Protein AF-A0ABD5SS94-F1 (afdb_monomer)

Structure (mmCIF, N/CA/C/O backbone):
data_AF-A0ABD5SS94-F1
#
_entry.id   AF-A0ABD5SS94-F1
#
loop_
_atom_site.group_PDB
_atom_site.id
_atom_site.type_symbol
_atom_site.label_atom_id
_atom_site.label_alt_id
_atom_site.label_comp_id
_atom_site.label_asym_id
_atom_site.label_entity_id
_atom_site.label_seq_id
_atom_site.pdbx_PDB_ins_code
_atom_site.Cartn_x
_atom_site.Cartn_y
_atom_site.Cartn_z
_atom_site.occupancy
_atom_site.B_iso_or_equiv
_atom_site.auth_seq_id
_atom_site.auth_comp_id
_atom_site.auth_asym_id
_atom_site.auth_atom_id
_atom_site.pdbx_PDB_model_num
ATOM 1 N N . MET A 1 1 ? 20.959 -20.915 -24.433 1.00 36.16 1 MET A N 1
ATOM 2 C CA . MET A 1 1 ? 21.320 -19.894 -23.441 1.00 36.16 1 MET A CA 1
ATOM 3 C C . MET A 1 1 ? 20.019 -19.177 -23.195 1.00 36.16 1 MET A C 1
ATOM 5 O O . MET A 1 1 ? 19.443 -18.694 -24.156 1.00 36.16 1 MET A O 1
ATOM 9 N N . THR A 1 2 ? 19.426 -19.360 -22.021 1.00 42.16 2 THR A N 1
ATOM 10 C CA . THR A 1 2 ? 18.295 -18.531 -21.601 1.00 42.16 2 THR A CA 1
ATOM 11 C C . THR A 1 2 ? 18.862 -17.128 -21.476 1.00 42.16 2 THR A C 1
ATOM 13 O O . THR A 1 2 ? 19.805 -16.951 -20.712 1.00 42.16 2 THR A O 1
ATOM 16 N N . ASP A 1 3 ? 18.411 -16.197 -22.312 1.00 58.66 3 ASP A N 1
ATOM 17 C CA . ASP A 1 3 ? 18.849 -14.808 -22.208 1.00 58.66 3 ASP A CA 1
ATOM 18 C C . ASP A 1 3 ? 18.410 -14.299 -20.828 1.00 58.66 3 ASP A C 1
ATOM 20 O O . ASP A 1 3 ? 17.227 -14.363 -20.487 1.00 58.66 3 ASP A O 1
ATOM 24 N N . THR A 1 4 ? 19.380 -13.931 -19.992 1.00 82.25 4 THR A N 1
ATOM 25 C CA . THR A 1 4 ? 19.165 -13.377 -18.653 1.00 82.25 4 THR A CA 1
ATOM 26 C C . THR A 1 4 ? 18.349 -12.094 -18.791 1.00 82.25 4 THR A C 1
ATOM 28 O O . THR A 1 4 ? 18.854 -11.134 -19.361 1.00 82.25 4 THR A O 1
ATOM 31 N N . VAL A 1 5 ? 17.101 -12.071 -18.308 1.00 92.62 5 VAL A N 1
ATOM 32 C CA . VAL A 1 5 ? 16.231 -10.886 -18.410 1.00 92.62 5 VAL A CA 1
ATOM 33 C C . VAL A 1 5 ? 16.547 -9.909 -17.284 1.00 92.62 5 VAL A C 1
ATOM 35 O O . VAL A 1 5 ? 16.389 -10.233 -16.106 1.00 92.62 5 VAL A O 1
ATOM 38 N N . ARG A 1 6 ? 16.930 -8.687 -17.651 1.00 96.06 6 ARG A N 1
ATOM 39 C CA . ARG A 1 6 ? 17.212 -7.581 -16.736 1.00 96.06 6 ARG A CA 1
ATOM 40 C C . ARG A 1 6 ? 16.300 -6.402 -17.001 1.00 96.06 6 ARG A C 1
ATOM 42 O O . ARG A 1 6 ? 16.205 -5.909 -18.122 1.00 96.06 6 ARG A O 1
ATOM 49 N N . ILE A 1 7 ? 15.655 -5.899 -15.956 1.00 98.31 7 ILE A N 1
ATOM 50 C CA . ILE A 1 7 ? 14.687 -4.805 -16.075 1.00 98.31 7 ILE A CA 1
ATOM 51 C C . ILE A 1 7 ? 15.135 -3.613 -15.247 1.00 98.31 7 ILE A C 1
ATOM 53 O O . ILE A 1 7 ? 15.335 -3.732 -14.038 1.00 98.31 7 ILE A O 1
ATOM 57 N N . LEU A 1 8 ? 15.211 -2.445 -15.888 1.00 98.69 8 LEU A N 1
ATOM 58 C CA . LEU A 1 8 ? 15.284 -1.166 -15.187 1.00 98.69 8 LEU A CA 1
ATOM 59 C C . LEU A 1 8 ? 13.868 -0.736 -14.790 1.00 98.69 8 LEU A C 1
ATOM 61 O O . LEU A 1 8 ? 13.065 -0.386 -15.652 1.00 98.69 8 LEU A O 1
ATOM 65 N N . GLY A 1 9 ? 13.560 -0.728 -13.499 1.00 98.75 9 GLY A N 1
ATOM 66 C CA . GLY A 1 9 ? 12.346 -0.132 -12.947 1.00 98.75 9 GLY A CA 1
ATOM 67 C C . GLY A 1 9 ? 12.542 1.344 -12.607 1.00 98.75 9 GLY A C 1
ATOM 68 O O . GLY A 1 9 ? 13.603 1.734 -12.123 1.00 98.75 9 GLY A O 1
ATOM 69 N N . ILE A 1 10 ? 11.503 2.160 -12.800 1.00 98.75 10 ILE A N 1
ATOM 70 C CA . ILE A 1 10 ? 11.448 3.562 -12.362 1.00 98.75 10 ILE A CA 1
ATOM 71 C C . ILE A 1 10 ? 10.128 3.808 -11.624 1.00 98.75 10 ILE A C 1
ATOM 73 O O . ILE A 1 10 ? 9.045 3.633 -12.187 1.00 98.75 10 ILE A O 1
ATOM 77 N N . GLU A 1 11 ? 10.213 4.243 -10.370 1.00 98.50 11 GLU A N 1
ATOM 78 C CA . GLU A 1 11 ? 9.072 4.574 -9.513 1.00 98.50 11 GLU A CA 1
ATOM 79 C C . GLU A 1 11 ? 9.121 6.056 -9.132 1.00 98.50 11 GLU A C 1
ATOM 81 O O . GLU A 1 11 ? 10.165 6.600 -8.769 1.00 98.50 11 GLU A O 1
ATOM 86 N N . GLY A 1 12 ? 7.967 6.711 -9.217 1.00 96.69 12 GLY A N 1
ATOM 87 C CA . GLY A 1 12 ? 7.801 8.096 -8.788 1.00 96.69 12 GLY A CA 1
ATOM 88 C C . GLY A 1 12 ? 6.351 8.542 -8.881 1.00 96.69 12 GLY A C 1
ATOM 89 O O . GLY A 1 12 ? 6.031 9.583 -9.452 1.00 96.69 12 GLY A O 1
ATOM 90 N N . THR A 1 13 ? 5.449 7.734 -8.333 1.00 95.69 13 THR A N 1
ATOM 91 C CA . THR A 1 13 ? 4.020 8.058 -8.241 1.00 95.69 13 THR A CA 1
ATOM 92 C C . THR A 1 13 ? 3.729 9.160 -7.222 1.00 95.69 13 THR A C 1
ATOM 94 O O . THR A 1 13 ? 2.754 9.894 -7.390 1.00 95.69 13 THR A O 1
ATOM 97 N N . ALA A 1 14 ? 4.553 9.298 -6.177 1.00 91.69 14 ALA A N 1
ATOM 98 C CA . ALA A 1 14 ? 4.291 10.197 -5.054 1.00 91.69 14 ALA A CA 1
ATOM 99 C C . ALA A 1 14 ? 5.515 11.029 -4.626 1.00 91.69 14 ALA A C 1
ATOM 101 O O . ALA A 1 14 ? 5.729 12.109 -5.164 1.00 91.69 14 ALA A O 1
ATOM 102 N N . TRP A 1 15 ? 6.284 10.575 -3.634 1.00 87.12 15 TRP A N 1
ATOM 103 C CA . TRP A 1 15 ? 7.354 11.353 -2.980 1.00 87.12 15 TRP A CA 1
ATOM 104 C C . TRP A 1 15 ? 8.746 10.738 -3.158 1.00 87.12 15 TRP A C 1
ATOM 106 O O . TRP A 1 15 ? 9.744 11.443 -3.035 1.00 87.12 15 TRP A O 1
ATOM 116 N N . ALA A 1 16 ? 8.830 9.441 -3.448 1.00 91.69 16 ALA A N 1
ATOM 117 C CA . ALA A 1 16 ? 10.089 8.744 -3.660 1.00 91.69 16 ALA A CA 1
ATOM 118 C C . ALA A 1 16 ? 10.454 8.754 -5.149 1.00 91.69 16 ALA A C 1
ATOM 120 O O . ALA A 1 16 ? 9.712 8.200 -5.955 1.00 91.69 16 ALA A O 1
ATOM 121 N N . ALA A 1 17 ? 11.580 9.372 -5.512 1.00 97.50 17 ALA A N 1
ATOM 122 C CA . ALA A 1 17 ? 12.209 9.135 -6.806 1.00 97.50 17 ALA A CA 1
ATOM 123 C C . ALA A 1 17 ? 13.071 7.879 -6.671 1.00 97.50 17 ALA A C 1
ATOM 125 O O . ALA A 1 17 ? 14.012 7.865 -5.880 1.00 97.50 17 ALA A O 1
ATOM 126 N N . SER A 1 18 ? 12.738 6.811 -7.388 1.00 98.56 18 SER A N 1
ATOM 127 C CA . SER A 1 18 ? 13.431 5.532 -7.247 1.00 98.56 18 SER A CA 1
ATOM 128 C C . SER A 1 18 ? 13.714 4.905 -8.604 1.00 98.56 18 SER A C 1
ATOM 130 O O . SER A 1 18 ? 12.895 4.992 -9.522 1.00 98.56 18 SER A O 1
ATOM 132 N N . ALA A 1 19 ? 14.871 4.260 -8.714 1.00 98.75 19 ALA A N 1
ATOM 133 C CA . ALA A 1 19 ? 15.232 3.396 -9.826 1.00 98.75 19 ALA A CA 1
ATOM 134 C C . ALA A 1 19 ? 15.812 2.084 -9.293 1.00 98.75 19 ALA A C 1
ATOM 136 O O . ALA A 1 19 ? 16.411 2.042 -8.217 1.00 98.75 19 ALA A O 1
ATOM 137 N N . ALA A 1 20 ? 15.593 1.001 -10.026 1.00 98.62 20 ALA A N 1
ATOM 138 C CA . ALA A 1 20 ? 16.041 -0.320 -9.622 1.00 98.62 20 ALA A CA 1
ATOM 139 C C . ALA A 1 20 ? 16.421 -1.157 -10.830 1.00 98.62 20 ALA A C 1
ATOM 141 O O . ALA A 1 20 ? 15.809 -1.016 -11.885 1.00 98.62 20 ALA A O 1
ATOM 142 N N . VAL A 1 21 ? 17.377 -2.059 -10.653 1.00 98.44 21 VAL A N 1
ATOM 143 C CA . VAL A 1 21 ? 17.677 -3.100 -11.636 1.00 98.44 21 VAL A CA 1
ATOM 144 C C . VAL A 1 21 ? 17.334 -4.435 -11.008 1.00 98.44 21 VAL A C 1
ATOM 146 O O . VAL A 1 21 ? 17.780 -4.730 -9.901 1.00 98.44 21 VAL A O 1
ATOM 149 N N . PHE A 1 22 ? 16.506 -5.200 -11.710 1.00 98.12 22 PHE A N 1
ATOM 150 C CA . PHE A 1 22 ? 16.151 -6.565 -11.352 1.00 98.12 22 PHE A CA 1
ATOM 151 C C . PHE A 1 22 ? 16.754 -7.530 -12.367 1.00 98.12 22 PHE A C 1
ATOM 153 O O . PHE A 1 22 ? 16.541 -7.335 -13.564 1.00 98.12 22 PHE A O 1
ATOM 160 N N . ASP A 1 23 ? 17.464 -8.551 -11.893 1.00 96.25 23 ASP A N 1
ATOM 161 C CA . ASP A 1 23 ? 17.943 -9.677 -12.697 1.00 96.25 23 ASP A CA 1
ATOM 162 C C . ASP A 1 23 ? 17.082 -10.915 -12.400 1.00 96.25 23 ASP A C 1
ATOM 164 O O . ASP A 1 23 ? 17.084 -11.450 -11.291 1.00 96.25 23 ASP A O 1
ATOM 168 N N . ALA A 1 24 ? 16.313 -11.357 -13.397 1.00 94.38 24 ALA A N 1
ATOM 169 C CA . ALA A 1 24 ? 15.348 -12.443 -13.243 1.00 94.38 24 ALA A CA 1
ATOM 170 C C . ALA A 1 24 ? 15.992 -13.832 -13.082 1.00 94.38 24 ALA A C 1
ATOM 172 O O . ALA A 1 24 ? 15.316 -14.762 -12.642 1.00 94.38 24 ALA A O 1
ATOM 173 N N . GLU A 1 25 ? 17.269 -14.002 -13.438 1.00 92.00 25 GLU A N 1
ATOM 174 C CA . GLU A 1 25 ? 17.970 -15.281 -13.279 1.00 92.00 25 GLU A CA 1
ATOM 175 C C . GLU A 1 25 ? 18.473 -15.464 -11.846 1.00 92.00 25 GLU A C 1
ATOM 177 O O . GLU A 1 25 ? 18.374 -16.559 -11.288 1.00 92.00 25 GLU A O 1
ATOM 182 N N . THR A 1 26 ? 19.013 -14.400 -11.250 1.00 93.81 26 THR A N 1
ATOM 183 C CA . THR A 1 26 ? 19.573 -14.438 -9.889 1.00 93.81 26 THR A CA 1
ATOM 184 C C . THR A 1 26 ? 18.573 -14.046 -8.805 1.00 93.81 26 THR A C 1
ATOM 186 O O . THR A 1 26 ? 18.852 -14.258 -7.625 1.00 93.81 26 THR A O 1
ATOM 189 N N . ASP A 1 27 ? 17.422 -13.501 -9.204 1.00 94.94 27 ASP A N 1
ATOM 190 C CA . ASP A 1 27 ? 16.440 -12.853 -8.333 1.00 94.94 27 ASP A CA 1
ATOM 191 C C . ASP A 1 27 ? 17.019 -11.653 -7.552 1.00 94.94 27 ASP A C 1
ATOM 193 O O . ASP A 1 27 ? 16.511 -11.265 -6.496 1.00 94.94 27 ASP A O 1
ATOM 197 N N . ASP A 1 28 ? 18.105 -11.055 -8.058 1.00 95.44 28 ASP A N 1
ATOM 198 C CA . ASP A 1 28 ? 18.755 -9.913 -7.421 1.00 95.44 28 ASP A CA 1
ATOM 199 C C . ASP A 1 28 ? 18.064 -8.598 -7.784 1.00 95.44 28 ASP A C 1
ATOM 201 O O . ASP A 1 28 ? 17.729 -8.334 -8.941 1.00 95.44 28 ASP A O 1
ATOM 205 N N . VAL A 1 29 ? 17.864 -7.747 -6.776 1.00 97.44 29 VAL A N 1
ATOM 206 C CA . VAL A 1 29 ? 17.209 -6.445 -6.931 1.00 97.44 29 VAL A CA 1
ATOM 207 C C . VAL A 1 29 ? 18.061 -5.365 -6.279 1.00 97.44 29 VAL A C 1
ATOM 209 O O . VAL A 1 29 ? 18.026 -5.185 -5.054 1.00 97.44 29 VAL A O 1
ATOM 212 N N . PHE A 1 30 ? 18.730 -4.570 -7.110 1.00 98.06 30 PHE A N 1
ATOM 213 C CA . PHE A 1 30 ? 19.359 -3.321 -6.699 1.00 98.06 30 PHE A CA 1
ATOM 214 C C . PHE A 1 30 ? 18.331 -2.192 -6.698 1.00 98.06 30 PHE A C 1
ATOM 216 O O . PHE A 1 30 ? 17.610 -2.019 -7.676 1.00 98.06 30 PHE A O 1
ATOM 223 N N . ILE A 1 31 ? 18.267 -1.404 -5.621 1.00 98.38 31 ILE A N 1
ATOM 224 C CA . ILE A 1 31 ? 17.327 -0.284 -5.479 1.00 98.38 31 ILE A CA 1
ATOM 225 C C . ILE A 1 31 ? 18.091 0.955 -5.024 1.00 98.38 31 ILE A C 1
ATOM 227 O O . ILE A 1 31 ? 18.707 0.944 -3.960 1.00 98.38 31 ILE A O 1
ATOM 231 N N . GLU A 1 32 ? 17.954 2.042 -5.778 1.00 98.12 32 GLU A N 1
ATOM 232 C CA . GLU A 1 32 ? 18.381 3.381 -5.387 1.00 98.12 32 GLU A CA 1
ATOM 233 C C . GLU A 1 32 ? 17.141 4.275 -5.245 1.00 98.12 32 GLU A C 1
ATOM 235 O O . GLU A 1 32 ? 16.298 4.351 -6.143 1.00 98.12 32 GLU A O 1
ATOM 240 N N . THR A 1 33 ? 17.018 4.964 -4.109 1.00 97.44 33 THR A N 1
ATOM 241 C CA . THR A 1 33 ? 15.865 5.826 -3.817 1.00 97.44 33 THR A CA 1
ATOM 242 C C . THR A 1 33 ? 16.307 7.142 -3.195 1.00 97.44 33 THR A C 1
ATOM 244 O O . THR A 1 33 ? 16.965 7.157 -2.158 1.00 97.44 33 THR A O 1
ATOM 247 N N . ASP A 1 34 ? 15.848 8.244 -3.783 1.00 96.69 34 ASP A N 1
ATOM 248 C CA . ASP A 1 34 ? 15.989 9.607 -3.279 1.00 96.69 34 ASP A CA 1
ATOM 249 C C . ASP A 1 34 ? 14.595 10.170 -2.953 1.00 96.69 34 ASP A C 1
ATOM 251 O O . ASP A 1 34 ? 13.801 10.555 -3.819 1.00 96.69 34 ASP A O 1
ATOM 255 N N . ALA A 1 35 ? 14.266 10.152 -1.666 1.00 92.06 35 ALA A N 1
ATOM 256 C CA . ALA A 1 35 ? 12.962 10.534 -1.155 1.00 92.06 35 ALA A CA 1
ATOM 257 C C . ALA A 1 35 ? 12.845 12.037 -0.877 1.00 92.06 35 ALA A C 1
ATOM 259 O O . ALA A 1 35 ? 13.607 12.585 -0.081 1.00 92.06 35 ALA A O 1
ATOM 260 N N . TYR A 1 36 ? 11.798 12.668 -1.414 1.00 89.50 36 TYR A N 1
ATOM 261 C CA . TYR A 1 36 ? 11.426 14.030 -1.041 1.00 89.50 36 TYR A CA 1
ATOM 262 C C . TYR A 1 36 ? 10.947 14.078 0.415 1.00 89.50 36 TYR A C 1
ATOM 264 O O . TYR A 1 36 ? 10.010 13.374 0.804 1.00 89.50 36 TYR A O 1
ATOM 272 N N . GLN A 1 37 ? 11.570 14.943 1.214 1.00 85.44 37 GLN A N 1
ATOM 273 C CA . GLN A 1 37 ? 11.172 15.222 2.590 1.00 85.44 37 GLN A CA 1
ATOM 274 C C . GLN A 1 37 ? 10.687 16.673 2.679 1.00 85.44 37 GLN A C 1
ATOM 276 O O . GLN A 1 37 ? 11.501 17.585 2.529 1.00 85.44 37 GLN A O 1
ATOM 281 N N . PRO A 1 38 ? 9.383 16.918 2.902 1.00 80.94 38 PRO A N 1
ATOM 282 C CA . PRO A 1 38 ? 8.871 18.278 2.994 1.00 80.94 38 PRO A CA 1
ATOM 283 C C . PRO A 1 38 ? 9.414 18.979 4.245 1.00 80.94 38 PRO A C 1
ATOM 285 O O . PRO A 1 38 ? 9.393 18.411 5.338 1.00 80.94 38 PRO A O 1
ATOM 288 N N . GLU A 1 39 ? 9.837 20.239 4.104 1.00 75.31 39 GLU A N 1
ATOM 289 C CA . GLU A 1 39 ? 10.303 21.060 5.235 1.00 75.31 39 GLU A CA 1
ATOM 290 C C . GLU A 1 39 ? 9.192 21.296 6.270 1.00 75.31 39 GLU A C 1
ATOM 292 O O . GLU A 1 39 ? 9.441 21.378 7.474 1.00 75.31 39 GLU A O 1
ATOM 297 N N . SER A 1 40 ? 7.942 21.402 5.806 1.00 73.00 40 SER A N 1
ATOM 298 C CA . SER A 1 40 ? 6.766 21.531 6.662 1.00 73.00 40 SER A CA 1
ATOM 299 C C . SER A 1 40 ? 5.507 20.990 5.982 1.00 73.00 40 SER A C 1
ATOM 301 O O . SER A 1 40 ? 5.397 20.958 4.759 1.00 73.00 40 SER A O 1
ATOM 303 N N . GLY A 1 41 ? 4.519 20.583 6.780 1.00 71.31 41 GLY A N 1
ATOM 304 C CA . GLY A 1 41 ? 3.226 20.144 6.259 1.00 71.31 41 GLY A CA 1
ATOM 305 C C . GLY A 1 41 ? 3.237 18.725 5.682 1.00 71.31 41 GLY A C 1
ATOM 306 O O . GLY A 1 41 ? 3.839 17.820 6.249 1.00 71.31 41 GLY A O 1
ATOM 307 N N . GLY A 1 42 ? 2.439 18.511 4.636 1.00 76.00 42 GLY A N 1
ATOM 308 C CA . GLY A 1 42 ? 2.361 17.238 3.912 1.00 76.00 42 GLY A CA 1
ATOM 309 C C . GLY A 1 42 ? 2.927 17.393 2.503 1.00 76.00 42 GLY A C 1
ATOM 310 O O . GLY A 1 42 ? 3.305 18.492 2.112 1.00 76.00 42 GLY A O 1
ATOM 311 N N . ILE A 1 43 ? 2.944 16.309 1.731 1.00 80.44 43 ILE A N 1
ATOM 312 C CA . ILE A 1 43 ? 3.490 16.324 0.369 1.00 80.44 43 ILE A CA 1
ATOM 313 C C . ILE A 1 43 ? 2.716 17.322 -0.504 1.00 80.44 43 ILE A C 1
ATOM 315 O O . ILE A 1 43 ? 1.509 17.174 -0.714 1.00 80.44 43 ILE A O 1
ATOM 319 N N . HIS A 1 44 ? 3.421 18.318 -1.039 1.00 87.50 44 HIS A N 1
ATOM 320 C CA . HIS A 1 44 ? 2.873 19.248 -2.016 1.00 87.50 44 HIS A CA 1
ATOM 321 C C . HIS A 1 44 ? 3.191 18.754 -3.442 1.00 87.50 44 HIS A C 1
ATOM 323 O O . HIS A 1 44 ? 4.368 18.596 -3.773 1.00 87.50 44 HIS A O 1
ATOM 329 N N . PRO A 1 45 ? 2.194 18.531 -4.328 1.00 88.12 45 PRO A N 1
ATOM 330 C CA . PRO A 1 45 ? 2.425 17.884 -5.626 1.00 88.12 45 PRO A CA 1
ATOM 331 C C . PRO A 1 45 ? 3.433 18.590 -6.536 1.00 88.12 45 PRO A C 1
ATOM 333 O O . PRO A 1 45 ? 4.109 17.942 -7.332 1.00 88.12 45 PRO A O 1
ATOM 336 N N . ARG A 1 46 ? 3.528 19.920 -6.440 1.00 89.44 46 ARG A N 1
ATOM 337 C CA . ARG A 1 46 ? 4.499 20.692 -7.219 1.00 89.44 46 ARG A CA 1
ATOM 338 C C . ARG A 1 46 ? 5.923 20.487 -6.707 1.00 89.44 46 ARG A C 1
ATOM 340 O O . ARG A 1 46 ? 6.805 20.244 -7.514 1.00 89.44 46 ARG A O 1
ATOM 347 N N . GLU A 1 47 ? 6.118 20.543 -5.394 1.00 92.06 47 GLU A N 1
ATOM 348 C CA . GLU A 1 47 ? 7.445 20.414 -4.778 1.00 92.06 47 GLU A CA 1
ATOM 349 C C . GLU A 1 47 ? 7.978 18.989 -4.942 1.00 92.06 47 GLU A C 1
ATOM 351 O O . GLU A 1 47 ? 9.127 18.798 -5.320 1.00 92.06 47 GLU A O 1
ATOM 356 N N . ALA A 1 48 ? 7.110 17.984 -4.782 1.00 92.81 48 ALA A N 1
ATOM 357 C CA . ALA A 1 48 ? 7.459 16.595 -5.069 1.00 92.81 48 ALA A CA 1
ATOM 358 C C . ALA A 1 48 ? 7.887 16.400 -6.534 1.00 92.81 48 ALA A C 1
ATOM 360 O O . ALA A 1 48 ? 8.854 15.697 -6.813 1.00 92.81 48 ALA A O 1
ATOM 361 N N . SER A 1 49 ? 7.203 17.050 -7.480 1.00 94.44 49 SER A N 1
ATOM 362 C CA . SER A 1 49 ? 7.576 16.993 -8.896 1.00 94.44 49 SER A CA 1
ATOM 363 C C . SER A 1 49 ? 8.872 17.742 -9.210 1.00 94.44 49 SER A C 1
ATOM 365 O O . SER A 1 49 ? 9.595 17.308 -10.104 1.00 94.44 49 SER A O 1
ATOM 367 N N . GLU A 1 50 ? 9.149 18.857 -8.530 1.00 94.75 50 GLU A N 1
ATOM 368 C CA . GLU A 1 50 ? 10.408 19.606 -8.651 1.00 94.75 50 GLU A CA 1
ATOM 369 C C . GLU A 1 50 ? 11.576 18.759 -8.121 1.00 94.75 50 GLU A C 1
ATOM 371 O O . GLU A 1 50 ? 12.557 18.575 -8.834 1.00 94.75 50 GLU A O 1
ATOM 376 N N . HIS A 1 51 ? 11.419 18.113 -6.958 1.00 95.56 51 HIS A N 1
ATOM 377 C CA . HIS A 1 51 ? 12.390 17.134 -6.449 1.00 95.56 51 HIS A CA 1
ATOM 378 C C . HIS A 1 51 ? 12.635 15.993 -7.443 1.00 95.56 51 HIS A C 1
ATOM 380 O O . HIS A 1 51 ? 13.779 15.673 -7.756 1.00 95.56 51 HIS A O 1
ATOM 386 N N . MET A 1 52 ? 11.568 15.393 -7.985 1.00 95.25 52 MET A N 1
ATOM 387 C CA . MET A 1 52 ? 11.691 14.296 -8.953 1.00 95.25 52 MET A CA 1
ATOM 388 C C . MET A 1 52 ? 12.425 14.692 -10.230 1.00 95.25 52 MET A C 1
ATOM 390 O O . MET A 1 52 ? 13.117 13.851 -10.799 1.00 95.25 52 MET A O 1
ATOM 394 N N . HIS A 1 53 ? 12.276 15.937 -10.690 1.00 95.25 53 HIS A N 1
ATOM 395 C CA . HIS A 1 53 ? 12.966 16.421 -11.884 1.00 95.25 53 HIS A CA 1
ATOM 396 C C . HIS A 1 53 ? 14.486 16.289 -11.747 1.00 9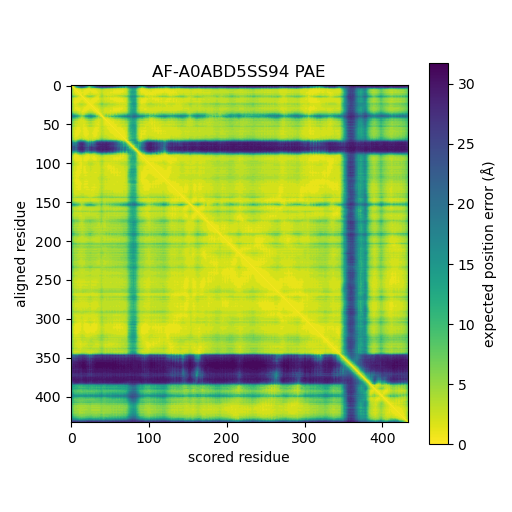5.25 53 HIS A C 1
ATOM 398 O O . HIS A 1 53 ? 15.146 15.831 -12.678 1.00 95.25 53 HIS A O 1
ATOM 404 N N . ASP A 1 54 ? 15.010 16.619 -10.568 1.00 95.50 54 ASP A N 1
ATOM 405 C CA . ASP A 1 54 ? 16.439 16.553 -10.284 1.00 95.50 54 ASP A CA 1
ATOM 406 C C . ASP A 1 54 ? 16.876 15.140 -9.864 1.00 95.50 54 ASP A C 1
ATOM 408 O O . ASP A 1 54 ? 17.973 14.697 -10.208 1.00 95.50 54 ASP A O 1
ATOM 412 N N . ALA A 1 55 ? 16.037 14.431 -9.104 1.00 97.94 55 ALA A N 1
ATOM 413 C CA . ALA A 1 55 ? 16.383 13.154 -8.485 1.00 97.94 55 ALA A CA 1
ATOM 414 C C . ALA A 1 55 ? 16.312 11.953 -9.437 1.00 97.94 55 ALA A C 1
ATOM 416 O O . ALA A 1 55 ? 17.199 11.100 -9.387 1.00 97.94 55 ALA A O 1
ATOM 417 N N . ILE A 1 56 ? 15.307 11.884 -10.323 1.00 98.38 56 ILE A N 1
ATOM 418 C CA . ILE A 1 56 ? 15.115 10.737 -11.229 1.00 98.38 56 ILE A CA 1
ATOM 419 C C . ILE A 1 56 ? 16.350 10.469 -12.105 1.00 98.38 56 ILE A C 1
ATOM 421 O O . ILE A 1 56 ? 16.785 9.318 -12.143 1.00 98.38 56 ILE A O 1
ATOM 425 N N . PRO A 1 57 ? 16.970 11.473 -12.762 1.00 97.75 57 PRO A N 1
ATOM 426 C CA . PRO A 1 57 ? 18.185 11.241 -13.539 1.00 97.75 57 PRO A CA 1
ATOM 427 C C . PRO A 1 57 ? 19.317 10.616 -12.714 1.00 97.75 57 PRO A C 1
ATOM 429 O O . PRO A 1 57 ? 19.939 9.665 -13.173 1.00 97.75 57 PRO A O 1
ATOM 432 N N . ARG A 1 58 ? 19.534 11.095 -11.478 1.00 98.19 58 ARG A N 1
ATOM 433 C CA . ARG A 1 58 ? 20.606 10.601 -10.599 1.00 98.19 58 ARG A CA 1
ATOM 434 C C . ARG A 1 58 ? 20.388 9.151 -10.184 1.00 98.19 58 ARG A C 1
ATOM 436 O O . ARG A 1 58 ? 21.310 8.350 -10.267 1.00 98.19 58 ARG A O 1
ATOM 443 N N . VAL A 1 59 ? 19.182 8.802 -9.728 1.00 98.56 59 VAL A N 1
ATOM 444 C CA . VAL A 1 59 ? 18.908 7.427 -9.275 1.00 98.56 59 VAL A CA 1
ATOM 445 C C . VAL A 1 59 ? 18.953 6.437 -10.440 1.00 98.56 59 VAL A C 1
ATOM 447 O O . VAL A 1 59 ? 19.460 5.331 -10.279 1.00 98.56 59 VAL A O 1
ATOM 450 N N . VAL A 1 60 ? 18.495 6.847 -11.630 1.00 98.50 60 VAL A N 1
ATOM 451 C CA . VAL A 1 60 ? 18.599 6.042 -12.856 1.00 98.50 60 VAL A CA 1
ATOM 452 C C . VAL A 1 60 ? 20.054 5.822 -13.254 1.00 98.50 60 VAL A C 1
ATOM 454 O O . VAL A 1 60 ? 20.417 4.696 -13.582 1.00 98.50 60 VAL A O 1
ATOM 457 N N . GLU A 1 61 ? 20.880 6.871 -13.238 1.00 97.19 61 GLU A N 1
ATOM 458 C CA . GLU A 1 61 ? 22.305 6.769 -13.565 1.00 97.19 61 GLU A CA 1
ATOM 459 C C . GLU A 1 61 ? 22.991 5.751 -12.654 1.00 97.19 61 GLU A C 1
ATOM 461 O O . GLU A 1 61 ? 23.581 4.799 -13.155 1.00 97.19 61 GLU A O 1
ATOM 466 N N . ARG A 1 62 ? 22.777 5.849 -11.336 1.00 97.94 62 ARG A N 1
ATOM 467 C CA . ARG A 1 62 ? 23.311 4.882 -10.364 1.00 97.94 62 ARG A CA 1
ATOM 468 C C . ARG A 1 62 ? 22.830 3.450 -10.609 1.00 97.94 62 ARG A C 1
ATOM 470 O O . ARG A 1 62 ? 23.604 2.509 -10.460 1.00 97.94 62 ARG A O 1
ATOM 477 N N . ALA A 1 63 ? 21.563 3.270 -10.978 1.00 97.75 63 ALA A N 1
ATOM 478 C CA . ALA A 1 63 ? 21.008 1.955 -11.292 1.00 97.75 63 ALA A CA 1
ATOM 479 C C . ALA A 1 63 ? 21.646 1.350 -12.559 1.00 97.75 63 ALA A C 1
ATOM 481 O O . ALA A 1 63 ? 21.987 0.169 -12.578 1.00 97.75 63 ALA A O 1
ATOM 482 N N . LEU A 1 64 ? 21.865 2.159 -13.599 1.00 95.62 64 LEU A N 1
ATOM 483 C CA . LEU A 1 64 ? 22.528 1.729 -14.833 1.00 95.62 64 LEU A CA 1
ATOM 484 C C . LEU A 1 64 ? 24.031 1.485 -14.646 1.00 95.62 64 LEU A C 1
ATOM 486 O O . LEU A 1 64 ? 24.562 0.542 -15.229 1.00 95.62 64 LEU A O 1
ATOM 490 N N . GLU A 1 65 ? 24.714 2.303 -13.845 1.00 95.00 65 GLU A N 1
ATOM 491 C CA . GLU A 1 65 ? 26.103 2.069 -13.430 1.00 95.00 65 GLU A CA 1
ATOM 492 C C . GLU A 1 65 ? 26.226 0.715 -12.731 1.00 95.00 65 GLU A C 1
ATOM 494 O O . GLU A 1 65 ? 27.030 -0.115 -13.150 1.00 95.00 65 GLU A O 1
ATOM 499 N N . HIS A 1 66 ? 25.354 0.445 -11.754 1.00 94.56 66 HIS A N 1
ATOM 500 C CA . HIS A 1 66 ? 25.315 -0.840 -11.065 1.00 94.56 66 HIS A CA 1
ATOM 501 C C . HIS A 1 66 ? 25.106 -2.015 -12.033 1.00 94.56 66 HIS A C 1
ATOM 503 O O . HIS A 1 66 ? 25.796 -3.030 -11.915 1.00 94.56 66 HIS A O 1
ATOM 509 N N . ALA A 1 67 ? 24.200 -1.885 -13.009 1.00 92.88 67 ALA A N 1
ATOM 510 C CA . ALA A 1 67 ? 23.993 -2.926 -14.013 1.00 92.88 67 ALA A CA 1
ATOM 511 C C . ALA A 1 67 ? 25.261 -3.198 -14.837 1.00 92.88 67 ALA A C 1
ATOM 513 O O . ALA A 1 67 ? 25.648 -4.352 -15.008 1.00 92.88 67 ALA A O 1
ATOM 514 N N . ARG A 1 68 ? 25.948 -2.148 -15.298 1.00 90.69 68 ARG A N 1
ATOM 515 C CA . ARG A 1 68 ? 27.190 -2.289 -16.074 1.00 90.69 68 ARG A CA 1
ATOM 516 C C . ARG A 1 68 ? 28.298 -2.941 -15.252 1.00 90.69 68 ARG A C 1
ATOM 518 O O . ARG A 1 68 ? 28.942 -3.878 -15.709 1.00 90.69 68 ARG A O 1
ATOM 525 N N . GLU A 1 69 ? 28.501 -2.475 -14.023 1.00 90.44 69 GLU A N 1
ATOM 526 C CA . GLU A 1 69 ? 29.549 -2.989 -13.133 1.00 90.44 69 GLU A CA 1
ATOM 527 C C . GLU A 1 69 ? 29.325 -4.454 -12.745 1.00 90.44 69 GLU A C 1
ATOM 529 O O . GLU A 1 69 ? 30.284 -5.217 -12.616 1.00 90.44 69 GLU A O 1
ATOM 534 N N . THR A 1 70 ? 28.064 -4.847 -12.569 1.00 88.62 70 THR A N 1
ATOM 535 C CA . THR A 1 70 ? 27.701 -6.183 -12.087 1.00 88.62 70 THR A CA 1
ATOM 536 C C . THR A 1 70 ? 27.605 -7.193 -13.228 1.00 88.62 70 THR A C 1
ATOM 538 O O . THR A 1 70 ? 28.023 -8.341 -13.062 1.00 88.62 70 THR A O 1
ATOM 541 N N . TYR A 1 71 ? 27.093 -6.783 -14.394 1.00 82.38 71 TYR A N 1
ATOM 542 C CA . TYR A 1 71 ? 26.674 -7.715 -15.443 1.00 82.38 71 TYR A CA 1
ATOM 543 C C . TYR A 1 71 ? 27.485 -7.650 -16.744 1.00 82.38 71 TYR A C 1
ATOM 545 O O . TYR A 1 71 ? 27.549 -8.663 -17.443 1.00 82.38 71 TYR A O 1
ATOM 553 N N . ASP A 1 72 ? 28.161 -6.535 -17.057 1.00 74.25 72 ASP A N 1
ATOM 554 C CA . ASP A 1 72 ? 28.922 -6.398 -18.317 1.00 74.25 72 ASP A CA 1
ATOM 555 C C . ASP A 1 72 ? 30.362 -6.958 -18.236 1.00 74.25 72 ASP A C 1
ATOM 557 O O . ASP A 1 72 ? 31.101 -6.962 -19.225 1.00 74.25 72 ASP A O 1
ATOM 561 N N . GLY A 1 73 ? 30.751 -7.517 -17.082 1.00 58.72 73 GLY A N 1
ATOM 562 C CA . GLY A 1 73 ? 32.060 -8.130 -16.841 1.00 58.72 73 GLY A CA 1
ATOM 563 C C . GLY A 1 73 ? 33.223 -7.121 -16.739 1.00 58.72 73 GLY A C 1
ATOM 564 O O . GLY A 1 73 ? 33.107 -5.961 -17.129 1.00 58.72 73 GLY A O 1
ATOM 565 N N . PRO A 1 74 ? 34.391 -7.527 -16.204 1.00 47.16 74 PRO A N 1
ATOM 566 C CA . PRO A 1 74 ? 35.531 -6.624 -16.060 1.00 47.16 74 PRO A CA 1
ATOM 567 C C . PRO A 1 74 ? 36.194 -6.353 -17.423 1.00 47.16 74 PRO A C 1
ATOM 569 O O . PRO A 1 74 ? 36.850 -7.240 -17.969 1.00 47.16 74 PRO A O 1
ATOM 572 N N . GLY A 1 75 ? 36.072 -5.128 -17.955 1.00 50.97 75 GLY A N 1
ATOM 573 C CA . GLY A 1 75 ? 36.945 -4.649 -19.041 1.00 50.97 75 GLY A CA 1
ATOM 574 C C . GLY A 1 75 ? 36.307 -3.943 -20.242 1.00 50.97 75 GLY A C 1
ATOM 575 O O . GLY A 1 75 ? 36.906 -3.952 -21.317 1.00 50.97 75 GLY A O 1
ATOM 576 N N . THR A 1 76 ? 35.138 -3.312 -20.132 1.00 46.59 76 THR A N 1
ATOM 577 C CA . THR A 1 76 ? 34.713 -2.345 -21.161 1.00 46.59 76 THR A CA 1
ATOM 578 C C . THR A 1 76 ? 35.261 -0.958 -20.840 1.00 46.59 76 THR A C 1
ATOM 580 O O . THR A 1 76 ? 34.519 -0.070 -20.426 1.00 46.59 76 THR A O 1
ATOM 583 N N . ASP A 1 77 ? 36.570 -0.777 -21.026 1.00 41.91 77 ASP A N 1
ATOM 584 C CA . ASP A 1 77 ? 37.148 0.561 -21.132 1.00 41.91 77 ASP A CA 1
ATOM 585 C C . ASP A 1 77 ? 36.445 1.302 -22.278 1.00 41.91 77 ASP A C 1
ATOM 587 O O . ASP A 1 77 ? 36.381 0.824 -23.416 1.00 41.91 77 ASP A O 1
ATOM 591 N N . VAL A 1 78 ? 35.895 2.471 -21.955 1.00 48.72 78 VAL A N 1
ATOM 592 C CA . VAL A 1 78 ? 35.096 3.324 -22.851 1.00 48.72 78 VAL A CA 1
ATOM 593 C C . VAL A 1 78 ? 35.919 3.810 -24.062 1.00 48.72 78 VAL A C 1
ATOM 595 O O . VAL A 1 78 ? 35.352 4.213 -25.074 1.00 48.72 78 VAL A O 1
ATOM 598 N N . ASP A 1 79 ? 37.252 3.702 -24.003 1.00 42.41 79 ASP A N 1
ATOM 599 C CA . ASP A 1 79 ? 38.177 4.290 -24.978 1.00 42.41 79 ASP A CA 1
ATOM 600 C C . ASP A 1 79 ? 38.707 3.338 -26.076 1.00 42.41 79 ASP A C 1
ATOM 602 O O . ASP A 1 79 ? 39.273 3.823 -27.056 1.00 42.41 79 ASP A O 1
ATOM 606 N N . GLU A 1 80 ? 38.515 2.009 -26.003 1.00 40.97 80 GLU A N 1
ATOM 607 C CA . GLU A 1 80 ? 39.139 1.072 -26.973 1.00 40.97 80 GLU A CA 1
ATOM 608 C C . GLU A 1 80 ? 38.187 0.375 -27.968 1.00 40.97 80 GLU A C 1
ATOM 610 O O . GLU A 1 80 ? 38.630 -0.422 -28.801 1.00 40.97 80 GLU A O 1
ATOM 615 N N . ARG A 1 81 ? 36.886 0.694 -27.986 1.00 46.06 81 ARG A N 1
ATOM 616 C CA . ARG A 1 81 ? 35.957 0.158 -29.004 1.00 46.06 81 ARG A CA 1
ATOM 617 C C . ARG A 1 81 ? 35.690 1.186 -30.102 1.00 46.06 81 ARG A C 1
ATOM 619 O O . ARG A 1 81 ? 34.812 2.034 -30.003 1.00 46.06 81 ARG A O 1
ATOM 626 N N . GLY A 1 82 ? 36.469 1.102 -31.179 1.00 39.75 82 GLY A N 1
ATOM 627 C CA . GLY A 1 82 ? 36.322 1.957 -32.356 1.00 39.75 82 GLY A CA 1
ATOM 628 C C . GLY A 1 82 ? 34.924 1.894 -32.985 1.00 39.75 82 GLY A C 1
ATOM 629 O O . GLY A 1 82 ? 34.476 0.820 -33.367 1.00 39.75 82 GLY A O 1
ATOM 630 N N . SER A 1 83 ? 34.267 3.054 -33.076 1.00 39.69 83 SER A N 1
ATOM 631 C CA . SER A 1 83 ? 33.280 3.554 -34.064 1.00 39.69 83 SER A CA 1
ATOM 632 C C . SER A 1 83 ? 32.310 2.614 -34.825 1.00 39.69 83 SER A C 1
ATOM 634 O O . SER A 1 83 ? 31.702 3.063 -35.795 1.00 39.69 83 SER A O 1
ATOM 636 N N . SER A 1 84 ? 32.105 1.353 -34.434 1.00 43.84 84 SER A N 1
ATOM 637 C CA . SER A 1 84 ? 31.187 0.420 -35.120 1.00 43.84 84 SER A CA 1
ATOM 638 C C . SER A 1 84 ? 30.753 -0.816 -34.307 1.00 43.84 84 SER A C 1
ATOM 640 O O . SER A 1 84 ? 30.248 -1.771 -34.890 1.00 43.84 84 SER A O 1
ATOM 642 N N . GLY A 1 85 ? 30.923 -0.831 -32.980 1.00 44.69 85 GLY A N 1
ATOM 643 C CA . GLY A 1 85 ? 30.412 -1.910 -32.124 1.00 44.69 85 GLY A CA 1
ATOM 644 C C . GLY A 1 85 ? 29.232 -1.432 -31.286 1.00 44.69 85 GLY A C 1
ATOM 645 O O . GLY A 1 85 ? 29.446 -0.651 -30.365 1.00 44.69 85 GLY A O 1
ATOM 646 N N . GLU A 1 86 ? 28.016 -1.886 -31.597 1.00 52.38 86 GLU A N 1
ATOM 647 C CA . GLU A 1 86 ? 26.832 -1.703 -30.745 1.00 52.38 86 GLU A CA 1
ATOM 648 C C . GLU A 1 86 ? 27.140 -2.261 -29.349 1.00 52.38 86 GLU A C 1
ATOM 650 O O . GLU A 1 86 ? 27.379 -3.458 -29.170 1.00 52.38 86 GLU A O 1
ATOM 655 N N . GLN A 1 87 ? 27.227 -1.375 -28.359 1.00 59.56 87 GLN A N 1
ATOM 656 C CA . GLN A 1 87 ? 27.314 -1.783 -26.967 1.00 59.56 87 GLN A CA 1
ATOM 657 C C . GLN A 1 87 ? 25.924 -2.274 -26.568 1.00 59.56 87 GLN A C 1
ATOM 659 O O . GLN A 1 87 ? 24.962 -1.517 -26.676 1.00 59.56 87 GLN A O 1
ATOM 664 N N . ALA A 1 88 ? 25.816 -3.545 -26.168 1.00 72.62 88 ALA A N 1
ATOM 665 C CA . ALA A 1 88 ? 24.552 -4.099 -25.698 1.00 72.62 88 ALA A CA 1
ATOM 666 C C . ALA A 1 88 ? 24.015 -3.238 -24.547 1.00 72.62 88 ALA A C 1
ATOM 668 O O . ALA A 1 88 ? 24.786 -2.770 -23.704 1.00 72.62 88 ALA A O 1
ATOM 669 N N . ALA A 1 89 ? 22.706 -2.993 -24.539 1.00 84.19 89 ALA A N 1
ATOM 670 C CA . ALA A 1 89 ? 22.078 -2.277 -23.443 1.00 84.19 89 ALA A CA 1
ATOM 671 C C . ALA A 1 89 ? 22.295 -3.062 -22.133 1.00 84.19 89 ALA A C 1
ATOM 673 O O . ALA A 1 89 ? 22.181 -4.286 -22.135 1.00 84.19 89 ALA A O 1
ATOM 674 N N . PRO A 1 90 ? 22.571 -2.385 -21.004 1.00 88.88 90 PRO A N 1
ATOM 675 C CA . PRO A 1 90 ? 22.815 -3.055 -19.720 1.00 88.88 90 PRO A CA 1
ATOM 676 C C . PRO A 1 90 ? 21.545 -3.688 -19.115 1.00 88.88 90 PRO A C 1
ATOM 678 O O . PRO A 1 90 ? 21.601 -4.315 -18.059 1.00 88.88 90 PRO A O 1
ATOM 681 N N . VAL A 1 91 ? 20.390 -3.485 -19.756 1.00 95.19 91 VAL A N 1
ATOM 682 C CA . VAL A 1 91 ? 19.067 -3.999 -19.388 1.00 95.19 91 VAL A CA 1
ATOM 683 C C . VAL A 1 91 ? 18.285 -4.326 -20.659 1.00 95.19 91 VAL A C 1
ATOM 685 O O . VAL A 1 91 ? 18.543 -3.724 -21.696 1.00 95.19 91 VAL A O 1
ATOM 688 N N . ASP A 1 92 ? 17.301 -5.216 -20.568 1.00 96.31 92 ASP A N 1
ATOM 689 C CA . ASP A 1 92 ? 16.483 -5.690 -21.693 1.00 96.31 92 ASP A CA 1
ATOM 690 C C . ASP A 1 92 ? 15.165 -4.930 -21.854 1.00 96.31 92 ASP A C 1
ATOM 692 O O . ASP A 1 92 ? 14.522 -5.020 -22.900 1.00 96.31 92 ASP A O 1
ATOM 696 N N . ALA A 1 93 ? 14.730 -4.197 -20.823 1.00 98.19 93 ALA A N 1
ATOM 697 C CA . ALA A 1 93 ? 13.557 -3.330 -20.881 1.00 98.19 93 ALA A CA 1
ATOM 698 C C . ALA A 1 93 ? 13.586 -2.234 -19.806 1.00 98.19 93 ALA A C 1
ATOM 700 O O . ALA A 1 93 ? 14.247 -2.352 -18.770 1.00 98.19 93 ALA A O 1
ATOM 701 N N . VAL A 1 94 ? 12.788 -1.187 -20.031 1.00 98.81 94 VAL A N 1
ATOM 702 C CA . VAL A 1 94 ? 12.509 -0.138 -19.042 1.00 98.81 94 VAL A CA 1
ATOM 703 C C . VAL A 1 94 ? 11.059 -0.253 -18.581 1.00 98.81 94 VAL A C 1
ATOM 705 O O . VAL A 1 94 ? 10.128 -0.031 -19.353 1.00 98.81 94 VAL A O 1
ATOM 708 N N . ALA A 1 95 ? 10.854 -0.557 -17.305 1.00 98.88 95 ALA A N 1
ATOM 709 C CA . ALA A 1 95 ? 9.560 -0.538 -16.644 1.00 98.88 95 ALA A CA 1
ATOM 710 C C . ALA A 1 95 ? 9.380 0.757 -15.848 1.00 98.88 95 ALA A C 1
ATOM 712 O O . ALA A 1 95 ? 10.301 1.232 -15.188 1.00 98.88 95 ALA A O 1
ATOM 713 N N . PHE A 1 96 ? 8.184 1.338 -15.876 1.00 98.88 96 PHE A N 1
ATOM 714 C CA . PHE A 1 96 ? 7.897 2.544 -15.103 1.00 98.88 96 PHE A CA 1
ATOM 715 C C . PHE A 1 96 ? 6.520 2.509 -14.458 1.00 98.88 96 PHE A C 1
ATOM 717 O O . PHE A 1 96 ? 5.572 1.940 -15.004 1.00 98.88 96 PHE A O 1
ATOM 724 N N . SER A 1 97 ? 6.394 3.175 -13.313 1.00 98.56 97 SER A N 1
ATOM 725 C CA . SER A 1 97 ? 5.118 3.370 -12.635 1.00 98.56 97 SER A CA 1
ATOM 726 C C . SER A 1 97 ? 4.204 4.277 -13.473 1.00 98.56 97 SER A C 1
ATOM 728 O O . SER A 1 97 ? 4.311 5.507 -13.436 1.00 98.56 97 SER A O 1
ATOM 730 N N . ARG A 1 98 ? 3.302 3.680 -14.259 1.00 98.50 98 ARG A N 1
ATOM 731 C CA . ARG A 1 98 ? 2.358 4.398 -15.136 1.00 98.50 98 ARG A CA 1
ATOM 732 C C . ARG A 1 98 ? 1.240 5.080 -14.347 1.00 98.50 98 ARG A C 1
ATOM 734 O O . ARG A 1 98 ? 0.702 6.093 -14.803 1.00 98.50 98 ARG A O 1
ATOM 741 N N . GLY A 1 99 ? 0.909 4.519 -13.188 1.00 97.25 99 GLY A N 1
ATOM 742 C CA . GLY A 1 99 ? -0.131 4.999 -12.291 1.00 97.25 99 GLY A CA 1
ATOM 743 C C . GLY A 1 99 ? -0.590 3.938 -11.287 1.00 97.25 99 GLY A C 1
ATOM 744 O O . GLY A 1 99 ? -0.149 2.790 -11.381 1.00 97.25 99 GLY A O 1
ATOM 745 N N . PRO A 1 100 ? -1.494 4.290 -10.358 1.00 96.50 100 PRO A N 1
ATOM 746 C CA . PRO A 1 100 ? -2.018 5.641 -10.123 1.00 96.50 100 PRO A CA 1
ATOM 747 C C . PRO A 1 100 ? -0.973 6.537 -9.440 1.00 96.50 100 PRO A C 1
ATOM 749 O O . PRO A 1 100 ? 0.088 6.060 -9.044 1.00 96.50 100 PRO A O 1
ATOM 752 N N . GLY A 1 101 ? -1.253 7.832 -9.281 1.00 95.00 101 GLY A N 1
ATOM 753 C CA . GLY A 1 101 ? -0.343 8.729 -8.561 1.00 95.00 101 GLY A CA 1
ATOM 754 C C . GLY A 1 101 ? -0.518 10.214 -8.862 1.00 95.00 101 GLY A C 1
ATOM 755 O O . GLY A 1 101 ? -1.406 10.638 -9.602 1.00 95.00 101 GLY A O 1
ATOM 756 N N . LEU A 1 102 ? 0.369 11.031 -8.295 1.00 95.12 102 LEU A N 1
ATOM 757 C CA . LEU A 1 102 ? 0.398 12.471 -8.513 1.00 95.12 102 LEU A CA 1
ATOM 758 C C . LEU A 1 102 ? 0.737 12.768 -9.976 1.00 95.12 102 LEU A C 1
ATOM 760 O O . LEU A 1 102 ? 1.842 12.515 -10.449 1.00 95.12 102 LEU A O 1
ATOM 764 N N . GLY A 1 103 ? -0.211 13.364 -10.701 1.00 96.19 103 GLY A N 1
ATOM 765 C CA . GLY A 1 103 ? -0.053 13.649 -12.129 1.00 96.19 103 GLY A CA 1
ATOM 766 C C . GLY A 1 103 ? 1.246 14.382 -12.515 1.00 96.19 103 GLY A C 1
ATOM 767 O O . GLY A 1 103 ? 1.830 14.028 -13.538 1.00 96.19 103 GLY A O 1
ATOM 768 N N . PRO A 1 104 ? 1.711 15.418 -11.785 1.00 96.56 104 PRO A N 1
ATOM 769 C CA . PRO A 1 104 ? 3.004 16.057 -12.052 1.00 96.56 104 PRO A CA 1
ATOM 770 C C . PRO A 1 104 ? 4.191 15.082 -11.965 1.00 96.56 104 PRO A C 1
ATOM 772 O O . PRO A 1 104 ? 4.940 14.958 -12.930 1.00 96.56 104 PRO A O 1
ATOM 775 N N . CYS A 1 105 ? 4.275 14.320 -10.874 1.00 97.31 105 CYS A N 1
ATOM 776 C CA . CYS A 1 105 ? 5.289 13.297 -10.613 1.00 97.31 105 CYS A CA 1
ATOM 777 C C . CYS A 1 105 ? 5.313 12.210 -11.698 1.00 97.31 105 CYS A C 1
ATOM 779 O O . CYS A 1 105 ? 6.341 11.975 -12.336 1.00 97.31 105 CYS A O 1
ATOM 781 N N . LEU A 1 106 ? 4.143 11.646 -12.020 1.00 98.00 106 LEU A N 1
ATOM 782 C CA . LEU A 1 106 ? 3.998 10.642 -13.073 1.00 98.00 106 LEU A CA 1
ATOM 783 C C . LEU A 1 106 ? 4.530 11.137 -14.425 1.00 98.00 106 LEU A C 1
ATOM 785 O O . LEU A 1 106 ? 5.177 10.386 -15.152 1.00 98.00 106 LEU A O 1
ATOM 789 N N . ARG A 1 107 ? 4.289 12.405 -14.787 1.00 97.94 107 ARG A N 1
ATOM 790 C CA . ARG A 1 107 ? 4.787 12.965 -16.056 1.00 97.94 107 ARG A CA 1
ATOM 791 C C . ARG A 1 107 ? 6.311 13.018 -16.110 1.00 97.94 107 ARG A C 1
ATOM 793 O O . ARG A 1 107 ? 6.854 12.780 -17.191 1.00 97.94 107 ARG A O 1
ATOM 800 N N . VAL A 1 108 ? 6.982 13.309 -14.993 1.00 98.00 108 VAL A N 1
ATOM 801 C CA . VAL A 1 108 ? 8.451 13.275 -14.906 1.00 98.00 108 VAL A CA 1
ATOM 802 C C . VAL A 1 108 ? 8.942 11.849 -15.156 1.00 98.00 108 VAL A C 1
ATOM 804 O O . VAL A 1 108 ? 9.701 11.626 -16.099 1.00 98.00 108 VAL A O 1
ATOM 807 N N . VAL A 1 109 ? 8.413 10.878 -14.407 1.00 97.88 109 VAL A N 1
ATOM 808 C CA . VAL A 1 109 ? 8.773 9.453 -14.519 1.00 97.88 109 VAL A CA 1
ATOM 809 C C . VAL A 1 109 ? 8.527 8.906 -15.921 1.00 97.88 109 VAL A C 1
ATOM 811 O O . VAL A 1 109 ? 9.432 8.357 -16.543 1.00 97.88 109 VAL A O 1
ATOM 814 N N . GLY A 1 110 ? 7.324 9.098 -16.468 1.00 98.25 110 GLY A N 1
ATOM 815 C CA . GLY A 1 110 ? 6.990 8.601 -17.800 1.00 98.25 110 GLY A CA 1
ATOM 816 C C . GLY A 1 110 ? 7.853 9.230 -18.897 1.00 98.25 110 GLY A C 1
ATOM 817 O O . GLY A 1 110 ? 8.136 8.585 -19.902 1.00 98.25 110 GLY A O 1
ATOM 818 N N . THR A 1 111 ? 8.285 10.485 -18.727 1.00 98.44 111 THR A N 1
ATOM 819 C CA . THR A 1 111 ? 9.183 11.148 -19.687 1.00 98.44 111 THR A CA 1
ATOM 820 C C . THR A 1 111 ? 10.587 10.564 -19.622 1.00 98.44 111 THR A C 1
ATOM 822 O O . THR A 1 111 ? 11.140 10.249 -20.673 1.00 98.44 111 THR A O 1
ATOM 825 N N . ALA A 1 112 ? 11.122 10.353 -18.417 1.00 98.19 112 ALA A N 1
ATOM 826 C CA . ALA A 1 112 ? 12.407 9.688 -18.227 1.00 98.19 112 ALA A CA 1
ATOM 827 C C . ALA A 1 112 ? 12.392 8.268 -18.817 1.00 98.19 112 ALA A C 1
ATOM 829 O O . ALA A 1 112 ? 13.258 7.932 -19.619 1.00 98.19 112 ALA A O 1
ATOM 830 N N . ALA A 1 113 ? 11.357 7.477 -18.518 1.00 98.62 113 ALA A N 1
ATOM 831 C CA . ALA A 1 113 ? 11.228 6.104 -19.001 1.00 98.62 113 ALA A CA 1
ATOM 832 C C . ALA A 1 113 ? 11.180 6.010 -20.536 1.00 98.62 113 ALA A C 1
ATOM 834 O O . ALA A 1 113 ? 11.916 5.226 -21.131 1.00 98.62 113 ALA A O 1
ATOM 835 N N . ARG A 1 114 ? 10.376 6.858 -21.198 1.00 98.56 114 ARG A N 1
ATOM 836 C CA . ARG A 1 114 ? 10.332 6.940 -22.670 1.00 98.56 114 ARG A CA 1
ATOM 837 C C . ARG A 1 114 ? 11.670 7.354 -23.279 1.00 98.56 114 ARG A C 1
ATOM 839 O O . ARG A 1 114 ? 12.023 6.862 -24.348 1.00 98.56 114 ARG A O 1
ATOM 846 N N . ALA A 1 115 ? 12.368 8.306 -22.660 1.00 97.94 115 ALA A N 1
ATOM 847 C CA . ALA A 1 115 ? 13.660 8.770 -23.154 1.00 97.94 115 ALA A CA 1
ATOM 848 C C . ALA A 1 115 ? 14.716 7.661 -23.046 1.00 97.94 115 ALA A C 1
ATOM 850 O O . ALA A 1 115 ? 15.443 7.427 -24.004 1.00 97.94 115 ALA A O 1
ATOM 851 N N . LEU A 1 116 ? 14.745 6.941 -21.921 1.00 97.38 116 LEU A N 1
ATOM 852 C CA . LEU A 1 116 ? 15.672 5.834 -21.677 1.00 97.38 116 LEU A CA 1
ATOM 853 C C . LEU A 1 116 ? 15.398 4.635 -22.580 1.00 97.38 116 LEU A C 1
ATOM 855 O O . LEU A 1 116 ? 16.328 4.130 -23.192 1.00 97.38 116 LEU A O 1
ATOM 859 N N . SER A 1 117 ? 14.135 4.221 -22.717 1.00 98.00 117 SER A N 1
ATOM 860 C CA . SER A 1 117 ? 13.748 3.131 -23.624 1.00 98.00 117 SER A CA 1
ATOM 861 C C . SER A 1 117 ? 14.194 3.410 -25.065 1.00 98.00 117 SER A C 1
ATOM 863 O O . SER A 1 117 ? 14.752 2.528 -25.707 1.00 98.00 117 SER A O 1
ATOM 865 N N . GLN A 1 118 ? 14.044 4.649 -25.550 1.00 97.50 118 GLN A N 1
ATOM 866 C CA . GLN A 1 118 ? 14.536 5.040 -26.877 1.00 97.50 118 GLN A CA 1
ATOM 867 C C . GLN A 1 118 ? 16.064 5.111 -26.954 1.00 97.50 118 GLN A C 1
ATOM 869 O O . GLN A 1 118 ? 16.633 4.675 -27.944 1.00 97.50 118 GLN A O 1
ATOM 874 N N . ALA A 1 119 ? 16.729 5.668 -25.938 1.00 95.81 119 ALA A N 1
ATOM 875 C CA . ALA A 1 119 ? 18.184 5.820 -25.936 1.00 95.81 119 ALA A CA 1
ATOM 876 C C . ALA A 1 119 ? 18.928 4.479 -25.842 1.00 95.81 119 ALA A C 1
ATOM 878 O O . ALA A 1 119 ? 20.026 4.360 -26.372 1.00 95.81 119 ALA A O 1
ATOM 879 N N . LEU A 1 120 ? 18.337 3.501 -25.153 1.00 94.75 120 LEU A N 1
ATOM 880 C CA . LEU A 1 120 ? 18.862 2.143 -25.011 1.00 94.75 120 LEU A CA 1
ATOM 881 C C . LEU A 1 120 ? 18.337 1.186 -26.092 1.00 94.75 120 LEU A C 1
ATOM 883 O O . LEU A 1 120 ? 18.797 0.055 -26.156 1.00 94.75 120 LEU A O 1
ATOM 887 N N . GLU A 1 121 ? 17.373 1.623 -26.908 1.00 95.94 121 GLU A N 1
ATOM 888 C CA . GLU A 1 121 ? 16.689 0.805 -27.921 1.00 95.94 121 GLU A CA 1
ATOM 889 C C . GLU A 1 121 ? 16.044 -0.474 -27.350 1.00 95.94 121 GLU A C 1
ATOM 891 O O . GLU A 1 121 ? 16.016 -1.524 -27.990 1.00 95.94 121 GLU A O 1
ATOM 896 N N . VAL A 1 122 ? 15.468 -0.369 -26.147 1.00 96.75 122 VAL A N 1
ATOM 897 C CA . VAL A 1 122 ? 14.803 -1.479 -25.443 1.00 96.75 122 VAL A CA 1
ATOM 898 C C . VAL A 1 122 ? 13.310 -1.222 -25.230 1.00 96.75 122 VAL A C 1
ATOM 900 O O . VAL A 1 122 ? 12.899 -0.063 -25.112 1.00 96.75 122 VAL A O 1
ATOM 903 N N . PRO A 1 123 ? 12.467 -2.268 -25.138 1.00 98.38 123 PRO A N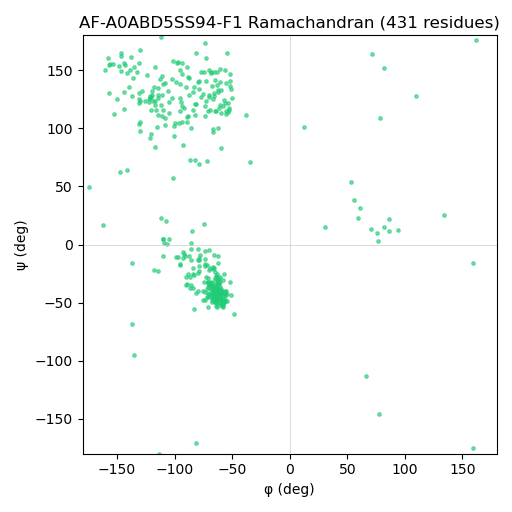 1
ATOM 904 C CA . PRO A 1 123 ? 11.039 -2.115 -24.886 1.00 98.38 123 PRO A CA 1
ATOM 905 C C . PRO A 1 123 ? 10.696 -1.329 -23.614 1.00 98.38 123 PRO A C 1
ATOM 907 O O . PRO A 1 123 ? 11.409 -1.358 -22.609 1.00 98.38 123 PRO A O 1
ATOM 910 N N . LEU A 1 124 ? 9.548 -0.653 -23.660 1.00 98.81 124 LEU A N 1
ATOM 911 C CA . LEU A 1 124 ? 8.963 0.078 -22.539 1.00 98.81 124 LEU A CA 1
ATOM 912 C C . LEU A 1 124 ? 7.819 -0.733 -21.918 1.00 98.81 124 LEU A C 1
ATOM 914 O O . LEU A 1 124 ? 7.029 -1.339 -22.639 1.00 98.81 124 LEU A O 1
ATOM 918 N N . ILE A 1 125 ? 7.681 -0.700 -20.593 1.00 98.81 125 ILE A N 1
ATOM 919 C CA . ILE A 1 125 ? 6.631 -1.413 -19.853 1.00 98.81 125 ILE A CA 1
ATOM 920 C C . ILE A 1 125 ? 5.935 -0.445 -18.896 1.00 98.81 125 ILE A C 1
ATOM 922 O O . ILE A 1 125 ? 6.570 0.190 -18.054 1.00 98.81 125 ILE A O 1
ATOM 926 N N . GLY A 1 126 ? 4.613 -0.316 -19.026 1.00 98.44 126 GLY A N 1
ATOM 927 C CA . GLY A 1 126 ? 3.801 0.541 -18.162 1.00 98.44 126 GLY A CA 1
ATOM 928 C C . GLY A 1 126 ? 3.179 -0.245 -17.016 1.00 98.44 126 GLY A C 1
ATOM 929 O O . GLY A 1 126 ? 2.187 -0.941 -17.217 1.00 98.44 126 GLY A O 1
ATOM 930 N N . VAL A 1 127 ? 3.722 -0.085 -15.814 1.00 98.75 127 VAL A N 1
ATOM 931 C CA . VAL A 1 127 ? 3.354 -0.876 -14.637 1.00 98.75 127 VAL A CA 1
ATOM 932 C C . VAL A 1 127 ? 2.306 -0.156 -13.789 1.00 98.75 127 VAL A C 1
ATOM 934 O O . VAL A 1 127 ? 2.394 1.055 -13.562 1.00 98.75 127 VAL A O 1
ATOM 937 N N . ASN A 1 128 ? 1.314 -0.902 -13.296 1.00 98.44 128 ASN A N 1
ATOM 938 C CA . ASN A 1 128 ? 0.389 -0.408 -12.279 1.00 98.44 128 ASN A CA 1
ATOM 939 C C . ASN A 1 128 ? 1.023 -0.526 -10.887 1.00 98.44 128 ASN A C 1
ATOM 941 O O . ASN A 1 128 ? 1.349 -1.621 -10.434 1.00 98.44 128 ASN A O 1
ATOM 945 N N . HIS A 1 129 ? 1.157 0.599 -10.197 1.00 97.62 129 HIS A N 1
ATOM 946 C CA . HIS A 1 129 ? 1.825 0.706 -8.903 1.00 97.62 129 HIS A CA 1
ATOM 947 C C . HIS A 1 129 ? 1.153 -0.131 -7.801 1.00 97.62 129 HIS A C 1
ATOM 949 O O . HIS A 1 129 ? 1.830 -0.754 -6.987 1.00 97.62 129 HIS A O 1
ATOM 955 N N . MET A 1 130 ? -0.181 -0.200 -7.780 1.00 96.25 130 MET A N 1
ATOM 956 C CA . MET A 1 130 ? -0.903 -0.982 -6.768 1.00 96.25 130 MET A CA 1
ATOM 957 C C . MET A 1 130 ? -0.732 -2.487 -6.987 1.00 96.25 130 MET A C 1
ATOM 959 O O . MET A 1 130 ? -0.622 -3.246 -6.024 1.00 96.25 130 MET A O 1
ATOM 963 N N . VAL A 1 131 ? -0.688 -2.909 -8.254 1.00 97.69 131 VAL A N 1
ATOM 964 C CA . VAL A 1 131 ? -0.396 -4.299 -8.629 1.00 97.69 131 VAL A CA 1
ATOM 965 C C . VAL A 1 131 ? 1.065 -4.639 -8.338 1.00 97.69 131 VAL A C 1
ATOM 967 O O . VAL A 1 131 ? 1.334 -5.748 -7.898 1.00 97.69 131 VAL A O 1
ATOM 970 N N . ALA A 1 132 ? 1.995 -3.692 -8.496 1.00 98.06 132 ALA A N 1
ATOM 971 C CA . ALA A 1 132 ? 3.405 -3.899 -8.174 1.00 98.06 132 ALA A CA 1
ATOM 972 C C . ALA A 1 132 ? 3.621 -4.240 -6.691 1.00 98.06 132 ALA A C 1
ATOM 974 O O . ALA A 1 132 ? 4.310 -5.214 -6.397 1.00 98.06 132 ALA A O 1
ATOM 975 N N . HIS A 1 133 ? 2.972 -3.515 -5.768 1.00 97.50 133 HIS A N 1
ATOM 976 C CA . HIS A 1 133 ? 2.999 -3.842 -4.331 1.00 97.50 133 HIS A CA 1
ATOM 977 C C . HIS A 1 133 ? 2.457 -5.249 -4.030 1.00 97.50 133 HIS A C 1
ATOM 979 O O . HIS A 1 133 ? 3.019 -5.970 -3.207 1.00 97.50 133 HIS A O 1
ATOM 985 N N . LEU A 1 134 ? 1.390 -5.672 -4.714 1.00 97.50 134 LEU A N 1
ATOM 986 C CA . LEU A 1 134 ? 0.860 -7.029 -4.562 1.00 97.50 134 LEU A CA 1
ATOM 987 C C . LEU A 1 134 ? 1.840 -8.071 -5.103 1.00 97.50 134 LEU A C 1
ATOM 989 O O . LEU A 1 134 ? 2.132 -9.055 -4.427 1.00 97.50 134 LEU A O 1
ATOM 993 N N . GLU A 1 135 ? 2.335 -7.871 -6.322 1.00 97.94 135 GLU A N 1
ATOM 994 C CA . GLU A 1 135 ? 3.167 -8.843 -7.029 1.00 97.94 135 GLU A CA 1
ATOM 995 C C . GLU A 1 135 ? 4.537 -9.012 -6.383 1.00 97.94 135 GLU A C 1
ATOM 997 O O . GLU A 1 135 ? 5.023 -10.135 -6.354 1.00 97.94 135 GLU A O 1
ATOM 1002 N N . ILE A 1 136 ? 5.133 -7.971 -5.790 1.00 97.75 136 ILE A N 1
ATOM 1003 C CA . ILE A 1 136 ? 6.355 -8.151 -4.988 1.00 97.75 136 ILE A CA 1
ATOM 1004 C C . ILE A 1 136 ? 6.074 -8.952 -3.708 1.00 97.75 136 ILE A C 1
ATOM 1006 O O . ILE A 1 136 ? 6.883 -9.792 -3.306 1.00 97.75 136 ILE A O 1
ATOM 1010 N N . GLY A 1 137 ? 4.896 -8.753 -3.105 1.00 97.50 137 GLY A N 1
ATOM 1011 C CA . GLY A 1 137 ? 4.391 -9.560 -1.996 1.00 97.50 137 GLY A CA 1
ATOM 1012 C C . GLY A 1 137 ? 4.285 -11.032 -2.360 1.00 97.50 137 GLY A C 1
ATOM 1013 O O . GLY A 1 137 ? 4.874 -11.878 -1.697 1.00 97.50 137 GLY A O 1
ATOM 1014 N N . ARG A 1 138 ? 3.590 -11.316 -3.460 1.00 97.69 138 ARG A N 1
ATOM 1015 C CA . ARG A 1 138 ? 3.406 -12.665 -3.997 1.00 97.69 138 ARG A CA 1
ATOM 1016 C C . ARG A 1 138 ? 4.723 -13.314 -4.425 1.00 97.69 138 ARG A C 1
ATOM 1018 O O . ARG A 1 138 ? 4.958 -14.480 -4.135 1.00 97.69 138 ARG A O 1
ATOM 1025 N N . HIS A 1 139 ? 5.574 -12.567 -5.126 1.00 96.88 139 HIS A N 1
ATOM 1026 C CA . HIS A 1 139 ? 6.866 -13.044 -5.621 1.00 96.88 139 HIS A CA 1
ATOM 1027 C C . HIS A 1 139 ? 7.770 -13.489 -4.473 1.00 96.88 139 HIS A C 1
ATOM 1029 O O . HIS A 1 139 ? 8.327 -14.577 -4.526 1.00 96.88 139 HIS A O 1
ATOM 1035 N N . SER A 1 140 ? 7.852 -12.686 -3.410 1.00 96.62 140 SER A N 1
ATOM 1036 C CA . SER A 1 140 ? 8.701 -12.989 -2.252 1.00 96.62 140 SER A CA 1
ATOM 1037 C C . SER A 1 140 ? 8.110 -14.014 -1.277 1.00 96.62 140 SER A C 1
ATOM 1039 O O . SER A 1 140 ? 8.863 -14.568 -0.479 1.00 96.62 140 SER A O 1
ATOM 1041 N N . SER A 1 141 ? 6.797 -14.272 -1.313 1.00 97.50 141 SER A N 1
ATOM 1042 C CA . SER A 1 141 ? 6.169 -15.325 -0.500 1.00 97.50 141 SER A CA 1
ATOM 1043 C C . SER A 1 141 ? 6.119 -16.685 -1.195 1.00 97.50 141 SER A C 1
ATOM 1045 O O . SER A 1 141 ? 6.080 -17.709 -0.520 1.00 97.50 141 SER A O 1
ATOM 1047 N N . GLY A 1 142 ? 6.081 -16.708 -2.531 1.00 95.50 142 GLY A N 1
ATOM 1048 C CA . GLY A 1 142 ? 5.785 -17.917 -3.304 1.00 95.50 142 GLY A CA 1
ATOM 1049 C C . GLY A 1 142 ? 4.301 -18.308 -3.302 1.00 95.50 142 GLY A C 1
ATOM 1050 O O . GLY A 1 142 ? 3.966 -19.388 -3.779 1.00 95.50 142 GLY A O 1
ATOM 1051 N N . PHE A 1 143 ? 3.422 -17.442 -2.789 1.00 96.88 143 PHE A N 1
ATOM 1052 C CA . PHE A 1 143 ? 1.974 -17.667 -2.768 1.00 96.88 143 PHE A CA 1
ATOM 1053 C C . PHE A 1 143 ? 1.387 -17.694 -4.178 1.00 96.88 143 PHE A C 1
ATOM 1055 O O . PHE A 1 143 ? 1.842 -16.977 -5.079 1.00 96.88 143 PHE A O 1
ATOM 1062 N N . ASP A 1 144 ? 0.335 -18.482 -4.377 1.00 92.56 144 ASP A N 1
ATOM 1063 C CA . ASP A 1 144 ? -0.272 -18.601 -5.699 1.00 92.56 144 ASP A CA 1
ATOM 1064 C C . ASP A 1 144 ? -1.260 -17.459 -5.969 1.00 92.56 144 ASP A C 1
ATOM 1066 O O . ASP A 1 144 ? -1.113 -16.686 -6.929 1.00 92.56 144 ASP A O 1
ATOM 1070 N N . SER A 1 145 ? -2.243 -17.273 -5.089 1.00 92.81 145 SER A N 1
ATOM 1071 C CA . SER A 1 145 ? -3.309 -16.293 -5.290 1.00 92.81 145 SER A CA 1
ATOM 1072 C C . SER A 1 145 ? -3.698 -15.581 -3.992 1.00 92.81 145 SER A C 1
ATOM 1074 O O . SER A 1 145 ? -4.855 -15.666 -3.558 1.00 92.81 145 SER A O 1
ATOM 1076 N N . PRO A 1 146 ? -2.762 -14.809 -3.406 1.00 97.38 146 PRO A N 1
ATOM 1077 C CA . PRO A 1 146 ? -3.010 -14.127 -2.152 1.00 97.38 146 PRO A CA 1
ATOM 1078 C C . PRO A 1 146 ? -4.004 -12.977 -2.291 1.00 97.38 146 PRO A C 1
ATOM 1080 O O . PRO A 1 146 ? -4.056 -12.275 -3.309 1.00 97.38 146 PRO A O 1
ATOM 1083 N N . VAL A 1 147 ? -4.735 -12.729 -1.206 1.00 98.44 147 VAL A N 1
ATOM 1084 C CA . VAL A 1 147 ? -5.324 -11.416 -0.943 1.00 98.44 147 VAL A CA 1
ATOM 1085 C C . VAL A 1 147 ? -4.196 -10.468 -0.548 1.00 98.44 147 VAL A C 1
ATOM 1087 O O . VAL A 1 147 ? -3.283 -10.836 0.187 1.00 98.44 147 VAL A O 1
ATOM 1090 N N . CYS A 1 148 ? -4.251 -9.229 -1.017 1.00 98.25 148 CYS A N 1
ATOM 1091 C CA . CYS A 1 148 ? -3.282 -8.204 -0.659 1.00 98.25 148 CYS A CA 1
ATOM 1092 C C . CYS A 1 148 ? -3.953 -7.061 0.084 1.00 98.25 148 CYS A C 1
ATOM 1094 O O . CYS A 1 148 ? -4.857 -6.420 -0.455 1.00 98.25 148 CYS A O 1
ATOM 1096 N N . LEU A 1 149 ? -3.463 -6.772 1.288 1.00 98.50 149 LEU A N 1
ATOM 1097 C CA . LEU A 1 149 ? -3.708 -5.504 1.957 1.00 98.50 149 LEU A CA 1
ATOM 1098 C C . LEU A 1 149 ? -2.608 -4.528 1.553 1.00 98.50 149 LEU A C 1
ATOM 1100 O O . LEU A 1 149 ? -1.471 -4.644 1.999 1.00 98.50 149 LEU A O 1
ATOM 1104 N N . ASN A 1 150 ? -2.959 -3.527 0.759 1.00 96.12 150 ASN A N 1
ATOM 1105 C CA . ASN A 1 150 ? -2.081 -2.397 0.497 1.00 96.12 150 ASN A CA 1
ATOM 1106 C C . ASN A 1 150 ? -2.447 -1.268 1.456 1.00 96.12 150 ASN A C 1
ATOM 1108 O O . ASN A 1 150 ? -3.539 -0.717 1.361 1.00 96.12 150 ASN A O 1
ATOM 1112 N N . ALA A 1 151 ? -1.542 -0.910 2.363 1.00 95.31 151 ALA A N 1
ATOM 1113 C CA . ALA A 1 151 ? -1.718 0.151 3.348 1.00 95.31 151 ALA A CA 1
ATOM 1114 C C . ALA A 1 151 ? -0.629 1.220 3.162 1.00 95.31 151 ALA A C 1
ATOM 1116 O O . ALA A 1 151 ? 0.489 1.103 3.666 1.00 95.31 151 ALA A O 1
ATOM 1117 N N . SER A 1 152 ? -0.938 2.281 2.412 1.00 89.56 152 SER A N 1
ATOM 1118 C CA . SER A 1 152 ? 0.012 3.348 2.083 1.00 89.56 152 SER A CA 1
ATOM 1119 C C . SER A 1 152 ? -0.368 4.695 2.711 1.00 89.56 152 SER A C 1
ATOM 1121 O O . SER A 1 152 ? -1.352 4.839 3.444 1.00 89.56 152 SER A O 1
ATOM 1123 N N . GLY A 1 153 ? 0.457 5.713 2.450 1.00 84.88 153 GLY A N 1
ATOM 1124 C CA . GLY A 1 153 ? 0.168 7.086 2.858 1.00 84.88 153 GLY A CA 1
ATOM 1125 C C . GLY A 1 153 ? -1.103 7.631 2.209 1.00 84.88 153 GLY A C 1
ATOM 1126 O O . GLY A 1 153 ? -1.944 8.219 2.889 1.00 84.88 153 GLY A O 1
ATOM 1127 N N . ALA A 1 154 ? -1.247 7.413 0.902 1.00 81.12 154 ALA A N 1
ATOM 1128 C CA . ALA A 1 154 ? -2.314 8.001 0.101 1.00 81.12 154 ALA A CA 1
ATOM 1129 C C . ALA A 1 154 ? -3.582 7.143 0.063 1.00 81.12 154 ALA A C 1
ATOM 1131 O O . ALA A 1 154 ? -4.670 7.710 0.089 1.00 81.12 154 ALA A O 1
ATOM 1132 N N . ASN A 1 155 ? -3.446 5.814 0.084 1.00 82.88 155 ASN A N 1
ATOM 1133 C CA . ASN A 1 155 ? -4.549 4.873 -0.100 1.00 82.88 155 ASN A CA 1
ATOM 1134 C C . ASN A 1 155 ? -4.458 3.704 0.883 1.00 82.88 155 ASN A C 1
ATOM 1136 O O . ASN A 1 155 ? -3.401 3.410 1.444 1.00 82.88 155 ASN A O 1
ATOM 1140 N N . ALA A 1 156 ? -5.577 3.017 1.068 1.00 92.81 156 ALA A N 1
ATOM 1141 C CA . ALA A 1 156 ? -5.585 1.671 1.606 1.00 92.81 156 ALA A CA 1
ATOM 1142 C C . ALA A 1 156 ? -6.688 0.867 0.919 1.00 92.81 156 ALA A C 1
ATOM 1144 O O . ALA A 1 156 ? -7.813 1.355 0.801 1.00 92.81 156 ALA A O 1
ATOM 1145 N N . HIS A 1 157 ? -6.358 -0.335 0.453 1.00 95.50 157 HIS A N 1
ATOM 1146 C CA . HIS A 1 157 ? -7.272 -1.174 -0.320 1.00 95.50 157 HIS A CA 1
ATOM 1147 C C . HIS A 1 157 ? -6.908 -2.654 -0.230 1.00 95.50 157 HIS A C 1
ATOM 1149 O O . HIS A 1 157 ? -5.752 -3.020 -0.007 1.00 95.50 157 HIS A O 1
ATOM 1155 N N . LEU A 1 158 ? -7.915 -3.494 -0.445 1.00 97.81 158 LEU A N 1
ATOM 1156 C CA . LEU A 1 158 ? -7.810 -4.943 -0.529 1.00 97.81 158 LEU A CA 1
ATOM 1157 C C . LEU A 1 158 ? -7.919 -5.383 -1.977 1.00 97.81 158 LEU A C 1
ATOM 1159 O O . LEU A 1 158 ? -8.919 -5.096 -2.635 1.00 97.81 158 LEU A O 1
ATOM 1163 N N . LEU A 1 159 ? -6.908 -6.095 -2.460 1.00 97.81 159 LEU A N 1
ATOM 1164 C CA . LEU A 1 159 ? -6.875 -6.634 -3.813 1.00 97.81 159 LEU A CA 1
ATOM 1165 C C . LEU A 1 159 ? -6.934 -8.157 -3.782 1.00 97.81 159 LEU A C 1
ATOM 1167 O O . LEU A 1 159 ? -6.295 -8.785 -2.942 1.00 97.81 159 LEU A O 1
ATOM 1171 N N . ALA A 1 160 ? -7.642 -8.748 -4.736 1.00 97.25 160 ALA A N 1
ATOM 1172 C CA . ALA A 1 160 ? -7.591 -10.185 -4.988 1.00 97.25 160 ALA A CA 1
ATOM 1173 C C . ALA A 1 160 ? -7.631 -10.474 -6.486 1.00 97.25 160 ALA A C 1
ATOM 1175 O O . ALA A 1 160 ? -8.247 -9.732 -7.255 1.00 97.25 160 ALA A O 1
ATOM 1176 N N . TYR A 1 161 ? -6.971 -11.548 -6.909 1.00 95.62 161 TYR A N 1
ATOM 1177 C CA . TYR A 1 161 ? -7.004 -11.986 -8.298 1.00 95.62 161 TYR A CA 1
ATOM 1178 C C . TYR A 1 161 ? -8.343 -12.654 -8.625 1.00 95.62 161 TYR A C 1
ATOM 1180 O O . TYR A 1 161 ? -8.792 -13.546 -7.910 1.00 95.62 161 TYR A O 1
ATOM 1188 N N . ARG A 1 162 ? -8.988 -12.221 -9.711 1.00 92.31 162 ARG A N 1
ATOM 1189 C CA . ARG A 1 162 ? -10.206 -12.834 -10.236 1.00 92.31 162 ARG A CA 1
ATOM 1190 C C . ARG A 1 162 ? -10.404 -12.531 -11.719 1.00 92.31 162 ARG A C 1
ATOM 1192 O O . ARG A 1 162 ? -10.418 -11.368 -12.133 1.00 92.31 162 ARG A O 1
ATOM 1199 N N . ASN A 1 163 ? -10.664 -13.581 -12.495 1.00 90.81 163 ASN A N 1
ATOM 1200 C CA . ASN A 1 163 ? -11.001 -13.528 -13.922 1.00 90.81 163 ASN A CA 1
ATOM 1201 C C . ASN A 1 163 ? -9.965 -12.730 -14.725 1.00 90.81 163 ASN A C 1
ATOM 1203 O O . ASN A 1 163 ? -10.301 -11.749 -15.392 1.00 90.81 163 ASN A O 1
ATOM 1207 N N . GLY A 1 164 ? -8.691 -13.108 -14.595 1.00 93.69 164 GLY A N 1
ATOM 1208 C CA . GLY A 1 164 ? -7.608 -12.473 -15.344 1.00 93.69 164 GLY A CA 1
ATOM 1209 C C . GLY A 1 164 ? -7.167 -11.109 -14.819 1.00 93.69 164 GLY A C 1
ATOM 1210 O O . GLY A 1 164 ? -6.317 -10.495 -15.452 1.00 93.69 164 GLY A O 1
ATOM 1211 N N . ARG A 1 165 ? -7.717 -10.603 -13.705 1.00 95.75 165 ARG A N 1
ATOM 1212 C CA . ARG A 1 165 ? -7.426 -9.248 -13.202 1.00 95.75 165 ARG A CA 1
ATOM 1213 C C . ARG A 1 165 ? -7.357 -9.190 -11.687 1.00 95.75 165 ARG A C 1
ATOM 1215 O O . ARG A 1 165 ? -8.034 -9.954 -11.008 1.00 95.75 165 ARG A O 1
ATOM 1222 N N . TYR A 1 166 ? -6.622 -8.225 -11.152 1.00 96.88 166 TYR A N 1
ATOM 1223 C CA . TYR A 1 166 ? -6.755 -7.864 -9.743 1.00 96.88 166 TYR A CA 1
ATOM 1224 C C . TYR A 1 166 ? -7.984 -6.984 -9.541 1.00 96.88 166 TYR A C 1
ATOM 1226 O O . TYR A 1 166 ? -8.217 -6.063 -10.319 1.00 96.88 166 TYR A O 1
ATOM 1234 N N . ARG A 1 167 ? -8.784 -7.298 -8.521 1.00 96.69 167 ARG A N 1
ATOM 1235 C CA . ARG A 1 167 ? -10.027 -6.608 -8.168 1.00 96.69 167 ARG A CA 1
ATOM 1236 C C . ARG A 1 167 ? -9.890 -5.921 -6.826 1.00 96.69 167 ARG A C 1
ATOM 1238 O O . ARG A 1 167 ? -9.450 -6.559 -5.873 1.00 96.69 167 ARG A O 1
ATOM 1245 N N . VAL A 1 168 ? -10.335 -4.672 -6.742 1.00 97.38 168 VAL A N 1
ATOM 1246 C CA . VAL A 1 168 ? -10.547 -3.997 -5.454 1.00 97.38 168 VAL A CA 1
ATOM 1247 C C . VAL A 1 168 ? -11.769 -4.610 -4.764 1.00 97.38 168 VAL A C 1
ATOM 1249 O O . VAL A 1 168 ? -12.883 -4.526 -5.279 1.00 97.38 168 VAL A O 1
ATOM 1252 N N . LEU A 1 169 ? -11.554 -5.259 -3.619 1.00 97.31 169 LEU A N 1
ATOM 1253 C CA . LEU A 1 169 ? -12.614 -5.849 -2.795 1.00 97.31 169 LEU A CA 1
ATOM 1254 C C . LEU A 1 169 ? -13.157 -4.863 -1.761 1.00 97.31 169 LEU A C 1
ATOM 1256 O O . LEU A 1 169 ? -14.343 -4.892 -1.451 1.00 97.31 169 LEU A O 1
ATOM 1260 N N . GLY A 1 170 ? -12.289 -4.004 -1.239 1.00 97.31 170 GLY A N 1
ATOM 1261 C CA . GLY A 1 170 ? -12.647 -2.945 -0.309 1.00 97.31 170 GLY A CA 1
ATOM 1262 C C . GLY A 1 170 ? -11.566 -1.881 -0.271 1.00 97.31 170 GLY A C 1
ATOM 1263 O O . GLY A 1 170 ? -10.390 -2.177 -0.502 1.00 97.31 170 GLY A O 1
ATOM 1264 N N . GLU A 1 171 ? -11.955 -0.644 -0.007 1.00 97.19 171 GLU A N 1
ATOM 1265 C CA . GLU A 1 171 ? -11.046 0.500 -0.018 1.00 97.19 171 GLU A CA 1
ATOM 1266 C C . GLU A 1 171 ? -11.427 1.559 1.022 1.00 97.19 171 GLU A C 1
ATOM 1268 O O . GLU A 1 171 ? -12.520 1.564 1.598 1.00 97.19 171 GLU A O 1
ATOM 1273 N N . THR A 1 172 ? -10.491 2.466 1.299 1.00 96.31 172 THR A N 1
ATOM 1274 C CA . THR A 1 172 ? -10.800 3.648 2.102 1.00 96.31 172 THR A CA 1
ATOM 1275 C C . THR A 1 172 ? -11.791 4.548 1.364 1.00 96.31 172 THR A C 1
ATOM 1277 O O . THR A 1 172 ? -11.588 4.909 0.208 1.00 96.31 172 THR A O 1
ATOM 1280 N N . MET A 1 173 ? -12.858 4.959 2.045 1.00 95.19 173 MET A N 1
ATOM 1281 C CA . MET A 1 173 ? -13.884 5.846 1.488 1.00 95.19 173 MET A CA 1
ATOM 1282 C C . MET A 1 173 ? -13.460 7.320 1.475 1.00 95.19 173 MET A C 1
ATOM 1284 O O . MET A 1 173 ? -14.173 8.152 0.913 1.00 95.19 173 MET A O 1
ATOM 1288 N N . ASP A 1 174 ? -12.360 7.679 2.150 1.00 92.75 174 ASP A N 1
ATOM 1289 C CA . ASP A 1 174 ? -11.980 9.078 2.345 1.00 92.75 174 ASP A CA 1
ATOM 1290 C C . ASP A 1 174 ? -10.491 9.397 2.143 1.00 92.75 174 ASP A C 1
ATOM 1292 O O . ASP A 1 174 ? -10.133 10.132 1.227 1.00 92.75 174 ASP A O 1
ATOM 1296 N N . THR A 1 175 ? -9.608 8.923 3.013 1.00 90.25 175 THR A N 1
ATOM 1297 C CA . THR A 1 175 ? -8.179 9.248 3.018 1.00 90.25 175 THR A CA 1
ATOM 1298 C C . THR A 1 175 ? -7.362 7.986 3.226 1.00 90.25 175 THR A C 1
ATOM 1300 O O . THR A 1 175 ? -7.811 7.058 3.889 1.00 90.25 175 THR A O 1
ATOM 1303 N N . GLY A 1 176 ? -6.126 7.953 2.731 1.00 90.62 176 GLY A N 1
ATOM 1304 C CA . GLY A 1 176 ? -5.175 6.908 3.100 1.00 90.62 176 GLY A CA 1
ATOM 1305 C C . GLY A 1 176 ? -4.868 6.891 4.595 1.00 90.62 176 GLY A C 1
ATOM 1306 O O . GLY A 1 176 ? -4.903 7.931 5.268 1.00 90.62 176 GLY A O 1
ATOM 1307 N N . VAL A 1 177 ? -4.537 5.700 5.093 1.00 92.19 177 VAL A N 1
ATOM 1308 C CA . VAL A 1 177 ? -4.228 5.448 6.504 1.00 92.19 177 VAL A CA 1
ATOM 1309 C C . VAL A 1 177 ? -3.011 6.245 6.971 1.00 92.19 177 VAL A C 1
ATOM 1311 O O . VAL A 1 177 ? -3.073 6.905 8.009 1.00 92.19 177 VAL A O 1
ATOM 1314 N N . GLY A 1 178 ? -1.930 6.281 6.184 1.00 91.81 178 GLY A N 1
ATOM 1315 C CA . GLY A 1 178 ? -0.744 7.046 6.573 1.00 91.81 178 GLY A CA 1
ATOM 1316 C C . GLY A 1 178 ? -1.011 8.555 6.609 1.00 91.81 178 GLY A C 1
ATOM 1317 O O . GLY A 1 178 ? -0.571 9.222 7.538 1.00 91.81 178 GLY A O 1
ATOM 1318 N N . ASN A 1 179 ? -1.822 9.099 5.691 1.00 91.12 179 ASN A N 1
ATOM 1319 C CA . ASN A 1 179 ? -2.227 10.508 5.740 1.00 91.12 179 ASN A CA 1
ATOM 1320 C C . ASN A 1 179 ? -3.148 10.819 6.933 1.00 91.12 179 ASN A C 1
ATOM 1322 O O . ASN A 1 179 ? -3.093 11.925 7.469 1.00 91.12 179 ASN A O 1
ATOM 1326 N N . ALA A 1 180 ? -3.996 9.881 7.364 1.00 93.00 180 ALA A N 1
ATOM 1327 C CA . ALA A 1 180 ? -4.794 10.053 8.578 1.00 93.00 180 ALA A CA 1
ATOM 1328 C C . ALA A 1 180 ? -3.894 10.171 9.820 1.00 93.00 180 ALA A C 1
ATOM 1330 O O . ALA A 1 180 ? -4.059 11.108 10.606 1.00 93.00 180 ALA A O 1
ATOM 1331 N N . ILE A 1 181 ? -2.892 9.294 9.929 1.00 94.12 181 ILE A N 1
ATOM 1332 C CA . ILE A 1 181 ? -1.873 9.329 10.986 1.00 94.12 181 ILE A CA 1
ATOM 1333 C C . ILE A 1 181 ? -1.069 10.636 10.915 1.00 94.12 181 ILE A C 1
ATOM 1335 O O . ILE A 1 181 ? -0.995 11.370 11.898 1.00 94.12 181 ILE A O 1
ATOM 1339 N N . ASP A 1 182 ? -0.557 11.007 9.740 1.00 91.81 182 ASP A N 1
ATOM 1340 C CA . ASP A 1 182 ? 0.221 12.238 9.543 1.00 91.81 182 ASP A CA 1
ATOM 1341 C C . ASP A 1 182 ? -0.591 13.522 9.799 1.00 91.81 182 ASP A C 1
ATOM 1343 O O . ASP A 1 182 ? -0.052 14.577 10.141 1.00 91.81 182 ASP A O 1
ATOM 1347 N N . LYS A 1 183 ? -1.915 13.489 9.619 1.00 92.44 183 LYS A N 1
ATOM 1348 C CA . LYS A 1 183 ? -2.798 14.604 9.999 1.00 92.44 183 LYS A CA 1
ATOM 1349 C C . LYS A 1 183 ? -2.932 14.740 11.511 1.00 92.44 183 LYS A C 1
ATOM 1351 O O . LYS A 1 183 ? -3.125 15.869 11.968 1.00 92.44 183 LYS A O 1
ATOM 1356 N N . PHE A 1 184 ? -2.893 13.638 12.256 1.00 95.75 184 PHE A N 1
ATOM 1357 C CA . PHE A 1 184 ? -2.902 13.658 13.716 1.00 95.75 184 PHE A CA 1
ATOM 1358 C C . PHE A 1 184 ? -1.547 14.113 14.267 1.00 95.75 184 PHE A C 1
ATOM 1360 O O . PHE A 1 184 ? -1.503 15.053 15.052 1.00 95.75 184 PHE A O 1
ATOM 1367 N N . THR A 1 185 ? -0.436 13.556 13.783 1.00 94.88 185 THR A N 1
ATOM 1368 C CA . THR A 1 185 ? 0.905 13.931 14.267 1.00 94.88 185 THR A CA 1
ATOM 1369 C C . THR A 1 185 ? 1.214 15.411 14.052 1.00 94.88 185 THR A C 1
ATOM 1371 O O . THR A 1 185 ? 1.722 16.074 14.952 1.00 94.88 185 THR A O 1
ATOM 1374 N N . ARG A 1 186 ? 0.811 15.978 12.908 1.00 92.88 186 ARG A N 1
ATOM 1375 C CA . ARG A 1 186 ? 0.912 17.427 12.670 1.00 92.88 186 ARG A CA 1
ATOM 1376 C C . ARG A 1 186 ? 0.070 18.259 13.635 1.00 92.88 186 ARG A C 1
ATOM 1378 O O . ARG A 1 186 ? 0.473 19.365 13.975 1.00 92.88 186 ARG A O 1
ATOM 1385 N N . HIS A 1 187 ? -1.088 17.754 14.060 1.00 95.44 187 HIS A N 1
ATOM 1386 C CA . HIS A 1 187 ? -1.958 18.447 15.018 1.00 95.44 187 HIS A CA 1
ATOM 1387 C C . HIS A 1 187 ? -1.307 18.547 16.397 1.00 95.44 187 HIS A C 1
ATOM 1389 O O . HIS A 1 187 ? -1.360 19.606 17.010 1.00 95.44 187 HIS A O 1
ATOM 1395 N N . VAL A 1 188 ? -0.605 17.498 16.831 1.00 96.00 188 VAL A N 1
ATOM 1396 C CA . VAL A 1 188 ? 0.166 17.495 18.089 1.00 96.00 188 VAL A CA 1
ATOM 1397 C C . VAL A 1 188 ? 1.580 18.087 17.943 1.00 96.00 188 VAL A C 1
ATOM 1399 O O . VAL A 1 188 ? 2.406 17.973 18.845 1.00 96.00 188 VAL A O 1
ATOM 1402 N N . GLY A 1 189 ? 1.877 18.745 16.815 1.00 94.12 189 GLY A N 1
ATOM 1403 C CA . GLY A 1 189 ? 3.122 19.488 16.602 1.00 94.12 189 GLY A CA 1
ATOM 1404 C C . GLY A 1 189 ? 4.332 18.651 16.173 1.00 94.12 189 GLY A C 1
ATOM 1405 O O . GLY A 1 189 ? 5.460 19.139 16.231 1.00 94.12 189 GLY A O 1
ATOM 1406 N N . TRP A 1 190 ? 4.145 17.405 15.735 1.00 93.19 190 TRP A N 1
ATOM 1407 C CA . TRP A 1 190 ? 5.239 16.563 15.243 1.00 93.19 190 TRP A CA 1
ATOM 1408 C C . TRP A 1 190 ? 5.497 16.767 13.746 1.00 93.19 190 TRP A C 1
ATOM 1410 O O . TRP A 1 190 ? 4.575 16.913 12.943 1.00 93.19 190 TRP A O 1
ATOM 1420 N N . SER A 1 191 ? 6.773 16.718 13.353 1.00 86.56 191 SER A N 1
ATOM 1421 C CA . SER A 1 191 ? 7.183 16.715 11.942 1.00 86.56 191 SER A CA 1
ATOM 1422 C C . SER A 1 191 ? 6.892 15.378 11.243 1.00 86.56 191 SER A C 1
ATOM 1424 O O . SER A 1 191 ? 6.754 14.342 11.898 1.00 86.56 191 SER A O 1
ATOM 1426 N N . HIS A 1 192 ? 6.844 15.381 9.912 1.00 83.56 192 HIS A N 1
ATOM 1427 C CA . HIS A 1 192 ? 6.826 14.156 9.107 1.00 83.56 192 HIS A CA 1
ATOM 1428 C C . HIS A 1 192 ? 8.185 13.415 9.214 1.00 83.56 192 HIS A C 1
ATOM 1430 O O . HIS A 1 192 ? 9.209 14.088 9.359 1.00 83.56 192 HIS A O 1
ATOM 1436 N N . PRO A 1 193 ? 8.237 12.066 9.159 1.00 86.19 193 PRO A N 1
ATOM 1437 C CA . PRO A 1 193 ? 7.121 11.112 9.089 1.00 86.19 193 PRO A CA 1
ATOM 1438 C C . PRO A 1 193 ? 6.435 10.870 10.442 1.00 86.19 193 PRO A C 1
ATOM 1440 O O . PRO A 1 193 ? 7.095 10.783 11.479 1.00 86.19 193 PRO A O 1
ATOM 1443 N N . GLY A 1 194 ? 5.103 10.745 10.431 1.00 89.88 194 GLY A N 1
ATOM 1444 C CA . GLY A 1 194 ? 4.293 10.562 11.636 1.00 89.88 194 GLY A CA 1
ATOM 1445 C C . GLY A 1 194 ? 4.159 9.114 12.106 1.00 89.88 194 GLY A C 1
ATOM 1446 O O . GLY A 1 194 ? 4.148 8.877 13.310 1.00 89.88 194 GLY A O 1
ATOM 1447 N N . GLY A 1 195 ? 4.107 8.151 11.179 1.00 93.31 195 GLY A N 1
ATOM 1448 C CA . GLY A 1 195 ? 3.899 6.724 11.479 1.00 93.31 195 GLY A CA 1
ATOM 1449 C C . GLY A 1 195 ? 4.804 6.172 12.592 1.00 93.31 195 GLY A C 1
ATOM 1450 O O . GLY A 1 195 ? 4.279 5.779 13.631 1.00 93.31 195 GLY A O 1
ATOM 1451 N N . PRO A 1 196 ? 6.144 6.225 12.445 1.00 94.31 196 PRO A N 1
ATOM 1452 C CA . PRO A 1 196 ? 7.068 5.719 13.466 1.00 94.31 196 PRO A CA 1
ATOM 1453 C C . PRO A 1 196 ? 6.951 6.424 14.825 1.00 94.31 196 PRO A C 1
ATOM 1455 O O . PRO A 1 196 ? 7.245 5.836 15.858 1.00 94.31 196 PRO A O 1
ATOM 1458 N N . LYS A 1 197 ? 6.519 7.692 14.844 1.00 95.69 197 LYS A N 1
ATOM 1459 C CA . LYS A 1 197 ? 6.354 8.461 16.088 1.00 95.69 197 LYS A CA 1
ATOM 1460 C C . LYS A 1 197 ? 5.105 8.035 16.846 1.00 95.69 197 LYS A C 1
ATOM 1462 O O . LYS A 1 197 ? 5.146 7.927 18.064 1.00 95.69 197 LYS A O 1
ATOM 1467 N N . VAL A 1 198 ? 4.016 7.775 16.120 1.00 97.50 198 VAL A N 1
ATOM 1468 C CA . VAL A 1 198 ? 2.799 7.187 16.697 1.00 97.50 198 VAL A CA 1
ATOM 1469 C C . VAL A 1 198 ? 3.084 5.778 17.200 1.00 97.50 198 VAL A C 1
ATOM 1471 O O . VAL A 1 198 ? 2.644 5.447 18.295 1.00 97.50 198 VAL A O 1
ATOM 1474 N N . GLU A 1 199 ? 3.859 4.990 16.448 1.00 97.94 199 GLU A N 1
ATOM 1475 C CA . GLU A 1 199 ? 4.329 3.662 16.866 1.00 97.94 199 GLU A CA 1
ATOM 1476 C C . GLU A 1 199 ? 5.089 3.697 18.188 1.00 97.94 199 GLU A C 1
ATOM 1478 O O . GLU A 1 199 ? 4.772 2.927 19.090 1.00 97.94 199 GLU A O 1
ATOM 1483 N N . GLU A 1 200 ? 6.035 4.623 18.331 1.00 98.19 200 GLU A N 1
ATOM 1484 C CA . GLU A 1 200 ? 6.797 4.765 19.569 1.00 98.19 200 GLU A CA 1
ATOM 1485 C C . GLU A 1 200 ? 5.929 5.251 20.735 1.00 98.19 200 GLU A C 1
ATOM 1487 O O . GLU A 1 200 ? 5.958 4.659 21.808 1.00 98.19 200 GLU A O 1
ATOM 1492 N N . ALA A 1 201 ? 5.124 6.297 20.523 1.00 97.75 201 ALA A N 1
ATOM 1493 C CA . ALA A 1 201 ? 4.297 6.886 21.575 1.00 97.75 201 ALA A CA 1
ATOM 1494 C C . ALA A 1 201 ? 3.207 5.934 22.088 1.00 97.75 201 ALA A C 1
ATOM 1496 O O . ALA A 1 201 ? 2.843 5.997 23.256 1.00 97.75 201 ALA A O 1
ATOM 1497 N N . ALA A 1 202 ? 2.699 5.041 21.238 1.00 98.06 202 ALA A N 1
ATOM 1498 C CA . ALA A 1 202 ? 1.678 4.075 21.624 1.00 98.06 202 ALA A CA 1
ATOM 1499 C C . ALA A 1 202 ? 2.157 3.028 22.638 1.00 98.06 202 ALA A C 1
ATOM 1501 O O . ALA A 1 202 ? 1.320 2.429 23.300 1.00 98.06 202 ALA A O 1
ATOM 1502 N N . LYS A 1 203 ? 3.467 2.782 22.772 1.00 97.31 203 LYS A N 1
ATOM 1503 C CA . LYS A 1 203 ? 3.986 1.739 23.677 1.00 97.31 203 LYS A CA 1
ATOM 1504 C C . LYS A 1 203 ? 3.645 1.982 25.146 1.00 97.31 203 LYS A C 1
ATOM 1506 O O . LYS A 1 203 ? 3.522 1.025 25.901 1.00 97.31 203 LYS A O 1
ATOM 1511 N N . GLU A 1 204 ? 3.508 3.249 25.523 1.00 94.75 204 GLU A N 1
ATOM 1512 C CA . GLU A 1 204 ? 3.240 3.690 26.895 1.00 94.75 204 GLU A CA 1
ATOM 1513 C C . GLU A 1 204 ? 1.782 4.147 27.085 1.00 94.75 204 GLU A C 1
ATOM 1515 O O . GLU A 1 204 ? 1.444 4.677 28.138 1.00 94.75 204 GLU A O 1
ATOM 1520 N N . GLY A 1 205 ? 0.935 3.997 26.059 1.00 97.12 205 GLY A N 1
ATOM 1521 C CA . GLY A 1 205 ? -0.443 4.477 26.082 1.00 97.12 205 GLY A CA 1
ATOM 1522 C C . GLY A 1 205 ? -1.435 3.453 26.624 1.00 97.12 205 GLY A C 1
ATOM 1523 O O . GLY A 1 205 ? -1.256 2.243 26.485 1.00 97.12 205 GLY A O 1
ATOM 1524 N N . GLU A 1 206 ? -2.529 3.954 27.185 1.00 97.62 206 GLU A N 1
ATOM 1525 C CA . GLU A 1 206 ? -3.701 3.174 27.570 1.00 97.62 206 GLU A CA 1
ATOM 1526 C C . GLU A 1 206 ? -4.837 3.319 26.542 1.00 97.62 206 GLU A C 1
ATOM 1528 O O . GLU A 1 206 ? -4.904 4.272 25.757 1.00 97.62 206 GLU A O 1
ATOM 1533 N N . TYR A 1 207 ? -5.752 2.345 26.516 1.00 98.12 207 TYR A N 1
ATOM 1534 C CA . TYR A 1 207 ? -6.884 2.375 25.592 1.00 98.12 207 TYR A CA 1
ATOM 1535 C C . TYR A 1 207 ? -7.891 3.464 25.970 1.00 98.12 207 TYR A C 1
ATOM 1537 O O . TYR A 1 207 ? -8.413 3.508 27.082 1.00 98.12 207 TYR A O 1
ATOM 1545 N N . VAL A 1 208 ? -8.235 4.293 24.991 1.00 97.44 208 VAL A N 1
ATOM 1546 C CA . VAL A 1 208 ? -9.331 5.252 25.026 1.00 97.44 208 VAL A CA 1
ATOM 1547 C C . VAL A 1 208 ? -10.260 5.007 23.852 1.00 97.44 208 VAL A C 1
ATOM 1549 O O . VAL A 1 208 ? -9.857 4.620 22.751 1.00 97.44 208 VAL A O 1
ATOM 1552 N N . ASP A 1 209 ? -11.544 5.243 24.090 1.00 96.31 209 ASP A N 1
ATOM 1553 C CA . ASP A 1 209 ? -12.536 4.936 23.083 1.00 96.31 209 ASP A CA 1
ATOM 1554 C C . ASP A 1 209 ? -12.459 5.893 21.881 1.00 96.31 209 ASP A C 1
ATOM 1556 O O . ASP A 1 209 ? -12.527 7.115 22.026 1.00 96.31 209 ASP A O 1
ATOM 1560 N N . LEU A 1 210 ? -12.366 5.321 20.680 1.00 97.81 210 LEU A N 1
ATOM 1561 C CA . LEU A 1 210 ? -12.378 6.038 19.411 1.00 97.81 210 LEU A CA 1
ATOM 1562 C C . LEU A 1 210 ? -13.377 5.402 18.424 1.00 97.81 210 LEU A C 1
ATOM 1564 O O . LEU A 1 210 ? -13.699 4.214 18.530 1.00 97.81 210 LEU A O 1
ATOM 1568 N N . PRO A 1 211 ? -13.882 6.171 17.436 1.00 97.00 211 PRO A N 1
ATOM 1569 C CA . PRO A 1 211 ? -14.805 5.652 16.432 1.00 97.00 211 PRO A CA 1
ATOM 1570 C C . PRO A 1 211 ? -14.188 4.546 15.568 1.00 97.00 211 PRO A C 1
ATOM 1572 O O . PRO A 1 211 ? -13.138 4.740 14.960 1.00 97.00 211 PRO A O 1
ATOM 1575 N N . TYR A 1 212 ? -14.908 3.432 15.423 1.00 97.50 212 TYR A N 1
ATOM 1576 C CA . TYR A 1 212 ? -14.533 2.305 14.568 1.00 97.50 212 TYR A CA 1
ATOM 1577 C C . TYR A 1 212 ? -15.488 2.207 13.366 1.00 97.50 212 TYR A C 1
ATOM 1579 O O . TYR A 1 212 ? -16.672 1.891 13.520 1.00 97.50 212 TYR A O 1
ATOM 1587 N N . VAL A 1 213 ? -15.005 2.504 12.153 1.00 96.25 213 VAL A N 1
ATOM 1588 C CA . VAL A 1 213 ? -15.848 2.680 10.955 1.00 96.25 213 VAL A CA 1
ATOM 1589 C C . VAL A 1 213 ? -15.467 1.703 9.844 1.00 96.25 213 VAL A C 1
ATOM 1591 O O . VAL A 1 213 ? -14.667 2.014 8.966 1.00 96.25 213 VAL A O 1
ATOM 1594 N N . VAL A 1 214 ? -16.140 0.550 9.840 1.00 96.75 214 VAL A N 1
ATOM 1595 C CA . VAL A 1 214 ? -16.118 -0.429 8.740 1.00 96.75 214 VAL A CA 1
ATOM 1596 C C . VAL A 1 214 ? -17.533 -0.619 8.191 1.00 96.75 214 VAL A C 1
ATOM 1598 O O . VAL A 1 214 ? -18.489 -0.806 8.954 1.00 96.75 214 VAL A O 1
ATOM 1601 N N . LYS A 1 215 ? -17.685 -0.577 6.864 1.00 94.56 215 LYS A N 1
ATOM 1602 C CA . LYS A 1 215 ? -18.942 -0.754 6.123 1.00 94.56 215 LYS A CA 1
ATOM 1603 C C . LYS A 1 215 ? -18.722 -1.771 5.001 1.00 94.56 215 LYS A C 1
ATOM 1605 O O . LYS A 1 215 ? -18.121 -1.459 3.986 1.00 94.56 215 LYS A O 1
ATOM 1610 N N . GLY A 1 216 ? -19.205 -3.002 5.173 1.00 94.00 216 GLY A N 1
ATOM 1611 C CA . GLY A 1 216 ? -18.899 -4.072 4.213 1.00 94.00 216 GLY A CA 1
ATOM 1612 C C . GLY A 1 216 ? -17.406 -4.409 4.238 1.00 94.00 216 GLY A C 1
ATOM 1613 O O . GLY A 1 216 ? -16.928 -4.905 5.252 1.00 94.00 216 GLY A O 1
ATOM 1614 N N . MET A 1 217 ? -16.671 -4.135 3.165 1.00 95.31 217 MET A N 1
ATOM 1615 C CA . MET A 1 217 ? -15.200 -4.230 3.142 1.00 95.31 217 MET A CA 1
ATOM 1616 C C . MET A 1 217 ? -14.521 -2.857 3.074 1.00 95.31 217 MET A C 1
ATOM 1618 O O . MET A 1 217 ? -13.296 -2.786 3.071 1.00 95.31 217 MET A O 1
ATOM 1622 N N . ASP A 1 218 ? -15.310 -1.782 3.079 1.00 97.38 218 ASP A N 1
ATOM 1623 C CA . ASP A 1 218 ? -14.821 -0.411 3.030 1.00 97.38 218 ASP A CA 1
ATOM 1624 C C . ASP A 1 218 ? -14.674 0.165 4.437 1.00 97.38 218 ASP A C 1
ATOM 1626 O O . ASP A 1 218 ? -15.327 -0.262 5.399 1.00 97.38 218 ASP A O 1
ATOM 1630 N N . PHE A 1 219 ? -13.816 1.168 4.567 1.00 96.25 219 PHE A N 1
ATOM 1631 C CA . PHE A 1 219 ? -13.460 1.774 5.849 1.00 96.25 219 PHE A CA 1
ATOM 1632 C C . PHE A 1 219 ? -13.191 3.274 5.696 1.00 96.25 219 PHE A C 1
ATOM 1634 O O . PHE A 1 219 ? -13.041 3.783 4.591 1.00 96.25 219 PHE A O 1
ATOM 1641 N N . SER A 1 220 ? -13.207 4.022 6.799 1.00 96.44 220 SER A N 1
ATOM 1642 C CA . SER A 1 220 ? -13.009 5.481 6.789 1.00 96.44 220 SER A CA 1
ATOM 1643 C C . SER A 1 220 ? -12.146 5.912 7.964 1.00 96.44 220 SER A C 1
ATOM 1645 O O . SER A 1 220 ? -12.366 5.482 9.098 1.00 96.44 220 SER A O 1
ATOM 1647 N N . PHE A 1 221 ? -11.181 6.796 7.698 1.00 96.81 221 PHE A N 1
ATOM 1648 C CA . PHE A 1 221 ? -10.245 7.274 8.717 1.00 96.81 221 PHE A CA 1
ATOM 1649 C C . PHE A 1 221 ? -10.456 8.736 9.123 1.00 96.81 221 PHE A C 1
ATOM 1651 O O . PHE A 1 221 ? -9.874 9.190 10.110 1.00 96.81 221 PHE A O 1
ATOM 1658 N N . SER A 1 222 ? -11.289 9.504 8.416 1.00 94.19 222 SER A N 1
ATOM 1659 C CA . SER A 1 222 ? -11.498 10.922 8.749 1.00 94.19 222 SER A CA 1
ATOM 1660 C C . SER A 1 222 ? -12.179 11.099 10.104 1.00 94.19 222 SER A C 1
ATOM 1662 O O . SER A 1 222 ? -11.761 11.949 10.886 1.00 94.19 222 SER A O 1
ATOM 1664 N N . GLY A 1 223 ? -13.194 10.280 10.401 1.00 96.31 223 GLY A N 1
ATOM 1665 C CA . GLY A 1 223 ? -13.939 10.353 11.662 1.00 96.31 223 GLY A CA 1
ATOM 1666 C C . GLY A 1 223 ? -13.067 10.050 12.880 1.00 96.31 223 GLY A C 1
ATOM 1667 O O . GLY A 1 223 ? -13.051 10.827 13.834 1.00 96.31 223 GLY A O 1
ATOM 1668 N N . ILE A 1 224 ? -12.288 8.965 12.818 1.00 97.00 224 ILE A N 1
ATOM 1669 C CA . ILE A 1 224 ? -11.353 8.604 13.889 1.00 97.00 224 ILE A CA 1
ATOM 1670 C C . ILE A 1 224 ? -10.233 9.638 14.045 1.00 97.00 224 ILE A C 1
ATOM 1672 O O . ILE A 1 224 ? -9.902 10.007 15.166 1.00 97.00 224 ILE A O 1
ATOM 1676 N N . MET A 1 225 ? -9.706 10.186 12.945 1.00 96.69 225 MET A N 1
ATOM 1677 C CA . MET A 1 225 ? -8.691 11.243 12.993 1.00 96.69 225 MET A CA 1
ATOM 1678 C C . MET A 1 225 ? -9.230 12.518 13.656 1.00 96.69 225 MET A C 1
ATOM 1680 O O . MET A 1 225 ? -8.540 13.120 14.477 1.00 96.69 225 MET A O 1
ATOM 1684 N N . SER A 1 226 ? -10.467 12.922 13.355 1.00 97.06 226 SER A N 1
ATOM 1685 C CA . SER A 1 226 ? -11.114 14.052 14.030 1.00 97.06 226 SER A CA 1
ATOM 1686 C C . SER A 1 226 ? -11.342 13.788 15.520 1.00 97.06 226 SER A C 1
ATOM 1688 O O . SER A 1 226 ? -11.085 14.681 16.326 1.00 97.06 226 SER A O 1
ATOM 1690 N N . ALA A 1 227 ? -11.774 12.581 15.893 1.00 98.19 227 ALA A N 1
ATOM 1691 C CA . ALA A 1 227 ? -11.965 12.201 17.292 1.00 98.19 227 ALA A CA 1
ATOM 1692 C C . ALA A 1 227 ? -10.639 12.167 18.071 1.00 98.19 227 ALA A C 1
ATOM 1694 O O . ALA A 1 227 ? -10.572 12.699 19.174 1.00 98.19 227 ALA A O 1
ATOM 1695 N N . ALA A 1 228 ? -9.568 11.640 17.473 1.00 98.19 228 ALA A N 1
ATOM 1696 C CA . ALA A 1 228 ? -8.232 11.619 18.068 1.00 98.19 228 ALA A CA 1
ATOM 1697 C C . ALA A 1 228 ? -7.713 13.036 18.371 1.00 98.19 228 ALA A C 1
ATOM 1699 O O . ALA A 1 228 ? -7.183 13.294 19.449 1.00 98.19 228 ALA A O 1
ATOM 1700 N N . LYS A 1 229 ? -7.922 13.989 17.452 1.00 98.31 229 LYS A N 1
ATOM 1701 C CA . LYS A 1 229 ? -7.579 15.403 17.681 1.00 98.31 229 LYS A CA 1
ATOM 1702 C C . LYS A 1 229 ? -8.379 16.016 18.823 1.00 98.31 229 LYS A C 1
ATOM 1704 O O . LYS A 1 229 ? -7.804 16.676 19.677 1.00 98.31 229 LYS A O 1
ATOM 1709 N N . GLN A 1 230 ? -9.687 15.765 18.853 1.00 98.38 230 GLN A N 1
ATOM 1710 C CA . GLN A 1 230 ? -10.559 16.258 19.920 1.00 98.38 230 GLN A CA 1
ATOM 1711 C C . GLN A 1 230 ? -10.178 15.680 21.286 1.00 98.38 230 GLN A C 1
ATOM 1713 O O . GLN A 1 230 ? -10.209 16.412 22.268 1.00 98.38 230 GLN A O 1
ATOM 1718 N N . ALA A 1 231 ? -9.795 14.401 21.352 1.00 98.31 231 ALA A N 1
ATOM 1719 C CA . ALA A 1 231 ? -9.312 13.772 22.579 1.00 98.31 231 ALA A CA 1
ATOM 1720 C C . ALA A 1 231 ? -8.025 14.447 23.082 1.00 98.31 231 ALA A C 1
ATOM 1722 O O . ALA A 1 231 ? -7.952 14.841 24.245 1.00 98.31 231 ALA A O 1
ATOM 1723 N N . ALA A 1 232 ? -7.054 14.676 22.192 1.00 98.06 232 ALA A N 1
ATOM 1724 C CA . ALA A 1 232 ? -5.831 15.402 22.534 1.00 98.06 232 ALA A CA 1
ATOM 1725 C C . ALA A 1 232 ? -6.126 16.842 23.007 1.00 98.06 232 ALA A C 1
ATOM 1727 O O . ALA A 1 232 ? -5.613 17.271 24.039 1.00 98.06 232 ALA A O 1
ATOM 1728 N N . ASP A 1 233 ? -7.008 17.570 22.312 1.00 98.19 233 ASP A N 1
ATOM 1729 C CA . ASP A 1 233 ? -7.418 18.934 22.689 1.00 98.19 233 ASP A CA 1
ATOM 1730 C C . ASP A 1 233 ? -8.173 18.973 24.032 1.00 98.19 233 ASP A C 1
ATOM 1732 O O . ASP A 1 233 ? -8.115 19.969 24.757 1.00 98.19 233 ASP A O 1
ATOM 1736 N N . ALA A 1 234 ? -8.875 17.889 24.380 1.00 98.06 234 ALA A N 1
ATOM 1737 C CA . ALA A 1 234 ? -9.567 17.716 25.655 1.00 98.06 234 ALA A CA 1
ATOM 1738 C C . ALA A 1 234 ? -8.635 17.301 26.811 1.00 98.06 234 ALA A C 1
ATOM 1740 O O . ALA A 1 234 ? -9.088 17.227 27.955 1.00 98.06 234 ALA A O 1
ATOM 1741 N N . GLY A 1 235 ? -7.348 17.068 26.536 1.00 97.94 235 GLY A N 1
ATOM 1742 C CA . GLY A 1 235 ? -6.334 16.741 27.536 1.00 97.94 235 GLY A CA 1
ATOM 1743 C C . GLY A 1 235 ? -6.093 15.246 27.752 1.00 97.94 235 GLY A C 1
ATOM 1744 O O . GLY A 1 235 ? -5.425 14.899 28.724 1.00 97.94 235 GLY A O 1
ATOM 1745 N N . THR A 1 236 ? -6.607 14.366 26.884 1.00 98.44 236 THR A N 1
ATOM 1746 C CA . THR A 1 236 ? -6.186 12.957 26.872 1.00 98.44 236 THR A CA 1
ATOM 1747 C C . THR A 1 236 ? -4.688 12.880 26.544 1.00 98.44 236 THR A C 1
ATOM 1749 O O . THR A 1 236 ? -4.260 13.551 25.597 1.00 98.44 236 THR A O 1
ATOM 1752 N N . PRO A 1 237 ? -3.888 12.092 27.290 1.00 98.50 237 PRO A N 1
ATOM 1753 C CA . PRO A 1 237 ? -2.474 11.888 26.986 1.00 98.50 237 PRO A CA 1
ATOM 1754 C C . PRO A 1 237 ? -2.251 11.470 25.526 1.00 98.50 237 PRO A C 1
ATOM 1756 O O . PRO A 1 237 ? -3.036 10.720 24.943 1.00 98.50 237 PRO A O 1
ATOM 1759 N N . VAL A 1 238 ? -1.197 11.993 24.897 1.00 98.31 238 VAL A N 1
ATOM 1760 C CA . VAL A 1 238 ? -0.961 11.781 23.457 1.00 98.31 238 VAL A CA 1
ATOM 1761 C C . VAL A 1 238 ? -0.612 10.320 23.181 1.00 98.31 238 VAL A C 1
ATOM 1763 O O . VAL A 1 238 ? -1.007 9.787 22.147 1.00 98.31 238 VAL A O 1
ATOM 1766 N N . GLU A 1 239 ? 0.092 9.680 24.107 1.00 98.56 239 GLU A N 1
ATOM 1767 C CA . GLU A 1 239 ? 0.395 8.254 24.158 1.00 98.56 239 GLU A CA 1
ATOM 1768 C C . GLU A 1 239 ? -0.878 7.394 24.093 1.00 98.56 239 GLU A C 1
ATOM 1770 O O . GLU A 1 239 ? -0.977 6.539 23.212 1.00 98.56 239 GLU A O 1
ATOM 1775 N N . ASP A 1 240 ? -1.898 7.697 24.903 1.00 98.75 240 ASP A N 1
ATOM 1776 C CA . ASP A 1 240 ? -3.190 6.993 24.918 1.00 98.75 240 ASP A CA 1
ATOM 1777 C C . ASP A 1 240 ? -3.933 7.157 23.589 1.00 98.75 240 ASP A C 1
ATOM 1779 O O . ASP A 1 240 ? -4.483 6.205 23.023 1.00 98.75 240 ASP A O 1
ATOM 1783 N N . VAL A 1 241 ? -3.919 8.377 23.035 1.00 98.56 241 VAL A N 1
ATOM 1784 C CA . VAL A 1 241 ? -4.505 8.641 21.716 1.00 98.56 241 VAL A CA 1
ATOM 1785 C C . VAL A 1 241 ? -3.744 7.884 20.626 1.00 98.56 241 VAL A C 1
ATOM 1787 O O . VAL A 1 241 ? -4.379 7.330 19.731 1.00 98.56 241 VAL A O 1
ATOM 1790 N N . CYS A 1 242 ? -2.409 7.818 20.685 1.00 98.50 242 CYS A N 1
ATOM 1791 C CA . CYS A 1 242 ? -1.585 7.068 19.730 1.00 98.50 242 CYS A CA 1
ATOM 1792 C C . CYS A 1 242 ? -1.857 5.564 19.801 1.00 98.50 242 CYS A C 1
ATOM 1794 O O . CYS A 1 242 ? -2.026 4.934 18.753 1.00 98.50 242 CYS A O 1
ATOM 1796 N N . TYR A 1 243 ? -1.924 5.009 21.014 1.00 98.62 243 TYR A N 1
ATOM 1797 C CA . TYR A 1 243 ? -2.254 3.608 21.260 1.00 98.62 243 TYR A CA 1
ATOM 1798 C C . TYR A 1 243 ? -3.625 3.270 20.683 1.00 98.62 243 TYR A C 1
ATOM 1800 O O . TYR A 1 243 ? -3.769 2.401 19.824 1.00 98.62 243 TYR A O 1
ATOM 1808 N N . SER A 1 244 ? -4.627 4.060 21.050 1.00 98.50 244 SER A N 1
ATOM 1809 C CA . SER A 1 244 ? -6.003 3.858 20.608 1.00 98.50 244 SER A CA 1
ATOM 1810 C C . SER A 1 244 ? -6.159 4.054 19.107 1.00 98.50 244 SER A C 1
ATOM 1812 O O . SER A 1 244 ? -6.881 3.297 18.457 1.00 98.50 244 SER A O 1
ATOM 1814 N N . LEU A 1 245 ? -5.474 5.036 18.520 1.00 97.88 245 LEU A N 1
ATOM 1815 C CA . LEU A 1 245 ? -5.489 5.246 17.078 1.00 97.88 245 LEU A CA 1
ATOM 1816 C C . LEU A 1 245 ? -4.948 4.011 16.349 1.00 97.88 245 LEU A C 1
ATOM 1818 O O . LEU A 1 245 ? -5.580 3.581 15.388 1.00 97.88 245 LEU A O 1
ATOM 1822 N N . GLN A 1 246 ? -3.848 3.409 16.813 1.00 97.88 246 GLN A N 1
ATOM 1823 C CA . GLN A 1 246 ? -3.317 2.172 16.227 1.00 97.88 246 GLN A CA 1
ATOM 1824 C C . GLN A 1 246 ? -4.270 0.993 16.387 1.00 97.88 246 GLN A C 1
ATOM 1826 O O . GLN A 1 246 ? -4.635 0.388 15.381 1.00 97.88 246 GLN A O 1
ATOM 1831 N N . GLU A 1 247 ? -4.730 0.707 17.607 1.00 98.44 247 GLU A N 1
ATOM 1832 C CA . GLU A 1 247 ? -5.615 -0.436 17.870 1.00 98.44 247 GLU A CA 1
ATOM 1833 C C . GLU A 1 247 ? -6.892 -0.376 17.025 1.00 98.44 247 GLU A C 1
ATOM 1835 O O . GLU A 1 247 ? -7.330 -1.374 16.449 1.00 98.44 247 GLU A O 1
ATOM 1840 N N . ASN A 1 248 ? -7.482 0.814 16.893 1.00 98.44 248 ASN A N 1
ATOM 1841 C CA . ASN A 1 248 ? -8.692 0.990 16.104 1.00 98.44 248 ASN A CA 1
ATOM 1842 C C . ASN A 1 248 ? -8.394 0.955 14.595 1.00 98.44 248 ASN A C 1
ATOM 1844 O O . ASN A 1 248 ? -9.075 0.237 13.866 1.00 98.44 248 ASN A O 1
ATOM 1848 N N . VAL A 1 249 ? -7.388 1.688 14.100 1.00 97.88 249 VAL A N 1
ATOM 1849 C CA . VAL A 1 249 ? -7.058 1.742 12.660 1.00 97.88 249 VAL A CA 1
ATOM 1850 C C . VAL A 1 249 ? -6.600 0.388 12.134 1.00 97.88 249 VAL A C 1
ATOM 1852 O O . VAL A 1 249 ? -7.120 -0.087 11.124 1.00 97.88 249 VAL A O 1
ATOM 1855 N N . PHE A 1 250 ? -5.652 -0.251 12.810 1.00 98.44 250 PHE A N 1
ATOM 1856 C CA . PHE A 1 250 ? -5.160 -1.562 12.406 1.00 98.44 250 PHE A CA 1
ATOM 1857 C C . PHE A 1 250 ? -6.210 -2.635 12.660 1.00 98.44 250 PHE A C 1
ATOM 1859 O O . PHE A 1 250 ? -6.372 -3.520 11.829 1.00 98.44 250 PHE A O 1
ATOM 1866 N N . GLY A 1 251 ? -7.035 -2.487 13.700 1.00 98.19 251 GLY A N 1
ATOM 1867 C CA . GLY A 1 251 ? -8.208 -3.330 13.906 1.00 98.19 251 GLY A CA 1
ATOM 1868 C C . GLY A 1 251 ? -9.170 -3.284 12.723 1.00 98.19 251 GLY A C 1
ATOM 1869 O O . GLY A 1 251 ? -9.684 -4.331 12.333 1.00 98.19 251 GLY A O 1
ATOM 1870 N N . MET A 1 252 ? -9.408 -2.102 12.139 1.00 98.31 252 MET A N 1
ATOM 1871 C CA . MET A 1 252 ? -10.219 -1.941 10.924 1.00 98.31 252 MET A CA 1
ATOM 1872 C C . MET A 1 252 ? -9.578 -2.640 9.725 1.00 98.31 252 MET A C 1
ATOM 1874 O O . MET A 1 252 ? -10.260 -3.409 9.053 1.00 98.31 252 MET A O 1
ATOM 1878 N N . LEU A 1 253 ? -8.280 -2.423 9.485 1.00 98.44 253 LEU A N 1
ATOM 1879 C CA . LEU A 1 253 ? -7.548 -3.045 8.373 1.00 98.44 253 LEU A CA 1
ATOM 1880 C C . LEU A 1 253 ? -7.505 -4.578 8.480 1.00 98.44 253 LEU A C 1
ATOM 1882 O O . LEU A 1 253 ? -7.729 -5.275 7.488 1.00 98.44 253 LEU A O 1
ATOM 1886 N N . THR A 1 254 ? -7.274 -5.114 9.677 1.00 98.56 254 THR A N 1
ATOM 1887 C CA . THR A 1 254 ? -7.273 -6.559 9.934 1.00 98.56 254 THR A CA 1
ATOM 1888 C C . THR A 1 254 ? -8.670 -7.156 9.766 1.00 98.56 254 THR A C 1
ATOM 1890 O O . THR A 1 254 ? -8.811 -8.195 9.126 1.00 98.56 254 THR A O 1
ATOM 1893 N N . GLU A 1 255 ? -9.719 -6.475 10.244 1.00 98.00 255 GLU A N 1
ATOM 1894 C CA . GLU A 1 255 ? -11.112 -6.899 10.048 1.00 98.00 255 GLU A CA 1
ATOM 1895 C C . GLU A 1 255 ? -11.474 -7.024 8.564 1.00 98.00 255 GLU A C 1
ATOM 1897 O O . GLU A 1 255 ? -12.058 -8.026 8.145 1.00 98.00 255 GLU A O 1
ATOM 1902 N N . VAL A 1 256 ? -11.149 -6.014 7.753 1.00 98.06 256 VAL A N 1
ATOM 1903 C CA . VAL A 1 256 ? -11.483 -6.062 6.325 1.00 98.06 256 VAL A CA 1
ATOM 1904 C C . VAL A 1 256 ? -10.626 -7.078 5.576 1.00 98.06 256 VAL A C 1
ATOM 1906 O O . VAL A 1 256 ? -11.138 -7.734 4.671 1.00 98.06 256 VAL A O 1
ATOM 1909 N N . SER A 1 257 ? -9.373 -7.287 5.993 1.00 98.25 257 SER A N 1
ATOM 1910 C CA . SER A 1 257 ? -8.515 -8.349 5.449 1.00 98.25 257 SER A CA 1
ATOM 1911 C C . SER A 1 257 ? -9.112 -9.730 5.718 1.00 98.25 257 SER A C 1
ATOM 1913 O O . SER A 1 257 ? -9.230 -10.542 4.804 1.00 98.25 257 SER A O 1
ATOM 1915 N N . GLU A 1 258 ? -9.602 -9.968 6.938 1.00 97.31 258 GLU A N 1
ATOM 1916 C CA . GLU A 1 258 ? -10.295 -11.208 7.298 1.00 97.31 258 GLU A CA 1
ATOM 1917 C C . GLU A 1 258 ? -11.581 -11.414 6.474 1.00 97.31 258 GLU A C 1
ATOM 1919 O O . GLU A 1 258 ? -11.895 -12.533 6.052 1.00 97.31 258 GLU A O 1
ATOM 1924 N N . ARG A 1 259 ? -12.329 -10.333 6.204 1.00 97.06 259 ARG A N 1
ATOM 1925 C CA . ARG A 1 259 ? -13.507 -10.364 5.317 1.00 97.06 259 ARG A CA 1
ATOM 1926 C C . ARG A 1 259 ? -13.138 -10.711 3.884 1.00 97.06 259 ARG A C 1
ATOM 1928 O O . ARG A 1 259 ? -13.849 -11.513 3.284 1.00 97.06 259 ARG A O 1
ATOM 1935 N N . ALA A 1 260 ? -12.051 -10.153 3.359 1.00 96.94 260 ALA A N 1
ATOM 1936 C CA . ALA A 1 260 ? -11.581 -10.463 2.015 1.00 96.94 260 ALA A CA 1
ATOM 1937 C C . ALA A 1 260 ? -11.146 -11.926 1.888 1.00 96.94 260 ALA A C 1
ATOM 1939 O O . ALA A 1 260 ? -11.630 -12.589 0.978 1.00 96.94 260 ALA A O 1
ATOM 1940 N N . LEU A 1 261 ? -10.348 -12.453 2.826 1.00 96.25 261 LEU A N 1
ATOM 1941 C CA . LEU A 1 261 ? -9.981 -13.879 2.860 1.00 96.25 261 LEU A CA 1
ATOM 1942 C C . LEU A 1 261 ? -11.229 -14.775 2.906 1.00 96.25 261 LEU A C 1
ATOM 1944 O O . LEU A 1 261 ? -11.363 -15.725 2.142 1.00 96.25 261 LEU A O 1
ATOM 1948 N N . SER A 1 262 ? -12.207 -14.421 3.748 1.00 93.44 262 SER A N 1
ATOM 1949 C CA . SER A 1 262 ? -13.476 -15.159 3.839 1.00 93.44 262 SER A CA 1
ATOM 1950 C C . SER A 1 262 ? -14.291 -15.125 2.543 1.00 93.44 262 SER A C 1
AT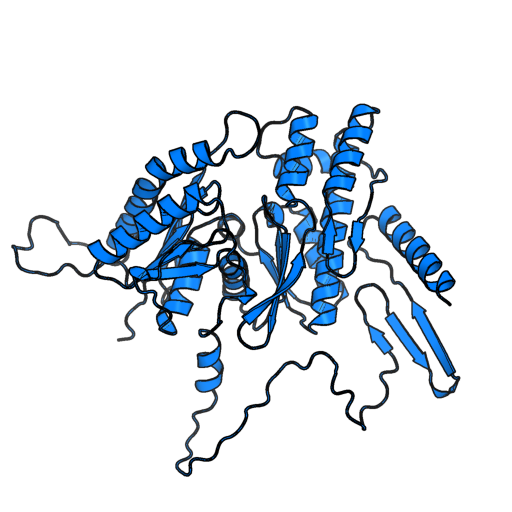OM 1952 O O . SER A 1 262 ? -14.970 -16.096 2.225 1.00 93.44 262 SER A O 1
ATOM 1954 N N . LEU A 1 263 ? -14.284 -13.996 1.830 1.00 93.62 263 LEU A N 1
ATOM 1955 C CA . LEU A 1 263 ? -15.040 -13.813 0.592 1.00 93.62 263 LEU A CA 1
ATOM 1956 C C . LEU A 1 263 ? -14.405 -14.568 -0.578 1.00 93.62 263 LEU A C 1
ATOM 1958 O O . LEU A 1 263 ? -15.126 -15.112 -1.410 1.00 93.62 263 LEU A O 1
ATOM 1962 N N . THR A 1 264 ? -13.076 -14.550 -0.667 1.00 92.75 264 THR A N 1
ATOM 1963 C CA . THR A 1 264 ? -12.333 -15.182 -1.762 1.00 92.75 264 THR A CA 1
ATOM 1964 C C . THR A 1 264 ? -12.102 -16.669 -1.533 1.00 92.75 264 THR A C 1
ATOM 1966 O O . THR A 1 264 ? -11.832 -17.375 -2.497 1.00 92.75 264 THR A O 1
ATOM 1969 N N . GLY A 1 265 ? -12.190 -17.136 -0.284 1.00 91.12 265 GLY A N 1
ATOM 1970 C CA . GLY A 1 265 ? -11.770 -18.484 0.096 1.00 91.12 265 GLY A CA 1
ATOM 1971 C C . GLY A 1 265 ? -10.250 -18.670 0.061 1.00 91.12 265 GLY A C 1
ATOM 1972 O O . GLY A 1 265 ? -9.788 -19.802 0.082 1.00 91.12 265 GLY A O 1
ATOM 1973 N N . SER A 1 266 ? -9.482 -17.580 -0.031 1.00 93.56 266 SER A N 1
ATOM 1974 C CA . SER A 1 266 ? -8.020 -17.622 0.009 1.00 93.56 266 SER A CA 1
ATOM 1975 C C . SER A 1 266 ? -7.533 -17.739 1.451 1.00 93.56 266 SER A C 1
ATOM 1977 O O . SER A 1 266 ? -8.047 -17.057 2.341 1.00 93.56 266 SER A O 1
ATOM 1979 N N . ASP A 1 267 ? -6.497 -18.550 1.639 1.00 96.19 267 ASP A N 1
ATOM 1980 C CA . ASP A 1 267 ? -5.774 -18.720 2.898 1.00 96.19 267 ASP A CA 1
ATOM 1981 C C . ASP A 1 267 ? -4.385 -18.057 2.844 1.00 96.19 267 ASP A C 1
ATOM 1983 O O . ASP A 1 267 ? -3.509 -18.376 3.636 1.00 96.19 267 ASP A O 1
ATOM 1987 N N . GLU A 1 268 ? -4.167 -17.116 1.924 1.00 98.31 268 GLU A N 1
ATOM 1988 C CA . GLU A 1 268 ? -2.885 -16.435 1.726 1.00 98.31 268 GLU A CA 1
ATOM 1989 C C . GLU A 1 268 ? -3.083 -14.910 1.792 1.00 98.31 268 GLU A C 1
ATOM 1991 O O . GLU A 1 268 ? -3.856 -14.331 1.021 1.00 98.31 268 GLU A O 1
ATOM 1996 N N . LEU A 1 269 ? -2.366 -14.230 2.692 1.00 98.75 269 LEU A N 1
ATOM 1997 C CA . LEU A 1 269 ? -2.394 -12.771 2.826 1.00 98.75 269 LEU A CA 1
ATOM 1998 C C . LEU A 1 269 ? -1.000 -12.170 2.631 1.00 98.75 269 LEU A C 1
ATOM 2000 O O . LEU A 1 269 ? -0.065 -12.505 3.359 1.00 98.75 269 LEU A O 1
ATOM 2004 N N . VAL A 1 270 ? -0.879 -11.209 1.715 1.00 98.69 270 VAL A N 1
ATOM 2005 C CA . VAL A 1 270 ? 0.327 -10.380 1.563 1.00 98.69 270 VAL A CA 1
ATOM 2006 C C . VAL A 1 270 ? 0.073 -8.931 1.969 1.00 98.69 270 VAL A C 1
ATOM 2008 O O . VAL A 1 270 ? -1.006 -8.379 1.743 1.00 98.69 270 VAL A O 1
ATOM 2011 N N . LEU A 1 271 ? 1.084 -8.295 2.555 1.00 98.38 271 LEU A N 1
ATOM 2012 C CA . LEU A 1 271 ? 1.056 -6.887 2.952 1.00 98.38 271 LEU A CA 1
ATOM 2013 C C . LEU A 1 271 ? 1.892 -6.030 1.998 1.00 98.38 271 LEU A C 1
ATOM 2015 O O . LEU A 1 271 ? 3.045 -6.351 1.730 1.00 98.38 271 LEU A O 1
ATOM 2019 N N . GLY A 1 272 ? 1.330 -4.915 1.540 1.00 95.69 272 GLY A N 1
ATOM 2020 C CA . GLY A 1 272 ? 2.021 -3.892 0.756 1.00 95.69 272 GLY A CA 1
ATOM 2021 C C . GLY A 1 272 ? 1.805 -2.489 1.326 1.00 95.69 272 GLY A C 1
ATOM 2022 O O . GLY A 1 272 ? 0.926 -2.261 2.162 1.00 95.69 272 GLY A O 1
ATOM 2023 N N . GLY A 1 273 ? 2.592 -1.523 0.858 1.00 92.94 273 GLY A N 1
ATOM 2024 C CA . GLY A 1 273 ? 2.505 -0.126 1.284 1.00 92.94 273 GLY A CA 1
ATOM 2025 C C . GLY A 1 273 ? 3.229 0.202 2.600 1.00 92.94 273 GLY A C 1
ATOM 2026 O O . GLY A 1 273 ? 3.402 -0.622 3.499 1.00 92.94 273 GLY A O 1
ATOM 2027 N N . GLY A 1 274 ? 3.675 1.459 2.710 1.00 92.50 274 GLY A N 1
ATOM 2028 C CA . GLY A 1 274 ? 4.621 1.881 3.748 1.00 92.50 274 GLY A CA 1
ATOM 2029 C C . GLY A 1 274 ? 4.104 1.796 5.188 1.00 92.50 274 GLY A C 1
ATOM 2030 O O . GLY A 1 274 ? 4.915 1.670 6.103 1.00 92.50 274 GLY A O 1
ATOM 2031 N N . VAL A 1 275 ? 2.783 1.821 5.410 1.00 95.19 275 VAL A N 1
ATOM 2032 C CA . VAL A 1 275 ? 2.205 1.612 6.753 1.00 95.19 275 VAL A CA 1
ATOM 2033 C C . VAL A 1 275 ? 2.367 0.160 7.196 1.00 95.19 275 VAL A C 1
ATOM 2035 O O . VAL A 1 275 ? 2.451 -0.104 8.392 1.00 95.19 275 VAL A O 1
ATOM 2038 N N . GLY A 1 276 ? 2.542 -0.767 6.252 1.00 95.25 276 GLY A N 1
ATOM 2039 C CA . GLY A 1 276 ? 2.855 -2.161 6.535 1.00 95.25 276 GLY A CA 1
ATOM 2040 C C . GLY A 1 276 ? 4.185 -2.390 7.263 1.00 95.25 276 GLY A C 1
ATOM 2041 O O . GLY A 1 276 ? 4.435 -3.498 7.726 1.00 95.25 276 GLY A O 1
ATOM 2042 N N . GLN A 1 277 ? 5.035 -1.365 7.406 1.00 95.56 277 GLN A N 1
ATOM 2043 C CA . GLN A 1 277 ? 6.243 -1.445 8.235 1.00 95.56 277 GLN A CA 1
ATOM 2044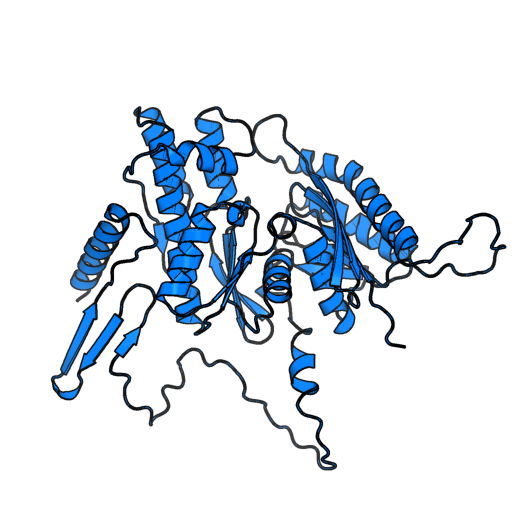 C C . GLN A 1 277 ? 5.953 -1.420 9.741 1.00 95.56 277 GLN A C 1
ATOM 2046 O O . GLN A 1 277 ? 6.819 -1.826 10.513 1.00 95.56 277 GLN A O 1
ATOM 2051 N N . ASN A 1 278 ? 4.770 -0.958 10.154 1.00 97.56 278 ASN A N 1
ATOM 2052 C CA . ASN A 1 278 ? 4.397 -0.880 11.561 1.00 97.56 278 ASN A CA 1
ATOM 2053 C C . ASN A 1 278 ? 4.289 -2.287 12.175 1.00 97.56 278 ASN A C 1
ATOM 2055 O O . ASN A 1 278 ? 3.593 -3.161 11.648 1.00 97.56 278 ASN A O 1
ATOM 2059 N N . ALA A 1 279 ? 4.980 -2.506 13.293 1.00 97.69 279 ALA A N 1
ATOM 2060 C CA . ALA A 1 279 ? 5.068 -3.807 13.941 1.00 97.69 279 ALA A CA 1
ATOM 2061 C C . ALA A 1 279 ? 3.711 -4.273 14.476 1.00 97.69 279 ALA A C 1
ATOM 2063 O O . ALA A 1 279 ? 3.372 -5.446 14.318 1.00 97.69 279 ALA A O 1
ATOM 2064 N N . ARG A 1 280 ? 2.911 -3.357 15.035 1.00 98.12 280 ARG A N 1
ATOM 2065 C CA . ARG A 1 280 ? 1.595 -3.680 15.593 1.00 98.12 280 ARG A CA 1
ATOM 2066 C C . ARG A 1 280 ? 0.608 -4.122 14.513 1.00 98.12 280 ARG A C 1
ATOM 2068 O O . ARG A 1 280 ? -0.075 -5.124 14.690 1.00 98.12 280 ARG A O 1
ATOM 2075 N N . LEU A 1 281 ? 0.584 -3.454 13.357 1.00 98.44 281 LEU A N 1
ATOM 2076 C CA . LEU A 1 281 ? -0.220 -3.900 12.212 1.00 98.44 281 LEU A CA 1
ATOM 2077 C C . LEU A 1 281 ? 0.177 -5.317 11.768 1.00 98.44 281 LEU A C 1
ATOM 2079 O O . LEU A 1 281 ? -0.689 -6.167 11.572 1.00 98.44 281 LEU A O 1
ATOM 2083 N N . ARG A 1 282 ? 1.481 -5.588 11.629 1.00 98.56 282 ARG A N 1
ATOM 2084 C CA . ARG A 1 282 ? 1.980 -6.915 11.226 1.00 98.56 282 ARG A CA 1
ATOM 2085 C C . ARG A 1 282 ? 1.617 -7.999 12.238 1.00 98.56 282 ARG A C 1
ATOM 2087 O O . ARG A 1 282 ? 1.235 -9.088 11.825 1.00 98.56 282 ARG A O 1
ATOM 2094 N N . GLU A 1 283 ? 1.715 -7.699 13.530 1.00 98.56 283 GLU A N 1
ATOM 2095 C CA . GLU A 1 283 ? 1.303 -8.596 14.613 1.00 98.56 283 GLU A CA 1
ATOM 2096 C C . GLU A 1 283 ? -0.187 -8.940 14.508 1.00 98.56 283 GLU A C 1
ATOM 2098 O O . GLU A 1 283 ? -0.539 -10.116 14.452 1.00 98.56 283 GLU A O 1
ATOM 2103 N N . MET A 1 284 ? -1.054 -7.931 14.377 1.00 98.75 284 MET A N 1
ATOM 2104 C CA . MET A 1 284 ? -2.503 -8.135 14.284 1.00 98.75 284 MET A CA 1
ATOM 2105 C C . MET A 1 284 ? -2.907 -8.956 13.052 1.00 98.75 284 MET A C 1
ATOM 2107 O O . MET A 1 284 ? -3.809 -9.790 13.132 1.00 98.75 284 MET A O 1
ATOM 2111 N N . LEU A 1 285 ? -2.253 -8.732 11.907 1.00 98.75 285 LEU A N 1
ATOM 2112 C CA . LEU A 1 285 ? -2.501 -9.503 10.685 1.00 98.75 285 LEU A CA 1
ATOM 2113 C C . LEU A 1 285 ? -2.019 -10.952 10.824 1.00 98.75 285 LEU A C 1
ATOM 2115 O O . LEU A 1 285 ? -2.761 -11.867 10.473 1.00 98.75 285 LEU A O 1
ATOM 2119 N N . ALA A 1 286 ? -0.821 -11.167 11.375 1.00 98.69 286 ALA A N 1
ATOM 2120 C CA . ALA A 1 286 ? -0.281 -12.504 11.610 1.00 98.69 286 ALA A CA 1
ATOM 2121 C C . ALA A 1 286 ? -1.162 -13.309 12.577 1.00 98.69 286 ALA A C 1
ATOM 2123 O O . ALA A 1 286 ? -1.453 -14.477 12.324 1.00 98.69 286 ALA A O 1
ATOM 2124 N N . GLU A 1 287 ? -1.630 -12.679 13.654 1.00 98.31 287 GLU A N 1
ATOM 2125 C CA . GLU A 1 287 ? -2.526 -13.299 14.628 1.00 98.31 287 GLU A CA 1
ATOM 2126 C C . GLU A 1 287 ? -3.891 -13.646 14.017 1.00 98.31 287 GLU A C 1
ATOM 2128 O O . GLU A 1 287 ? -4.386 -14.757 14.210 1.00 98.31 287 GLU A O 1
ATOM 2133 N N . MET A 1 288 ? -4.478 -12.744 13.222 1.00 98.00 288 MET A N 1
ATOM 2134 C CA . MET A 1 288 ? -5.718 -13.017 12.487 1.00 98.00 288 MET A CA 1
ATOM 2135 C C . MET A 1 288 ? -5.561 -14.192 11.514 1.00 98.00 288 MET A C 1
ATOM 2137 O O . MET A 1 288 ? -6.394 -15.104 11.514 1.00 98.00 288 MET A O 1
ATOM 2141 N N . CYS A 1 289 ? -4.480 -14.213 10.729 1.00 98.00 289 CYS A N 1
ATOM 2142 C CA . CYS A 1 289 ? -4.179 -15.311 9.813 1.00 98.00 289 CYS A CA 1
ATOM 2143 C C . CYS A 1 289 ? -4.015 -16.637 10.572 1.00 98.00 289 CYS A C 1
ATOM 2145 O O . CYS A 1 289 ? -4.677 -17.620 10.233 1.00 98.00 289 CYS A O 1
ATOM 2147 N N . ALA A 1 290 ? -3.256 -16.648 11.673 1.00 96.88 290 ALA A N 1
ATOM 2148 C CA . ALA A 1 290 ? -3.069 -17.832 12.510 1.00 96.88 290 ALA A CA 1
ATOM 2149 C C . ALA A 1 290 ? -4.388 -18.359 13.103 1.00 96.88 290 ALA A C 1
ATOM 2151 O O . ALA A 1 290 ? -4.639 -19.564 13.073 1.00 96.88 290 ALA A O 1
ATOM 2152 N N . GLN A 1 291 ? -5.270 -17.478 13.591 1.00 92.88 291 GLN A N 1
ATOM 2153 C CA . GLN A 1 291 ? -6.603 -17.874 14.060 1.00 92.88 291 GLN A CA 1
ATOM 2154 C C . GLN A 1 291 ? -7.427 -18.528 12.948 1.00 92.88 291 GLN A C 1
ATOM 2156 O O . GLN A 1 291 ? -8.210 -19.449 13.212 1.00 92.88 291 GLN A O 1
ATOM 2161 N N . ARG A 1 292 ? -7.312 -18.030 11.711 1.00 92.12 292 ARG A N 1
ATOM 2162 C CA . ARG A 1 292 ? -8.087 -18.527 10.572 1.00 92.12 292 ARG A CA 1
ATOM 2163 C C . ARG A 1 292 ? -7.529 -19.817 9.973 1.00 92.12 292 ARG A C 1
ATOM 2165 O O . ARG A 1 292 ? -8.316 -20.593 9.440 1.00 92.12 292 ARG A O 1
ATOM 2172 N N . GLY A 1 293 ? -6.235 -20.070 10.145 1.00 94.44 293 GLY A N 1
ATOM 2173 C CA . GLY A 1 293 ? -5.509 -21.107 9.413 1.00 94.44 293 GLY A CA 1
ATOM 2174 C C . GLY A 1 293 ? -4.976 -20.618 8.064 1.00 94.44 293 GLY A C 1
ATOM 2175 O O . GLY A 1 293 ? -4.735 -21.438 7.190 1.00 94.44 293 GLY A O 1
ATOM 2176 N N . ALA A 1 294 ? -4.813 -19.302 7.908 1.00 97.06 294 ALA A N 1
ATOM 2177 C CA . ALA A 1 294 ? -4.218 -18.665 6.742 1.00 97.06 294 ALA A CA 1
ATOM 2178 C C . ALA A 1 294 ? -2.733 -18.347 6.983 1.00 97.06 294 ALA A C 1
ATOM 2180 O O . ALA A 1 294 ? -2.289 -18.178 8.123 1.00 97.06 294 ALA A O 1
ATOM 2181 N N . GLU A 1 295 ? -1.977 -18.207 5.904 1.00 98.50 295 GLU A N 1
ATOM 2182 C CA . GLU A 1 295 ? -0.589 -17.769 5.895 1.00 98.50 295 GLU A CA 1
ATOM 2183 C C . GLU A 1 295 ? -0.496 -16.255 5.674 1.00 98.50 295 GLU A C 1
ATOM 2185 O O . GLU A 1 295 ? -1.315 -15.638 4.987 1.00 98.50 295 GLU A O 1
ATOM 2190 N N . PHE A 1 296 ? 0.515 -15.638 6.282 1.00 98.75 296 PHE A N 1
ATOM 2191 C CA . PHE A 1 296 ? 0.757 -14.203 6.202 1.00 98.75 296 PHE A CA 1
ATOM 2192 C C . PHE A 1 296 ? 2.193 -13.928 5.779 1.00 98.75 296 PHE A C 1
ATOM 2194 O O . PHE A 1 296 ? 3.131 -14.455 6.379 1.00 98.75 296 PHE A O 1
ATOM 2201 N N . HIS A 1 297 ? 2.363 -13.035 4.806 1.00 98.62 297 HIS A N 1
ATOM 2202 C CA . HIS A 1 297 ? 3.671 -12.560 4.379 1.00 98.62 297 HIS A CA 1
ATOM 2203 C C . HIS A 1 297 ? 3.725 -11.036 4.294 1.00 98.62 297 HIS A C 1
ATOM 2205 O O . HIS A 1 297 ? 2.900 -10.384 3.655 1.00 98.62 297 HIS A O 1
ATOM 2211 N N . ALA A 1 298 ? 4.757 -10.465 4.906 1.00 98.12 298 ALA A N 1
ATOM 2212 C CA . ALA A 1 298 ? 5.125 -9.070 4.728 1.00 98.12 298 ALA A CA 1
ATOM 2213 C C . ALA A 1 298 ? 6.522 -9.031 4.096 1.00 98.12 298 ALA A C 1
ATOM 2215 O O . ALA A 1 298 ? 7.461 -9.530 4.727 1.00 98.12 298 ALA A O 1
ATOM 2216 N N . PRO A 1 299 ? 6.679 -8.439 2.898 1.00 96.94 299 PRO A N 1
ATOM 2217 C CA . PRO A 1 299 ? 7.978 -8.259 2.266 1.00 96.94 299 PRO A CA 1
ATOM 2218 C C . PRO A 1 299 ? 8.982 -7.535 3.157 1.00 96.94 299 PRO A C 1
ATOM 2220 O O . PRO A 1 299 ? 8.633 -6.867 4.137 1.00 96.94 299 PRO A O 1
ATOM 2223 N N . GLU A 1 300 ? 10.253 -7.616 2.770 1.00 95.94 300 GLU A N 1
ATOM 2224 C CA . GLU A 1 300 ? 11.303 -6.825 3.400 1.00 95.94 300 GLU A CA 1
ATOM 2225 C C . GLU A 1 300 ? 10.925 -5.330 3.438 1.00 95.94 300 GLU A C 1
ATOM 2227 O O . GLU A 1 300 ? 10.320 -4.816 2.491 1.00 95.94 300 GLU A O 1
ATOM 2232 N N . PRO A 1 301 ? 11.341 -4.573 4.473 1.00 94.25 301 PRO A N 1
ATOM 2233 C CA . PRO A 1 301 ? 11.013 -3.153 4.589 1.00 94.25 301 PRO A CA 1
ATOM 2234 C C . PRO A 1 301 ? 11.336 -2.314 3.345 1.00 94.25 301 PRO A C 1
ATOM 2236 O O . PRO A 1 301 ? 10.602 -1.366 3.057 1.00 94.25 301 PRO A O 1
ATOM 2239 N N . ARG A 1 302 ? 12.388 -2.672 2.592 1.00 94.88 302 ARG A N 1
ATOM 2240 C CA . ARG A 1 302 ? 12.772 -2.004 1.336 1.00 94.88 302 ARG A CA 1
ATOM 2241 C C . ARG A 1 302 ? 11.720 -2.121 0.224 1.00 94.88 302 ARG A C 1
ATOM 2243 O O . ARG A 1 302 ? 11.658 -1.231 -0.615 1.00 94.88 302 ARG A O 1
ATOM 2250 N N . PHE A 1 303 ? 10.877 -3.157 0.256 1.00 97.00 303 PHE A N 1
ATOM 2251 C CA . PHE A 1 303 ? 9.794 -3.385 -0.706 1.00 97.00 303 PHE A CA 1
ATOM 2252 C C . PHE A 1 303 ? 8.429 -2.867 -0.244 1.00 97.00 303 PHE A C 1
ATOM 2254 O O . PHE A 1 303 ? 7.538 -2.694 -1.067 1.00 97.00 303 PHE A O 1
ATOM 2261 N N . LEU A 1 304 ? 8.255 -2.602 1.055 1.00 94.50 304 LEU A N 1
ATOM 2262 C CA . LEU A 1 304 ? 6.992 -2.086 1.595 1.00 94.50 304 LEU A CA 1
ATOM 2263 C C . LEU A 1 304 ? 6.764 -0.604 1.263 1.00 94.50 304 LEU A C 1
ATOM 2265 O O . LEU A 1 304 ? 5.628 -0.167 1.107 1.00 94.50 304 LEU A O 1
ATOM 2269 N N . ARG A 1 305 ? 7.825 0.205 1.169 1.00 92.06 305 ARG A N 1
ATOM 2270 C CA . ARG A 1 305 ? 7.718 1.606 0.716 1.00 92.06 305 ARG A CA 1
ATOM 2271 C C . ARG A 1 305 ? 7.664 1.676 -0.802 1.00 92.06 305 ARG A C 1
ATOM 2273 O O . ARG A 1 305 ? 8.036 0.722 -1.471 1.00 92.06 305 ARG A O 1
ATOM 2280 N N . ASP A 1 306 ? 7.262 2.824 -1.337 1.00 94.38 306 ASP A N 1
ATOM 2281 C CA . ASP A 1 306 ? 7.357 3.081 -2.774 1.00 94.38 306 ASP A CA 1
ATOM 2282 C C . ASP A 1 306 ? 8.822 2.931 -3.212 1.00 94.38 306 ASP A C 1
ATOM 2284 O O . ASP A 1 306 ? 9.714 3.608 -2.693 1.00 94.38 306 ASP A O 1
ATOM 2288 N N . ASN A 1 307 ? 9.069 1.984 -4.112 1.00 96.62 307 ASN A N 1
ATOM 2289 C CA . ASN A 1 307 ? 10.395 1.621 -4.593 1.00 96.62 307 ASN A CA 1
ATOM 2290 C C . ASN A 1 307 ? 10.303 1.157 -6.048 1.00 96.62 307 ASN A C 1
ATOM 2292 O O . ASN A 1 307 ? 9.280 0.637 -6.482 1.00 96.62 307 ASN A O 1
ATOM 2296 N N . ALA A 1 308 ? 11.380 1.304 -6.806 1.00 98.44 308 ALA A N 1
ATOM 2297 C CA . ALA A 1 308 ? 11.417 0.831 -8.182 1.00 98.44 308 ALA A CA 1
ATOM 2298 C C . ALA A 1 308 ? 11.640 -0.681 -8.309 1.00 98.44 308 ALA A C 1
ATOM 2300 O O . ALA A 1 308 ? 11.399 -1.230 -9.380 1.00 98.44 308 ALA A O 1
ATOM 2301 N N . GLY A 1 309 ? 12.049 -1.371 -7.239 1.00 98.38 309 GLY A N 1
ATOM 2302 C CA . GLY A 1 309 ? 12.247 -2.822 -7.243 1.00 98.38 309 GLY A CA 1
ATOM 2303 C C . GLY A 1 309 ? 10.956 -3.573 -7.564 1.00 98.38 309 GLY A C 1
ATOM 2304 O O . GLY A 1 309 ? 10.939 -4.410 -8.459 1.00 98.38 309 GLY A O 1
ATOM 2305 N N . MET A 1 310 ? 9.838 -3.203 -6.932 1.00 98.25 310 MET A N 1
ATOM 2306 C CA . MET A 1 310 ? 8.524 -3.782 -7.258 1.00 98.25 310 MET A CA 1
ATOM 2307 C C . MET A 1 310 ? 8.086 -3.491 -8.705 1.00 98.25 310 MET A C 1
ATOM 2309 O O . MET A 1 310 ? 7.418 -4.317 -9.325 1.00 98.25 310 MET A O 1
ATOM 2313 N N . ILE A 1 311 ? 8.481 -2.337 -9.258 1.00 98.81 311 ILE A N 1
ATOM 2314 C CA . ILE A 1 311 ? 8.205 -1.970 -10.653 1.00 98.81 311 ILE A CA 1
ATOM 2315 C C . ILE A 1 311 ? 9.042 -2.825 -11.604 1.00 98.81 311 ILE A C 1
ATOM 2317 O O . ILE A 1 311 ? 8.512 -3.306 -12.601 1.00 98.81 311 ILE A O 1
ATOM 2321 N N . ALA A 1 312 ? 10.317 -3.051 -11.285 1.00 98.69 312 ALA A N 1
ATOM 2322 C CA . ALA A 1 312 ? 11.218 -3.889 -12.068 1.00 98.69 312 ALA A CA 1
ATOM 2323 C C . ALA A 1 312 ? 10.793 -5.368 -12.044 1.00 98.69 312 ALA A C 1
ATOM 2325 O O . ALA A 1 312 ? 10.701 -5.988 -13.100 1.00 98.69 312 ALA A O 1
ATOM 2326 N N . VAL A 1 313 ? 10.445 -5.907 -10.870 1.00 98.56 313 VAL A N 1
ATOM 2327 C CA . VAL A 1 313 ? 9.997 -7.303 -10.703 1.00 98.56 313 VAL A CA 1
ATOM 2328 C C . VAL A 1 313 ? 8.697 -7.568 -11.459 1.00 98.56 313 VAL A C 1
ATOM 2330 O O . VAL A 1 313 ? 8.599 -8.540 -12.208 1.00 98.56 313 VAL A O 1
ATOM 2333 N N . LEU A 1 314 ? 7.691 -6.696 -11.323 1.00 98.56 314 LEU A N 1
ATOM 2334 C CA . LEU A 1 314 ? 6.470 -6.822 -12.123 1.00 98.56 314 LEU A CA 1
ATOM 2335 C C . LEU A 1 314 ? 6.753 -6.578 -13.613 1.00 98.56 314 LEU A C 1
ATOM 2337 O O . LEU A 1 314 ? 6.231 -7.291 -14.468 1.00 98.56 314 LEU A O 1
ATOM 2341 N N . GLY A 1 315 ? 7.631 -5.625 -13.923 1.00 98.56 315 GLY A N 1
ATOM 2342 C CA . GLY A 1 315 ? 8.107 -5.361 -15.274 1.00 98.56 315 GLY A CA 1
ATOM 2343 C C . GLY A 1 315 ? 8.691 -6.603 -15.947 1.00 98.56 315 GLY A C 1
ATOM 2344 O O . GLY A 1 315 ? 8.340 -6.875 -17.086 1.00 98.56 315 GLY A O 1
ATOM 2345 N N . ALA A 1 316 ? 9.490 -7.407 -15.244 1.00 98.19 316 ALA A N 1
ATOM 2346 C CA . ALA A 1 316 ? 10.044 -8.652 -15.783 1.00 98.19 316 ALA A CA 1
ATOM 2347 C C . ALA A 1 316 ? 8.956 -9.673 -16.111 1.00 98.19 316 ALA A C 1
ATOM 2349 O O . ALA A 1 316 ? 8.935 -10.216 -17.213 1.00 98.19 316 ALA A O 1
ATOM 2350 N N . LYS A 1 317 ? 7.988 -9.866 -15.207 1.00 97.31 317 LYS A N 1
ATOM 2351 C CA . LYS A 1 317 ? 6.851 -10.769 -15.450 1.00 97.31 317 LYS A CA 1
ATOM 2352 C C . LYS A 1 317 ? 6.044 -10.338 -16.680 1.00 97.31 317 LYS A C 1
ATOM 2354 O O . LYS A 1 317 ? 5.666 -11.170 -17.502 1.00 97.31 317 LYS A O 1
ATOM 2359 N N . MET A 1 318 ? 5.801 -9.035 -16.820 1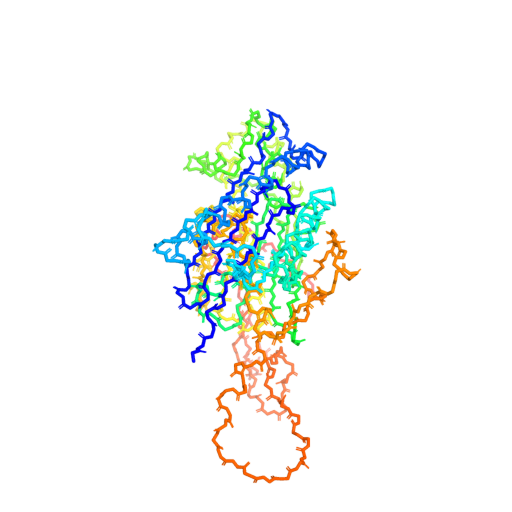.00 98.00 318 MET A N 1
ATOM 2360 C CA . MET A 1 318 ? 5.121 -8.456 -17.982 1.00 98.00 318 MET A CA 1
ATOM 2361 C C . MET A 1 318 ? 5.953 -8.618 -19.263 1.00 98.00 318 MET A C 1
ATOM 2363 O O . MET A 1 318 ? 5.423 -9.040 -20.289 1.00 98.00 318 MET A O 1
ATOM 2367 N N . TYR A 1 319 ? 7.260 -8.363 -19.200 1.00 97.56 319 TYR A N 1
ATOM 2368 C CA . TYR A 1 319 ? 8.186 -8.525 -20.322 1.00 97.56 319 TYR A CA 1
ATOM 2369 C C . TYR A 1 319 ? 8.177 -9.955 -20.872 1.00 97.56 319 TYR A C 1
ATOM 2371 O O . TYR A 1 319 ? 7.975 -10.162 -22.067 1.00 97.56 319 TYR A O 1
ATOM 2379 N N . GLU A 1 320 ? 8.306 -10.953 -19.997 1.00 95.75 320 GLU A N 1
ATOM 2380 C CA . GLU A 1 320 ? 8.275 -12.377 -20.360 1.00 95.75 320 GLU A CA 1
ATOM 2381 C C . GLU A 1 320 ? 6.926 -12.823 -20.950 1.00 95.75 320 GLU A C 1
ATOM 2383 O O . GLU A 1 320 ? 6.847 -13.774 -21.745 1.00 95.75 320 GLU A O 1
ATOM 2388 N N . ALA A 1 321 ? 5.845 -12.144 -20.565 1.00 96.00 321 ALA A N 1
ATOM 2389 C CA . ALA A 1 321 ? 4.519 -12.345 -21.133 1.00 96.00 321 ALA A CA 1
ATOM 2390 C C . ALA A 1 321 ? 4.329 -11.641 -22.492 1.00 96.00 321 ALA A C 1
ATOM 2392 O O . ALA A 1 321 ? 3.392 -11.978 -23.217 1.00 96.00 321 ALA A O 1
ATOM 2393 N N . GLY A 1 322 ? 5.239 -10.737 -22.870 1.00 96.00 322 GLY A N 1
ATOM 2394 C CA . GLY A 1 322 ? 5.151 -9.911 -24.076 1.00 96.00 322 GLY A CA 1
ATOM 2395 C C . GLY A 1 322 ? 4.357 -8.614 -23.888 1.00 96.00 322 GLY A C 1
ATOM 2396 O O . GLY A 1 322 ? 4.065 -7.936 -24.876 1.00 96.00 322 GLY A O 1
ATOM 2397 N N . ASP A 1 323 ? 4.034 -8.244 -22.646 1.00 96.19 323 ASP A N 1
ATOM 2398 C CA . ASP A 1 323 ? 3.263 -7.049 -22.286 1.00 96.19 323 ASP A CA 1
ATOM 2399 C C . ASP A 1 323 ? 4.136 -5.791 -22.325 1.00 96.19 323 ASP A C 1
ATOM 2401 O O . ASP A 1 323 ? 4.468 -5.166 -21.314 1.00 96.19 323 ASP A O 1
ATOM 2405 N N . THR A 1 324 ? 4.515 -5.420 -23.540 1.00 96.88 324 THR A N 1
ATOM 2406 C CA . THR A 1 324 ? 5.257 -4.192 -23.832 1.00 96.88 324 THR A CA 1
ATOM 2407 C C . THR A 1 324 ? 4.316 -3.088 -24.307 1.00 96.88 324 THR A C 1
ATOM 2409 O O . THR A 1 324 ? 3.209 -3.338 -24.785 1.00 96.88 324 THR A O 1
ATOM 2412 N N . LEU A 1 325 ? 4.743 -1.840 -24.141 1.00 96.31 325 LEU A N 1
ATOM 2413 C CA . LEU A 1 325 ? 3.938 -0.652 -24.380 1.00 96.31 325 LEU A CA 1
ATOM 2414 C C . LEU A 1 325 ? 4.563 0.204 -25.480 1.00 96.31 325 LEU A C 1
ATOM 2416 O O . LEU A 1 325 ? 5.704 0.650 -25.354 1.00 96.31 325 LEU A O 1
ATOM 2420 N N . ALA A 1 326 ? 3.794 0.485 -26.532 1.00 97.31 326 ALA A N 1
ATOM 2421 C CA . ALA A 1 326 ? 4.196 1.445 -27.553 1.00 97.31 326 ALA A CA 1
ATOM 2422 C C . ALA A 1 326 ? 4.328 2.856 -26.952 1.00 97.31 326 ALA A C 1
ATOM 2424 O O . ALA A 1 326 ? 3.615 3.230 -26.013 1.00 97.31 326 ALA A O 1
ATOM 2425 N N . LEU A 1 327 ? 5.244 3.666 -27.489 1.00 95.81 327 LEU A N 1
ATOM 2426 C CA . LEU A 1 327 ? 5.544 4.989 -26.934 1.00 95.81 327 LEU A CA 1
ATOM 2427 C C . LEU A 1 327 ? 4.322 5.916 -26.981 1.00 95.81 327 LEU A C 1
ATOM 2429 O O . LEU A 1 327 ? 4.070 6.644 -26.017 1.00 95.81 327 LEU A O 1
ATOM 2433 N N . GLU A 1 328 ? 3.538 5.856 -28.054 1.00 96.44 328 GLU A N 1
ATOM 2434 C CA . GLU A 1 328 ? 2.286 6.593 -28.242 1.00 96.44 328 GLU A CA 1
ATOM 2435 C C . GLU A 1 328 ? 1.204 6.233 -27.209 1.00 96.44 328 GLU A C 1
ATOM 2437 O O . GLU A 1 328 ? 0.427 7.102 -26.807 1.00 96.44 328 GLU A O 1
ATOM 2442 N N . ASP A 1 329 ? 1.217 4.997 -26.706 1.00 96.81 329 ASP A N 1
ATOM 2443 C CA . ASP A 1 329 ? 0.255 4.481 -25.726 1.00 96.81 329 ASP A CA 1
ATOM 2444 C C . ASP A 1 329 ? 0.741 4.643 -24.276 1.00 96.81 329 ASP A C 1
ATOM 2446 O O . ASP A 1 329 ? -0.014 4.438 -23.320 1.00 96.81 329 ASP A O 1
ATOM 2450 N N . SER A 1 330 ? 1.987 5.089 -24.082 1.00 97.12 330 SER A N 1
ATOM 2451 C CA . SER A 1 330 ? 2.654 5.218 -22.776 1.00 97.12 330 SER A CA 1
ATOM 2452 C C . SER A 1 330 ? 2.189 6.395 -21.909 1.00 97.12 330 SER A C 1
ATOM 2454 O O . SER A 1 330 ? 2.866 6.813 -20.960 1.00 97.12 330 SER A O 1
ATOM 2456 N N . ARG A 1 331 ? 1.020 6.966 -22.215 1.00 97.56 331 ARG A N 1
ATOM 2457 C CA . ARG A 1 331 ? 0.438 8.054 -21.429 1.00 97.56 331 ARG A CA 1
ATOM 2458 C C . ARG A 1 331 ? 0.217 7.595 -19.986 1.00 97.56 331 ARG A C 1
ATOM 2460 O O . ARG A 1 331 ? -0.353 6.531 -19.741 1.00 97.56 331 ARG A O 1
ATOM 2467 N N . VAL A 1 332 ? 0.645 8.439 -19.050 1.00 98.06 332 VAL A N 1
ATOM 2468 C CA . VAL A 1 332 ? 0.430 8.222 -17.616 1.00 98.06 332 VAL A CA 1
ATOM 2469 C C . VAL A 1 332 ? -1.040 8.344 -17.253 1.00 98.06 332 VAL A C 1
ATOM 2471 O O . VAL A 1 332 ? -1.764 9.148 -17.849 1.00 98.06 332 VAL A O 1
ATOM 2474 N N . ASP A 1 333 ? -1.446 7.578 -16.252 1.00 97.94 333 ASP A N 1
ATOM 2475 C CA . ASP A 1 333 ? -2.825 7.508 -15.794 1.00 97.94 333 ASP A CA 1
ATOM 2476 C C . ASP A 1 333 ? -2.873 7.699 -14.267 1.00 97.94 333 ASP A C 1
ATOM 2478 O O . ASP A 1 333 ? -2.606 6.766 -13.513 1.00 97.94 333 ASP A O 1
ATOM 2482 N N . PRO A 1 334 ? -3.161 8.921 -13.784 1.00 96.81 334 PRO A N 1
ATOM 2483 C CA . PRO A 1 334 ? -3.261 9.205 -12.353 1.00 96.81 334 PRO A CA 1
ATOM 2484 C C . PRO A 1 334 ? -4.282 8.343 -11.606 1.00 96.81 334 PRO A C 1
ATOM 2486 O O . PRO A 1 334 ? -4.093 8.120 -10.413 1.00 96.81 334 PRO A O 1
ATOM 2489 N N . ASP A 1 335 ? -5.298 7.831 -12.305 1.00 96.12 335 ASP A N 1
ATOM 2490 C CA . ASP A 1 335 ? -6.425 7.085 -11.741 1.00 96.12 335 ASP A CA 1
ATOM 2491 C C . ASP A 1 335 ? -6.389 5.597 -12.152 1.00 96.12 335 ASP A C 1
ATOM 2493 O O . ASP A 1 335 ? -7.416 4.914 -12.146 1.00 96.12 335 ASP A O 1
ATOM 2497 N N . PHE A 1 336 ? -5.204 5.084 -12.515 1.00 97.19 336 PHE A N 1
ATOM 2498 C CA . PHE A 1 336 ? -5.026 3.740 -13.069 1.00 97.19 336 PHE A CA 1
ATOM 2499 C C . PHE A 1 336 ? -5.452 2.645 -12.080 1.00 97.19 336 PHE A C 1
ATOM 2501 O O . PHE A 1 336 ? -4.708 2.275 -11.165 1.00 97.19 336 PHE A O 1
ATOM 2508 N N . ARG A 1 337 ? -6.651 2.088 -12.255 1.00 96.62 337 ARG A N 1
ATOM 2509 C CA . ARG A 1 337 ? -7.192 1.061 -11.358 1.00 96.62 337 ARG A CA 1
ATOM 2510 C C . ARG A 1 337 ? -6.558 -0.311 -11.620 1.00 96.62 337 ARG A C 1
ATOM 2512 O O . ARG A 1 337 ? -6.300 -0.641 -12.778 1.00 96.62 337 ARG A O 1
ATOM 2519 N N . PRO A 1 338 ? -6.411 -1.173 -10.593 1.00 95.25 338 PRO A N 1
ATOM 2520 C CA . PRO A 1 338 ? -5.873 -2.525 -10.767 1.00 95.25 338 PRO A CA 1
ATOM 2521 C C . PRO A 1 338 ? -6.750 -3.353 -11.716 1.00 95.25 338 PRO A C 1
ATOM 2523 O O . PRO A 1 338 ? -6.248 -4.075 -12.567 1.00 95.25 338 PRO A O 1
ATOM 2526 N N . ASP A 1 339 ? -8.068 -3.153 -11.647 1.00 94.25 339 ASP A N 1
ATOM 2527 C CA . ASP A 1 339 ? -9.073 -3.825 -12.475 1.00 94.25 339 ASP A CA 1
ATOM 2528 C C . ASP A 1 339 ? -8.996 -3.489 -13.978 1.00 94.25 339 ASP A C 1
ATOM 2530 O O . ASP A 1 339 ? -9.733 -4.073 -14.782 1.00 94.25 339 ASP A O 1
ATOM 2534 N N . GLN A 1 340 ? -8.180 -2.505 -14.366 1.00 95.81 340 GLN A N 1
ATOM 2535 C CA . GLN A 1 340 ? -7.910 -2.162 -15.766 1.00 95.81 340 GLN A CA 1
ATOM 2536 C C . GLN A 1 340 ? -6.701 -2.923 -16.327 1.00 95.81 340 GLN A C 1
ATOM 2538 O O . GLN A 1 340 ? -6.477 -2.872 -17.532 1.00 95.81 340 GLN A O 1
ATOM 2543 N N . VAL A 1 341 ? -5.943 -3.618 -15.475 1.00 96.19 341 VAL A N 1
ATOM 2544 C CA . VAL A 1 341 ? -4.750 -4.379 -15.851 1.00 96.19 341 VAL A CA 1
ATOM 2545 C C . VAL A 1 341 ? -5.145 -5.828 -16.111 1.00 96.19 341 VAL A C 1
ATOM 2547 O O . VAL A 1 341 ? -5.648 -6.511 -15.217 1.00 96.19 341 VAL A O 1
ATOM 2550 N N . ASP A 1 342 ? -4.910 -6.298 -17.333 1.00 95.75 342 ASP A N 1
ATOM 2551 C CA . ASP A 1 342 ? -4.964 -7.723 -17.643 1.00 95.75 342 ASP A CA 1
ATOM 2552 C C . ASP A 1 342 ? -3.687 -8.399 -17.124 1.00 95.75 342 ASP A C 1
ATOM 2554 O O . ASP A 1 342 ? -2.574 -7.960 -17.397 1.00 95.75 342 ASP A O 1
ATOM 2558 N N . VAL A 1 343 ? -3.849 -9.462 -16.339 1.00 96.12 343 VAL A N 1
ATOM 2559 C CA . VAL A 1 343 ? -2.755 -10.233 -15.738 1.00 96.12 343 VAL A CA 1
ATOM 2560 C C . VAL A 1 343 ? -2.419 -11.388 -16.675 1.00 96.12 343 VAL A C 1
ATOM 2562 O O . VAL A 1 343 ? -2.943 -12.498 -16.552 1.00 96.12 343 VAL A O 1
ATOM 2565 N N . THR A 1 344 ? -1.564 -11.121 -17.653 1.00 94.81 344 THR A N 1
ATOM 2566 C CA . THR A 1 344 ? -1.189 -12.095 -18.693 1.00 94.81 344 THR A CA 1
ATOM 2567 C C . THR A 1 344 ? -0.070 -13.042 -18.233 1.00 94.81 344 THR A C 1
ATOM 2569 O O . THR A 1 344 ? 0.019 -14.182 -18.696 1.00 94.81 344 THR A O 1
ATOM 2572 N N . TRP A 1 345 ? 0.748 -12.602 -17.269 1.00 93.06 345 TRP A N 1
ATOM 2573 C CA . TRP A 1 345 ? 1.947 -13.300 -16.792 1.00 93.06 345 TRP A CA 1
ATOM 2574 C C . TRP A 1 345 ? 1.659 -14.527 -15.923 1.00 93.06 345 TRP A C 1
ATOM 2576 O O . TRP A 1 345 ? 2.545 -15.349 -15.706 1.00 93.06 345 TRP A O 1
ATOM 2586 N N . ARG A 1 346 ? 0.413 -14.713 -15.471 1.00 84.69 346 ARG A N 1
ATOM 2587 C CA . ARG A 1 346 ? -0.017 -15.944 -14.784 1.00 84.69 346 ARG A CA 1
ATOM 2588 C C . ARG A 1 346 ? -0.401 -17.073 -15.754 1.00 84.69 346 ARG A C 1
ATOM 2590 O O . ARG A 1 346 ? -0.234 -18.244 -15.435 1.00 84.69 346 ARG A O 1
ATOM 2597 N N . ALA A 1 347 ? -0.832 -16.751 -16.978 1.00 62.25 347 ALA A N 1
ATOM 2598 C CA . ALA A 1 347 ? -1.391 -17.726 -17.926 1.00 62.25 347 ALA A CA 1
ATOM 2599 C C . ALA A 1 347 ? -0.357 -18.675 -18.576 1.00 62.25 347 ALA A C 1
ATOM 2601 O O . ALA A 1 347 ? -0.725 -19.575 -19.338 1.00 62.25 347 ALA A O 1
ATOM 2602 N N . ARG A 1 348 ? 0.950 -18.478 -18.342 1.00 48.56 348 ARG A N 1
ATOM 2603 C CA . ARG A 1 348 ? 2.002 -19.388 -18.839 1.00 48.56 348 ARG A CA 1
ATOM 2604 C C . ARG A 1 348 ? 2.272 -20.556 -17.889 1.00 48.56 348 ARG A C 1
ATOM 2606 O O . ARG A 1 348 ? 2.605 -21.627 -18.393 1.00 48.56 348 ARG A O 1
ATOM 2613 N N . THR A 1 349 ? 2.051 -20.394 -16.585 1.00 41.06 349 THR A N 1
ATOM 2614 C CA . THR A 1 349 ? 2.279 -21.442 -15.573 1.00 41.06 349 THR A CA 1
ATOM 2615 C C . THR A 1 349 ? 1.342 -22.641 -15.780 1.00 41.06 349 THR A C 1
ATOM 2617 O O . THR A 1 349 ? 1.774 -23.788 -15.730 1.00 41.06 349 THR A O 1
ATOM 2620 N N . GLU A 1 350 ? 0.095 -22.399 -16.192 1.00 39.12 350 GLU A N 1
ATOM 2621 C CA . GLU A 1 350 ? -0.890 -23.457 -16.488 1.00 39.12 350 GLU A CA 1
ATOM 2622 C C . GLU A 1 350 ? -0.626 -24.222 -17.802 1.00 39.12 350 GLU A C 1
ATOM 2624 O O . GLU A 1 350 ? -1.181 -25.301 -18.041 1.00 39.12 350 GLU A O 1
ATOM 2629 N N . ARG A 1 351 ? 0.203 -23.668 -18.702 1.00 35.19 351 ARG A N 1
ATOM 2630 C CA . ARG A 1 351 ? 0.558 -24.314 -19.979 1.00 35.19 351 ARG A CA 1
ATOM 2631 C C . ARG A 1 351 ? 1.774 -25.232 -19.860 1.00 35.19 351 ARG A C 1
ATOM 2633 O O . ARG A 1 351 ? 1.875 -26.166 -20.656 1.00 35.19 351 ARG A O 1
ATOM 2640 N N . SER A 1 352 ? 2.669 -25.007 -18.896 1.00 32.69 352 SER A N 1
ATOM 2641 C CA . SER A 1 352 ? 3.870 -25.836 -18.706 1.00 32.69 352 SER A CA 1
ATOM 2642 C C . SER A 1 352 ? 3.606 -27.167 -17.998 1.00 32.69 352 SER A C 1
ATOM 2644 O O . SER A 1 352 ? 4.347 -28.116 -18.236 1.00 32.69 352 SER A O 1
ATOM 2646 N N . GLU A 1 353 ? 2.526 -27.298 -17.222 1.00 35.12 353 GLU A N 1
ATOM 2647 C CA . GLU A 1 353 ? 2.172 -28.565 -16.551 1.00 35.12 353 GLU A CA 1
ATOM 2648 C C . GLU A 1 353 ? 1.342 -29.527 -17.427 1.00 35.12 353 GLU A C 1
ATOM 2650 O O . GLU A 1 353 ? 1.076 -30.665 -17.046 1.00 35.12 353 GLU A O 1
ATOM 2655 N N . GLY A 1 354 ? 0.955 -29.108 -18.640 1.00 33.84 354 GLY A N 1
ATOM 2656 C CA . GLY A 1 354 ? 0.034 -29.855 -19.507 1.00 33.84 354 GLY A CA 1
ATOM 2657 C C . GLY A 1 354 ? 0.641 -30.545 -20.733 1.00 33.84 354 GLY A C 1
ATOM 2658 O O . GLY A 1 354 ? -0.105 -31.149 -21.502 1.00 33.84 354 GLY A O 1
ATOM 2659 N N . LEU A 1 355 ? 1.953 -30.468 -20.972 1.00 35.16 355 LEU A N 1
ATOM 2660 C CA . LEU A 1 355 ? 2.575 -31.002 -22.197 1.00 35.16 355 LEU A CA 1
ATOM 2661 C C . LEU A 1 355 ? 3.259 -32.360 -21.981 1.00 35.16 355 LEU A C 1
ATOM 2663 O O . LEU A 1 355 ? 4.424 -32.569 -22.307 1.00 35.16 355 LEU A O 1
ATOM 2667 N N . GLY A 1 356 ? 2.468 -33.321 -21.500 1.00 30.16 356 GLY A N 1
ATOM 2668 C CA . GLY A 1 356 ? 2.669 -34.744 -21.763 1.00 30.16 356 GLY A CA 1
ATOM 2669 C C . GLY A 1 356 ? 1.926 -35.141 -23.040 1.00 30.16 356 GLY A C 1
ATOM 2670 O O . GLY A 1 356 ? 0.705 -35.216 -23.050 1.00 30.16 356 GLY A O 1
ATOM 2671 N N . THR A 1 357 ? 2.678 -35.342 -24.123 1.00 34.66 357 THR A N 1
ATOM 2672 C CA . THR A 1 357 ? 2.324 -36.047 -25.373 1.00 34.66 357 THR A CA 1
ATOM 2673 C C . THR A 1 357 ? 0.842 -36.396 -25.606 1.00 34.66 357 THR A C 1
ATOM 2675 O O . THR A 1 357 ? 0.373 -37.448 -25.172 1.00 34.66 357 THR A O 1
ATOM 2678 N N . ALA A 1 358 ? 0.146 -35.617 -26.437 1.00 28.39 358 ALA A N 1
ATOM 2679 C CA . ALA A 1 358 ? -0.945 -36.145 -27.256 1.00 28.39 358 ALA A CA 1
ATOM 2680 C C . ALA A 1 358 ? -1.118 -35.309 -28.529 1.00 28.39 358 ALA A C 1
ATOM 2682 O O . ALA A 1 358 ? -1.495 -34.140 -28.505 1.00 28.39 358 ALA A O 1
ATOM 2683 N N . SER A 1 359 ? -0.807 -35.941 -29.653 1.00 31.19 359 SER A N 1
ATOM 2684 C CA . SER A 1 359 ? -1.198 -35.538 -30.992 1.00 31.19 359 SER A CA 1
ATOM 2685 C C . SER A 1 359 ? -2.720 -35.615 -31.163 1.00 31.19 359 SER A C 1
ATOM 2687 O O . SER A 1 359 ? -3.345 -36.589 -30.753 1.00 31.19 359 SER A O 1
ATOM 2689 N N . GLY A 1 360 ? -3.290 -34.647 -31.884 1.00 29.50 360 GLY A N 1
ATOM 2690 C CA . GLY A 1 360 ? -4.533 -34.847 -32.629 1.00 29.50 360 GLY A CA 1
ATOM 2691 C C . GLY A 1 360 ? -5.789 -34.141 -32.110 1.00 29.50 360 GLY A C 1
ATOM 2692 O O . GLY A 1 360 ? -6.238 -34.351 -30.992 1.00 29.50 360 GLY A O 1
ATOM 2693 N N . ASP A 1 361 ? -6.392 -33.427 -33.059 1.00 26.92 361 ASP A N 1
ATOM 2694 C CA .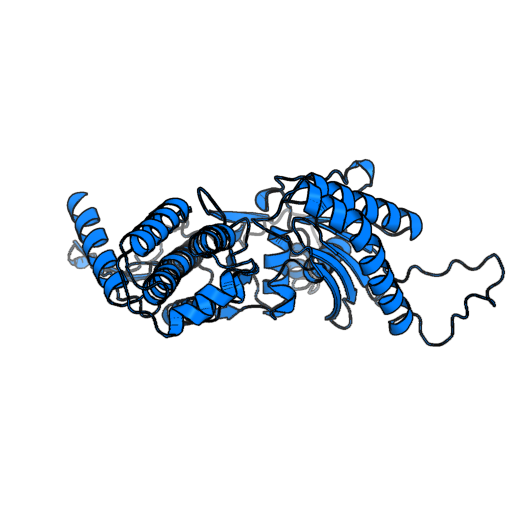 ASP A 1 361 ? -7.773 -32.950 -33.149 1.00 26.92 361 ASP A CA 1
ATOM 2695 C C . ASP A 1 361 ? -8.161 -31.705 -32.334 1.00 26.92 361 ASP A C 1
ATOM 2697 O O . ASP A 1 361 ? -8.295 -31.700 -31.111 1.00 26.92 361 ASP A O 1
ATOM 2701 N N . GLY A 1 362 ? -8.382 -30.623 -33.084 1.00 36.62 362 GLY A N 1
ATOM 2702 C CA . GLY A 1 362 ? -8.900 -29.366 -32.584 1.00 36.62 362 GLY A CA 1
ATOM 2703 C C . GLY A 1 362 ? -10.353 -29.529 -32.172 1.00 36.62 362 GLY A C 1
ATOM 2704 O O . GLY A 1 362 ? -11.226 -29.745 -33.005 1.00 36.62 362 GLY A O 1
ATOM 2705 N N . ARG A 1 363 ? -10.616 -29.362 -30.881 1.00 28.48 363 ARG A N 1
ATOM 2706 C CA . ARG A 1 363 ? -11.935 -29.025 -30.358 1.00 28.48 363 ARG A CA 1
ATOM 2707 C C . ARG A 1 363 ? -11.756 -28.208 -29.086 1.00 28.48 363 ARG A C 1
ATOM 2709 O O . ARG A 1 363 ? -11.057 -28.621 -28.167 1.00 28.48 363 ARG A O 1
ATOM 2716 N N . ASN A 1 364 ? -12.382 -27.034 -29.108 1.00 34.91 364 ASN A N 1
ATOM 2717 C CA . ASN A 1 364 ? -12.567 -26.107 -28.000 1.00 34.91 364 ASN A CA 1
ATOM 2718 C C . ASN A 1 364 ? -12.836 -26.885 -26.700 1.00 34.91 364 ASN A C 1
ATOM 2720 O O . ASN A 1 364 ? -13.874 -27.536 -26.578 1.00 34.91 364 ASN A O 1
ATOM 2724 N N . ARG A 1 365 ? -11.896 -26.847 -25.755 1.00 29.66 365 ARG A N 1
ATOM 2725 C CA . ARG A 1 365 ? -12.139 -27.213 -24.360 1.00 29.66 365 ARG A CA 1
ATOM 2726 C C . ARG A 1 365 ? -12.104 -25.915 -23.575 1.00 29.66 365 ARG A C 1
ATOM 2728 O O . ARG A 1 365 ? -11.032 -25.357 -23.364 1.00 29.66 365 ARG A O 1
ATOM 2735 N N . GLU A 1 366 ? -13.287 -25.430 -23.220 1.00 32.28 366 GLU A N 1
ATOM 2736 C CA . GLU A 1 366 ? -13.466 -24.461 -22.142 1.00 32.28 366 GLU A CA 1
ATOM 2737 C C . GLU A 1 366 ? -12.772 -25.045 -20.901 1.00 32.28 366 GLU A C 1
ATOM 2739 O O . GLU A 1 366 ? -13.089 -26.160 -20.483 1.00 32.28 366 GLU A O 1
ATOM 2744 N N . ARG A 1 367 ? -11.736 -24.363 -20.399 1.00 30.98 367 ARG A N 1
ATOM 2745 C CA . ARG A 1 367 ? -11.055 -24.741 -19.158 1.00 30.98 367 ARG A CA 1
ATOM 2746 C C . ARG A 1 367 ? -11.770 -24.057 -18.003 1.00 30.98 367 ARG A C 1
ATOM 2748 O O . ARG A 1 367 ? -11.730 -22.838 -17.881 1.00 30.98 367 ARG A O 1
ATOM 2755 N N . SER A 1 368 ? -12.445 -24.882 -17.218 1.00 37.34 368 SER A N 1
ATOM 2756 C CA . SER A 1 368 ? -12.979 -24.612 -15.894 1.00 37.34 368 SER A CA 1
ATOM 2757 C C . SER A 1 368 ? -11.875 -24.865 -14.870 1.00 37.34 368 SER A C 1
ATOM 2759 O O . SER A 1 368 ? -11.624 -26.021 -14.560 1.00 37.34 368 SER A O 1
ATOM 2761 N N . ASP A 1 369 ? -11.226 -23.814 -14.391 1.00 35.84 369 ASP A N 1
ATOM 2762 C CA . ASP A 1 369 ? -10.490 -23.805 -13.121 1.00 35.84 369 ASP A CA 1
ATOM 2763 C C . ASP A 1 369 ? -10.623 -22.374 -12.563 1.00 35.84 369 ASP A C 1
ATOM 2765 O O . ASP A 1 369 ? -9.680 -21.591 -12.496 1.00 35.84 369 ASP A O 1
ATOM 2769 N N . GLU A 1 370 ? -11.868 -21.979 -12.279 1.00 44.66 370 GLU A N 1
ATOM 2770 C CA . GLU A 1 370 ? -12.169 -20.785 -11.489 1.00 44.66 370 GLU A CA 1
ATOM 2771 C C . GLU A 1 370 ? -12.244 -21.208 -10.013 1.00 44.66 370 GLU A C 1
ATOM 2773 O O . GLU A 1 370 ? -12.912 -22.201 -9.713 1.00 44.66 370 GLU A O 1
ATOM 2778 N N . PRO A 1 371 ? -11.655 -20.466 -9.059 1.00 32.94 371 PRO A N 1
ATOM 2779 C CA . PRO A 1 371 ? -12.139 -20.531 -7.694 1.00 32.94 371 PRO A CA 1
ATOM 2780 C C . PRO A 1 371 ? -13.538 -19.916 -7.715 1.00 32.94 371 PRO A C 1
ATOM 2782 O O . PRO A 1 371 ? -13.719 -18.694 -7.772 1.00 32.94 371 PRO A O 1
ATOM 2785 N N . GLU A 1 372 ? -14.545 -20.779 -7.754 1.00 36.19 372 GLU A N 1
ATOM 2786 C CA . GLU A 1 372 ? -15.923 -20.385 -7.545 1.00 36.19 372 GLU A CA 1
ATOM 2787 C C . GLU A 1 372 ? -16.009 -19.619 -6.227 1.00 36.19 372 GLU A C 1
ATOM 2789 O O . GLU A 1 372 ? -15.816 -20.169 -5.143 1.00 36.19 372 GLU A O 1
ATOM 2794 N N . LEU A 1 373 ? -16.374 -18.337 -6.294 1.00 35.97 373 LEU A N 1
ATOM 2795 C CA . LEU A 1 373 ? -17.083 -17.751 -5.162 1.00 35.97 373 LEU A CA 1
ATOM 2796 C C . LEU A 1 373 ? -18.264 -18.658 -4.894 1.00 35.97 373 LEU A C 1
ATOM 2798 O O . LEU A 1 373 ? -19.048 -18.825 -5.818 1.00 35.97 373 LEU A O 1
ATOM 2802 N N . ALA A 1 374 ? -18.351 -19.198 -3.678 1.00 42.09 374 ALA A N 1
ATOM 2803 C CA . ALA A 1 374 ? -19.355 -20.123 -3.152 1.00 42.09 374 ALA A CA 1
ATOM 2804 C C . ALA A 1 374 ? -20.792 -19.909 -3.690 1.00 42.09 374 ALA A C 1
ATOM 2806 O O . ALA A 1 374 ? -21.694 -19.453 -2.982 1.00 42.09 374 ALA A O 1
ATOM 2807 N N . ALA A 1 375 ? -21.004 -20.246 -4.958 1.00 30.22 375 ALA A N 1
ATOM 2808 C CA . ALA A 1 375 ? -22.208 -19.983 -5.731 1.00 30.22 375 ALA A CA 1
ATOM 2809 C C . ALA A 1 375 ? -22.612 -21.205 -6.562 1.00 30.22 375 ALA A C 1
ATOM 2811 O O . ALA A 1 375 ? -23.795 -21.315 -6.878 1.00 30.22 375 ALA A O 1
ATOM 2812 N N . GLU A 1 376 ? -21.736 -22.198 -6.766 1.00 32.06 376 GLU A N 1
ATOM 2813 C CA . GLU A 1 376 ? -22.199 -23.571 -6.970 1.00 32.06 376 GLU A CA 1
ATOM 2814 C C . GLU A 1 376 ? -22.490 -24.231 -5.620 1.00 32.06 376 GLU A C 1
ATOM 2816 O O . GLU A 1 376 ? -21.846 -25.168 -5.156 1.00 32.06 376 GLU A O 1
ATOM 2821 N N . ARG A 1 377 ? -23.596 -23.806 -5.003 1.00 40.12 377 ARG A N 1
ATOM 2822 C CA . ARG A 1 377 ? -24.396 -24.753 -4.219 1.00 40.12 377 ARG A CA 1
ATOM 2823 C C . ARG A 1 377 ? -25.097 -25.677 -5.210 1.00 40.12 377 ARG A C 1
ATOM 2825 O O . ARG A 1 377 ? -26.298 -25.556 -5.449 1.00 40.12 377 ARG A O 1
ATOM 2832 N N . GLY A 1 378 ? -24.316 -26.564 -5.826 1.00 29.55 378 GLY A N 1
ATOM 2833 C CA . GLY A 1 378 ? -24.820 -27.652 -6.644 1.00 29.55 378 GLY A CA 1
ATOM 2834 C C . GLY A 1 378 ? -25.859 -28.439 -5.851 1.00 29.55 378 GLY A C 1
ATOM 2835 O O . GLY A 1 378 ? -25.690 -28.708 -4.657 1.00 29.55 378 GLY A O 1
ATOM 2836 N N . ALA A 1 379 ? -26.961 -28.779 -6.515 1.00 33.38 379 ALA A N 1
ATOM 2837 C CA . ALA A 1 379 ? -28.003 -29.656 -6.003 1.00 33.38 379 ALA A CA 1
ATOM 2838 C C . ALA A 1 379 ? -27.399 -31.038 -5.672 1.00 33.38 379 ALA A C 1
ATOM 2840 O O . ALA A 1 379 ? -27.415 -31.946 -6.497 1.00 33.38 379 ALA A O 1
ATOM 2841 N N . GLY A 1 380 ? -26.805 -31.172 -4.484 1.00 33.84 380 GLY A N 1
ATOM 2842 C CA . GLY A 1 380 ? -26.079 -32.369 -4.057 1.00 33.84 380 GLY A CA 1
ATOM 2843 C C . GLY A 1 380 ? -25.072 -32.178 -2.916 1.00 33.84 380 GLY A C 1
ATOM 2844 O O . GLY A 1 380 ? -24.703 -33.174 -2.299 1.00 33.84 380 GLY A O 1
ATOM 2845 N N . ALA A 1 381 ? -24.649 -30.952 -2.581 1.00 41.31 381 ALA A N 1
ATOM 2846 C CA . ALA A 1 381 ? -23.777 -30.727 -1.424 1.00 41.31 381 ALA A CA 1
ATOM 2847 C C . ALA A 1 381 ? -24.569 -30.910 -0.117 1.00 41.31 381 ALA A C 1
ATOM 2849 O O . ALA A 1 381 ? -25.594 -30.256 0.092 1.00 41.31 381 ALA A O 1
ATOM 2850 N N . ALA A 1 382 ? -24.114 -31.810 0.761 1.00 47.47 382 ALA A N 1
ATOM 2851 C CA . ALA A 1 382 ? -24.620 -31.896 2.127 1.00 47.47 382 ALA A CA 1
ATOM 2852 C C . ALA A 1 382 ? -24.590 -30.488 2.740 1.00 47.47 382 ALA A C 1
ATOM 2854 O O . ALA A 1 382 ? -23.564 -29.817 2.670 1.00 47.47 382 ALA A O 1
ATOM 2855 N N . ALA A 1 383 ? -25.723 -30.013 3.265 1.00 55.69 383 ALA A N 1
ATOM 2856 C CA . ALA A 1 383 ? -25.805 -28.674 3.832 1.00 55.69 383 ALA A CA 1
ATOM 2857 C C . ALA A 1 383 ? -24.728 -28.526 4.915 1.00 55.69 383 ALA A C 1
ATOM 2859 O O . ALA A 1 383 ? -24.777 -29.242 5.914 1.00 55.69 383 ALA A O 1
ATOM 2860 N N . GLU A 1 384 ? -23.751 -27.642 4.696 1.00 62.06 384 GLU A N 1
ATOM 2861 C CA . GLU A 1 384 ? -22.709 -27.356 5.680 1.00 62.06 384 GLU A CA 1
ATOM 2862 C C . GLU A 1 384 ? -23.370 -26.977 7.005 1.00 62.06 384 GLU A C 1
ATOM 2864 O O . GLU A 1 384 ? -24.062 -25.963 7.118 1.00 62.06 384 GLU A O 1
ATOM 2869 N N . THR A 1 385 ? -23.183 -27.824 8.013 1.00 81.00 385 THR A N 1
ATOM 2870 C CA . THR A 1 385 ? -23.744 -27.622 9.352 1.00 81.00 385 THR A CA 1
ATOM 2871 C C . THR A 1 385 ? -22.945 -26.603 10.158 1.00 81.00 385 THR A C 1
ATOM 2873 O O . THR A 1 385 ? -23.382 -26.204 11.232 1.00 81.00 385 THR A O 1
ATOM 2876 N N . HIS A 1 386 ? -21.781 -26.181 9.656 1.00 85.31 386 HIS A N 1
ATOM 2877 C CA . HIS A 1 386 ? -20.878 -25.238 10.301 1.00 85.31 386 HIS A CA 1
ATOM 2878 C C . HIS A 1 386 ? -20.215 -24.342 9.249 1.00 85.31 386 HIS A C 1
ATOM 2880 O O . HIS A 1 386 ? -19.484 -24.832 8.394 1.00 85.31 386 HIS A O 1
ATOM 2886 N N . VAL A 1 387 ? -20.472 -23.035 9.313 1.00 85.44 387 VAL A N 1
ATOM 2887 C CA . VAL A 1 387 ? -19.969 -22.043 8.353 1.00 85.44 387 VAL A CA 1
ATOM 2888 C C . VAL A 1 387 ? -19.154 -20.987 9.091 1.00 85.44 387 VAL A C 1
ATOM 2890 O O . VAL A 1 387 ? -19.670 -20.312 9.986 1.00 85.44 387 VAL A O 1
ATOM 2893 N N . ARG A 1 388 ? -17.890 -20.802 8.696 1.00 83.69 388 ARG A N 1
ATOM 2894 C CA . ARG A 1 388 ? -16.977 -19.819 9.297 1.00 83.69 388 ARG A CA 1
ATOM 2895 C C . ARG A 1 388 ? -16.873 -18.549 8.453 1.00 83.69 388 ARG A C 1
ATOM 2897 O O . ARG A 1 388 ? -16.171 -18.508 7.447 1.00 83.69 388 ARG A O 1
ATOM 2904 N N . GLY A 1 389 ? -17.519 -17.475 8.900 1.00 86.00 389 GLY A N 1
ATOM 2905 C CA . GLY A 1 389 ? -17.313 -16.137 8.344 1.00 86.00 389 GLY A CA 1
ATOM 2906 C C . GLY A 1 389 ? -16.073 -15.444 8.920 1.00 86.00 389 GLY A C 1
ATOM 2907 O O . GLY A 1 389 ? -15.287 -16.042 9.655 1.00 86.00 389 GLY A O 1
ATOM 2908 N N . ALA A 1 390 ? -15.917 -14.155 8.615 1.00 85.62 390 ALA A N 1
ATOM 2909 C CA . ALA A 1 390 ? -14.898 -13.317 9.250 1.00 85.62 390 ALA A CA 1
ATOM 2910 C C . ALA A 1 390 ? -15.253 -13.037 10.717 1.00 85.62 390 ALA A C 1
ATOM 2912 O O . ALA A 1 390 ? -14.506 -13.338 11.631 1.00 85.62 390 ALA A O 1
ATOM 2913 N N . GLU A 1 391 ? -16.453 -12.519 10.973 1.00 86.69 391 GLU A N 1
ATOM 2914 C CA . GLU A 1 391 ? -16.830 -12.024 12.307 1.00 86.69 391 GLU A CA 1
ATOM 2915 C C . GLU A 1 391 ? -17.625 -13.015 13.160 1.00 86.69 391 GLU A C 1
ATOM 2917 O O . GLU A 1 391 ? -17.934 -12.735 14.319 1.00 86.69 391 GLU A O 1
ATOM 2922 N N . ALA A 1 392 ? -18.082 -14.110 12.562 1.00 89.00 392 ALA A N 1
ATOM 2923 C CA . ALA A 1 392 ? -18.975 -15.038 13.226 1.00 89.00 392 ALA A CA 1
ATOM 2924 C C . ALA A 1 392 ? -18.904 -16.422 12.602 1.00 89.00 392 ALA A C 1
ATOM 2926 O O . ALA A 1 392 ? -18.652 -16.574 11.404 1.00 89.00 392 ALA A O 1
ATOM 2927 N N . VAL A 1 393 ? -19.234 -17.401 13.427 1.00 90.12 393 VAL A N 1
ATOM 2928 C CA . VAL A 1 393 ? -19.444 -18.782 13.029 1.00 90.12 393 VAL A CA 1
ATOM 2929 C C . VAL A 1 393 ? -20.936 -19.075 13.109 1.00 90.12 393 VAL A C 1
ATOM 2931 O O . VAL A 1 393 ? -21.624 -18.587 14.014 1.00 90.12 393 VAL A O 1
ATOM 2934 N N . VAL A 1 394 ? -21.456 -19.804 12.129 1.00 91.00 394 VAL A N 1
ATOM 2935 C CA . VAL A 1 394 ? -22.874 -20.147 12.027 1.00 91.00 394 VAL A CA 1
ATOM 2936 C C . VAL A 1 394 ? -23.010 -21.657 12.034 1.00 91.00 394 VAL A C 1
ATOM 2938 O O . VAL A 1 394 ? -22.567 -22.327 11.106 1.00 91.00 394 VAL A O 1
ATOM 2941 N N . ASP A 1 395 ? -23.657 -22.176 13.069 1.00 91.69 395 ASP A N 1
ATOM 2942 C CA . ASP A 1 395 ? -24.052 -23.574 13.159 1.00 91.69 395 ASP A CA 1
ATOM 2943 C C . ASP A 1 395 ? -25.494 -23.718 12.683 1.00 91.69 395 ASP A C 1
ATOM 2945 O O . ASP A 1 395 ? -26.398 -23.032 13.174 1.00 91.69 395 ASP A O 1
ATOM 2949 N N . ILE A 1 396 ? -25.709 -24.607 11.722 1.00 91.88 396 ILE A N 1
ATOM 2950 C CA . ILE A 1 396 ? -27.018 -24.916 11.161 1.00 91.88 396 ILE A CA 1
ATOM 2951 C C . ILE A 1 396 ? -27.361 -26.338 11.589 1.00 91.88 396 ILE A C 1
ATOM 2953 O O . ILE A 1 396 ? -26.652 -27.282 11.253 1.00 91.88 396 ILE A O 1
ATOM 2957 N N . GLU A 1 397 ? -28.467 -26.489 12.313 1.00 91.19 397 GLU A N 1
ATOM 2958 C CA . GLU A 1 397 ? -28.984 -27.770 12.790 1.00 91.19 397 GLU A CA 1
ATOM 2959 C C . GLU A 1 397 ? -30.364 -28.025 12.156 1.00 91.19 397 GLU A C 1
ATOM 2961 O O . GLU A 1 397 ? -31.399 -27.704 12.758 1.00 91.19 397 GLU A O 1
ATOM 2966 N N . PRO A 1 398 ? -30.412 -28.575 10.923 1.00 86.75 398 PRO A N 1
ATOM 2967 C CA . PRO A 1 398 ? -31.649 -28.691 10.151 1.00 86.75 398 PRO A CA 1
ATOM 2968 C C . PRO A 1 398 ? -32.683 -29.599 10.815 1.00 86.75 398 PRO A C 1
ATOM 2970 O O . PRO A 1 398 ? -33.876 -29.323 10.740 1.00 86.75 398 PRO A O 1
ATOM 2973 N N . GLU A 1 399 ? -32.227 -30.652 11.501 1.00 89.06 399 GLU A N 1
ATOM 2974 C CA . GLU A 1 399 ? -33.086 -31.646 12.157 1.00 89.06 399 GLU A CA 1
ATOM 2975 C C . GLU A 1 399 ? -33.995 -31.032 13.228 1.00 89.06 399 GLU A C 1
ATOM 2977 O O . GLU A 1 399 ? -35.125 -31.476 13.421 1.00 89.06 399 GLU A O 1
ATOM 2982 N N . VAL A 1 400 ? -33.513 -29.984 13.901 1.00 91.56 400 VAL A N 1
ATOM 2983 C CA . VAL A 1 400 ? -34.245 -29.259 1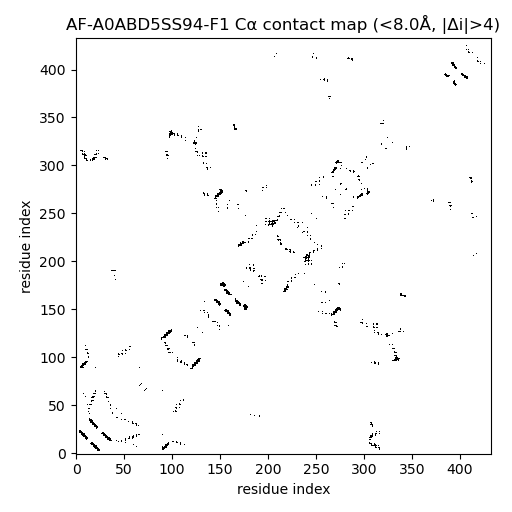4.951 1.00 91.56 400 VAL A CA 1
ATOM 2984 C C . VAL A 1 400 ? -34.668 -27.854 14.512 1.00 91.56 400 VAL A C 1
ATOM 2986 O O . VAL A 1 400 ? -35.208 -27.099 15.318 1.00 91.56 400 VAL A O 1
ATOM 2989 N N . GLY A 1 401 ? -34.428 -27.487 13.248 1.00 89.81 401 GLY A N 1
ATOM 2990 C CA . GLY A 1 401 ? -34.773 -26.176 12.695 1.00 89.81 401 GLY A CA 1
ATOM 2991 C C . GLY A 1 401 ? -34.073 -24.999 13.385 1.00 89.81 401 GLY A C 1
ATOM 2992 O O . GLY A 1 401 ? -34.659 -23.921 13.481 1.00 89.81 401 GLY A O 1
ATOM 2993 N N . ARG A 1 402 ? -32.850 -25.192 13.898 1.00 91.19 402 ARG A N 1
ATOM 2994 C CA . ARG A 1 402 ? -32.110 -24.179 14.670 1.00 91.19 402 ARG A CA 1
ATOM 2995 C C . ARG A 1 402 ? -30.910 -23.651 13.890 1.00 91.19 402 ARG A C 1
ATOM 2997 O O . ARG A 1 402 ? -30.162 -24.420 13.297 1.00 91.19 402 ARG A O 1
ATOM 3004 N N . VAL A 1 403 ? -30.701 -22.338 13.953 1.00 90.12 403 VAL A N 1
ATO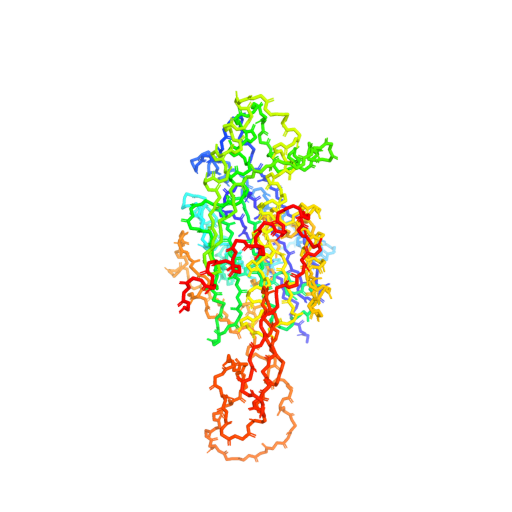M 3005 C CA . VAL A 1 403 ? -29.475 -21.678 13.489 1.00 90.12 403 VAL A CA 1
ATOM 3006 C C . VAL A 1 403 ? -28.877 -20.912 14.660 1.00 90.12 403 VAL A C 1
ATOM 3008 O O . VAL A 1 403 ? -29.557 -20.091 15.273 1.00 90.12 403 VAL A O 1
ATOM 3011 N N . THR A 1 404 ? -27.613 -21.182 14.971 1.00 90.06 404 THR A N 1
ATOM 3012 C CA . THR A 1 404 ? -26.884 -20.517 16.052 1.00 90.06 404 THR A CA 1
ATOM 3013 C C . THR A 1 404 ? -25.726 -19.733 15.458 1.00 90.06 404 THR A C 1
ATOM 3015 O O . THR A 1 404 ? -24.809 -20.310 14.888 1.00 90.06 404 THR A O 1
ATOM 3018 N N . LYS A 1 405 ? -25.755 -18.406 15.597 1.00 90.94 405 LYS A N 1
ATOM 3019 C CA . LYS A 1 405 ? -24.655 -17.527 15.188 1.00 90.94 405 LYS A CA 1
ATOM 3020 C C . LYS A 1 405 ? -23.867 -17.091 16.416 1.00 90.94 405 LYS A C 1
ATOM 3022 O O . LYS A 1 405 ? -24.442 -16.538 17.351 1.00 90.94 405 LYS A O 1
ATOM 3027 N N . ARG A 1 406 ? -22.553 -17.307 16.402 1.00 91.00 406 ARG A N 1
ATOM 3028 C CA . ARG A 1 406 ? -21.640 -16.955 17.497 1.00 91.00 406 ARG A CA 1
ATOM 3029 C C . ARG A 1 406 ? -20.573 -15.994 16.990 1.00 91.00 406 ARG A C 1
ATOM 3031 O O . ARG A 1 406 ? -19.928 -16.273 15.985 1.00 91.00 406 ARG A O 1
ATOM 3038 N N . ARG A 1 407 ? -20.399 -14.861 17.676 1.00 91.50 407 ARG A N 1
ATOM 3039 C CA . ARG A 1 407 ? -19.269 -13.946 17.454 1.00 91.50 407 ARG A CA 1
ATOM 3040 C C . ARG A 1 407 ? -18.160 -14.297 18.429 1.00 91.50 407 ARG A C 1
ATOM 3042 O O . ARG A 1 407 ? -18.282 -14.043 19.629 1.00 91.50 407 ARG A O 1
ATOM 3049 N N . GLU A 1 408 ? -17.125 -14.922 17.899 1.00 90.00 408 GLU A N 1
ATOM 3050 C CA . GLU A 1 408 ? -15.939 -15.280 18.666 1.00 90.00 408 GLU A CA 1
ATOM 3051 C C . GLU A 1 408 ? -15.091 -14.042 18.930 1.00 90.00 408 GLU A C 1
ATOM 3053 O O . GLU A 1 408 ? -15.099 -13.093 18.146 1.00 90.00 408 GLU A O 1
ATOM 3058 N N . GLU A 1 409 ? -14.413 -14.052 20.071 1.00 92.56 409 GLU A N 1
ATOM 3059 C CA . GLU A 1 409 ? -13.473 -13.003 20.443 1.00 92.56 409 GLU A CA 1
ATOM 3060 C C . GLU A 1 409 ? -12.303 -12.967 19.460 1.00 92.56 409 GLU A C 1
ATOM 3062 O O . GLU A 1 409 ? -11.782 -14.010 19.056 1.00 92.56 409 GLU A O 1
ATOM 3067 N N . LYS A 1 410 ? -11.900 -11.760 19.065 1.00 93.94 410 LYS A N 1
ATOM 3068 C CA . LYS A 1 410 ? -10.763 -11.544 18.170 1.00 93.94 410 LYS A CA 1
ATOM 3069 C C . LYS A 1 410 ? -9.546 -11.133 18.982 1.00 93.94 410 LYS A C 1
ATOM 3071 O O . LYS A 1 410 ? -9.428 -9.969 19.344 1.00 93.94 410 LYS A O 1
ATOM 3076 N N . THR A 1 411 ? -8.618 -12.063 19.212 1.00 94.00 411 THR A N 1
ATOM 3077 C CA . THR A 1 411 ? -7.439 -11.790 20.061 1.00 94.00 411 THR A CA 1
ATOM 3078 C C . THR A 1 411 ? -6.489 -10.739 19.475 1.00 94.00 411 THR A C 1
ATOM 3080 O O . THR A 1 411 ? -5.799 -10.069 20.232 1.00 94.00 411 THR A O 1
ATOM 3083 N N . TYR A 1 412 ? -6.557 -10.482 18.161 1.00 95.50 412 TYR A N 1
ATOM 3084 C CA . TYR A 1 412 ? -5.819 -9.388 17.528 1.00 95.50 412 TYR A CA 1
ATOM 3085 C C . TYR A 1 412 ? -6.333 -7.993 17.907 1.00 95.50 412 TYR A C 1
ATOM 3087 O O . TYR A 1 412 ? -5.611 -7.020 17.721 1.00 95.50 412 TYR A O 1
ATOM 3095 N N . ARG A 1 413 ? -7.569 -7.848 18.402 1.00 95.75 413 ARG A N 1
ATOM 3096 C CA . ARG A 1 413 ? -8.135 -6.551 18.807 1.00 95.75 413 ARG A CA 1
ATOM 3097 C C . ARG A 1 413 ? -7.959 -6.336 20.301 1.00 95.75 413 ARG A C 1
ATOM 3099 O O . ARG A 1 413 ? -8.068 -7.276 21.083 1.00 95.75 413 ARG A O 1
ATOM 3106 N N . HIS A 1 414 ? -7.831 -5.073 20.703 1.00 97.12 414 HIS A N 1
ATOM 3107 C CA . HIS A 1 414 ? -7.959 -4.702 22.108 1.00 97.12 414 HIS A CA 1
ATOM 3108 C C . HIS A 1 414 ? -9.258 -5.279 22.728 1.00 97.12 414 HIS A C 1
ATOM 3110 O O . HIS A 1 414 ? -10.327 -5.121 22.122 1.00 97.12 414 HIS A O 1
ATOM 3116 N N . PRO A 1 415 ? -9.219 -5.898 23.928 1.00 96.88 415 PRO A N 1
ATOM 3117 C CA . PRO A 1 415 ? -10.377 -6.589 24.508 1.00 96.88 415 PRO A CA 1
ATOM 3118 C C . PRO A 1 415 ? -11.627 -5.713 24.658 1.00 96.88 415 PRO A C 1
ATOM 3120 O O . PRO A 1 415 ? -12.739 -6.153 24.366 1.00 96.88 415 PRO A O 1
ATOM 3123 N N . GLU A 1 416 ? -11.459 -4.449 25.062 1.00 96.69 416 GLU A N 1
ATOM 3124 C CA . GLU A 1 416 ? -12.585 -3.513 25.197 1.00 96.69 416 GLU A CA 1
ATOM 3125 C C . GLU A 1 416 ? -13.210 -3.153 23.844 1.00 96.69 416 GLU A C 1
ATOM 3127 O O . GLU A 1 416 ? -14.435 -3.044 23.727 1.00 96.69 416 GLU A O 1
ATOM 3132 N N . LEU A 1 417 ? -12.375 -3.008 22.807 1.00 96.81 417 LEU A N 1
ATOM 3133 C CA . LEU A 1 417 ? -12.833 -2.746 21.446 1.00 96.81 417 LEU A CA 1
ATOM 3134 C C . LEU A 1 417 ? -13.631 -3.939 20.920 1.00 96.81 417 LEU A C 1
ATOM 3136 O O . LEU A 1 417 ? -14.738 -3.761 20.409 1.00 96.81 417 LEU A O 1
ATOM 3140 N N . ASP A 1 418 ? -13.080 -5.146 21.054 1.00 97.00 418 ASP A N 1
ATOM 3141 C CA . ASP A 1 418 ? -13.712 -6.364 20.558 1.00 97.00 418 ASP A CA 1
ATOM 3142 C C . ASP A 1 418 ? -15.047 -6.642 21.250 1.00 97.00 418 ASP A C 1
ATOM 3144 O O . ASP A 1 418 ? -16.066 -6.843 20.584 1.00 97.00 418 ASP A O 1
ATOM 3148 N N . ASP A 1 419 ? -15.077 -6.586 22.582 1.00 96.12 419 ASP A N 1
ATOM 3149 C CA . ASP A 1 419 ? -16.294 -6.825 23.351 1.00 96.12 419 ASP A CA 1
ATOM 3150 C C . ASP A 1 419 ? -17.397 -5.815 22.997 1.00 96.12 419 ASP A C 1
ATOM 3152 O O . ASP A 1 419 ? -18.556 -6.197 22.786 1.00 96.12 419 ASP A O 1
ATOM 3156 N N . ARG A 1 420 ? -17.050 -4.532 22.836 1.00 95.69 420 ARG A N 1
ATOM 3157 C CA . ARG A 1 420 ? -17.995 -3.519 22.351 1.00 95.69 420 ARG A CA 1
ATOM 3158 C C . ARG A 1 420 ? -18.524 -3.865 20.959 1.00 95.69 420 ARG A C 1
ATOM 3160 O O . ARG A 1 420 ? -19.743 -3.916 20.776 1.00 95.69 420 ARG A O 1
ATOM 3167 N N . LEU A 1 421 ? -17.645 -4.140 19.990 1.00 95.31 421 LEU A N 1
ATOM 3168 C CA . LEU A 1 421 ? -18.044 -4.456 18.613 1.00 95.31 421 LEU A CA 1
ATOM 3169 C C . LEU A 1 421 ? -18.941 -5.697 18.555 1.00 95.31 421 LEU A C 1
ATOM 3171 O O . LEU A 1 421 ? -19.962 -5.690 17.858 1.00 95.31 421 LEU A O 1
ATOM 3175 N N . ARG A 1 422 ? -18.614 -6.753 19.309 1.00 94.75 422 ARG A N 1
ATOM 3176 C CA . ARG A 1 422 ? -19.434 -7.967 19.382 1.00 94.75 422 ARG A CA 1
ATOM 3177 C C . ARG A 1 422 ? -20.810 -7.679 19.971 1.00 94.75 422 ARG A C 1
ATOM 3179 O O . ARG A 1 422 ? -21.808 -8.105 19.379 1.00 94.75 422 ARG A O 1
ATOM 3186 N N . ARG A 1 423 ? -20.892 -6.937 21.080 1.00 93.94 423 ARG A N 1
ATOM 3187 C CA . ARG A 1 423 ? -22.169 -6.571 21.720 1.00 93.94 423 ARG A CA 1
ATOM 3188 C C . ARG A 1 423 ? -23.039 -5.703 20.814 1.00 93.94 423 ARG A C 1
ATOM 3190 O O . ARG A 1 423 ? -24.213 -6.024 20.602 1.00 93.94 423 ARG A O 1
ATOM 3197 N N . GLU A 1 424 ? -22.479 -4.640 20.247 1.00 93.06 424 GLU A N 1
ATOM 3198 C CA . GLU A 1 424 ? -23.211 -3.702 19.391 1.00 93.06 424 GLU A CA 1
ATOM 3199 C C . GLU A 1 424 ? -23.720 -4.374 18.116 1.00 93.06 424 GLU A C 1
ATOM 3201 O O . GLU A 1 424 ? -24.908 -4.282 17.803 1.00 93.06 424 GLU A O 1
ATOM 3206 N N . ARG A 1 425 ? -22.861 -5.115 17.404 1.00 92.06 425 ARG A N 1
ATOM 3207 C CA . ARG A 1 425 ? -23.242 -5.792 16.153 1.00 92.06 425 ARG A CA 1
ATOM 3208 C C . ARG A 1 425 ? -24.266 -6.897 16.385 1.00 92.06 425 ARG A C 1
ATOM 3210 O O . ARG A 1 425 ? -25.201 -7.019 15.599 1.00 92.06 425 ARG A O 1
ATOM 3217 N N . THR A 1 426 ? -24.136 -7.665 17.468 1.00 90.12 426 THR A N 1
ATOM 3218 C CA . THR A 1 426 ? -25.146 -8.672 17.846 1.00 90.12 426 THR A CA 1
ATOM 3219 C C . THR A 1 426 ? -26.491 -8.013 18.140 1.00 90.12 426 THR A C 1
ATOM 3221 O O . THR A 1 426 ? -27.524 -8.475 17.663 1.00 90.12 426 THR A O 1
ATOM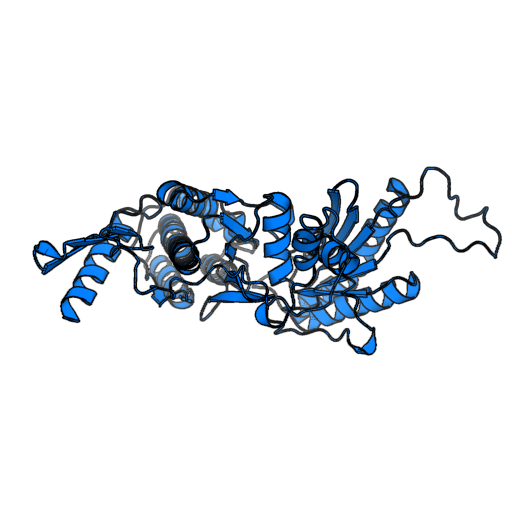 3224 N N . THR A 1 427 ? -26.484 -6.890 18.864 1.00 89.19 427 THR A N 1
ATOM 3225 C CA . THR A 1 427 ? -27.704 -6.130 19.171 1.00 89.19 427 THR A CA 1
ATOM 3226 C C . THR A 1 427 ? -28.348 -5.553 17.911 1.00 89.19 427 THR A C 1
ATOM 3228 O O . THR A 1 427 ? -29.568 -5.592 17.777 1.00 89.19 427 THR A O 1
ATOM 3231 N N . LEU A 1 428 ? -27.553 -5.014 16.984 1.00 86.56 428 LEU A N 1
ATOM 3232 C CA . LEU A 1 428 ? -28.049 -4.466 15.720 1.00 86.56 428 LEU A CA 1
ATOM 3233 C C . LEU A 1 428 ? -28.685 -5.545 14.839 1.00 86.56 428 LEU A C 1
ATOM 3235 O O . LEU A 1 428 ? -29.765 -5.321 14.303 1.00 86.56 428 LEU A O 1
ATOM 3239 N N . GLU A 1 429 ? -28.063 -6.717 14.723 1.00 83.69 429 GLU A N 1
ATOM 3240 C CA . GLU A 1 429 ? -28.613 -7.830 13.941 1.00 83.69 429 GLU A CA 1
ATOM 3241 C C . GLU A 1 429 ? -29.877 -8.419 14.569 1.00 83.69 429 GLU A C 1
ATOM 3243 O O . GLU A 1 429 ? -30.829 -8.703 13.850 1.00 83.69 429 GLU A O 1
ATOM 3248 N N . ALA A 1 430 ? -29.931 -8.523 15.900 1.00 81.50 430 ALA A N 1
ATOM 3249 C CA . ALA A 1 430 ? -31.123 -8.983 16.611 1.00 81.50 430 ALA A CA 1
ATOM 3250 C C . ALA A 1 430 ? -32.319 -8.019 16.491 1.00 81.50 430 ALA A C 1
ATOM 3252 O O . ALA A 1 430 ? -33.448 -8.419 16.742 1.00 81.50 430 ALA A O 1
ATOM 3253 N N . ARG A 1 431 ? -32.089 -6.747 16.132 1.00 75.75 431 ARG A N 1
ATOM 3254 C CA . ARG A 1 431 ? -33.153 -5.759 15.868 1.00 75.75 431 ARG A CA 1
ATOM 3255 C C . ARG A 1 431 ? -33.673 -5.795 14.429 1.00 75.75 431 ARG A C 1
ATOM 3257 O O . ARG A 1 431 ? -34.673 -5.142 14.146 1.00 75.75 431 ARG A O 1
ATOM 3264 N N . LEU A 1 432 ? -32.965 -6.469 13.521 1.00 58.25 432 LEU A N 1
ATOM 3265 C CA . LEU A 1 432 ? -33.361 -6.622 12.116 1.00 58.25 432 LEU A CA 1
ATOM 3266 C C . LEU A 1 432 ? -34.281 -7.836 11.892 1.00 58.25 432 LEU A C 1
ATOM 3268 O O . LEU A 1 432 ? -34.846 -7.970 10.808 1.00 58.25 432 LEU A O 1
ATOM 3272 N N . THR A 1 433 ? -34.428 -8.689 12.908 1.00 48.81 433 THR A N 1
ATOM 3273 C CA . THR A 1 433 ? -35.439 -9.752 13.025 1.00 48.81 433 THR A CA 1
ATOM 3274 C C . THR A 1 433 ? -36.594 -9.283 13.889 1.00 48.81 433 THR A C 1
ATOM 3276 O O . THR A 1 433 ? -37.752 -9.588 13.531 1.00 48.81 433 THR A O 1
#

InterPro domains:
  IPR000905 Gcp-like domain [PF00814] (30-312)
  IPR000905 Gcp-like domain [PTHR11735] (4-346)
  IPR017861 Kae1/TsaD family [PR00789] (8-21)
  IPR017861 Kae1/TsaD family [PR00789] (94-114)
  IPR017861 Kae1/TsaD family [PR00789] (115-134)
  IPR017861 Kae1/TsaD family [PR00789] (147-159)
  IPR017861 Kae1/TsaD family [PR00789] (169-190)
  IPR017861 Kae1/TsaD family [PR00789] (269-278)
  IPR017861 Kae1/TsaD family [TIGR00329] (85-312)
  IPR034680 tRNA N6-adenosine threonylcarbamoyltransferase Kae1, archaeal/eukaryotic [MF_01446] (5-346)
  IPR043129 ATPase, nucleotide binding domain [SSF53067] (6-311)

Organism: NCBI:txid1930624

Mean predicted aligned error: 8.14 Å

Radius of gyration: 24.46 Å; Cα contacts (8 Å, |Δi|>4): 842; chains: 1; bounding box: 75×58×63 Å

Foldseek 3Di:
DPPFAKEWFFFFQFFKGKIWIATPVVRDIDIDIDGHFDPDDDGDLVVSLVCNLVVNVVNSVVRQVCLCVPPVDPDPDVPPDPDDDPDQRSHQEYFYALDAHRQSRNVSGLVVRLVVCVVNVHFYFHDHQVVLQVVLQCVVVVDDWAWEFEQAQFWTFIWTDADQFIDTQEIEPEGGPQVLQVLLCVLVPHGPPRLVVLLVLLVPADEDDFDAADDQLYGYRPRRSVVLSVCVVVPNDNNNSSNNSCLRSLVSSLLSSLQVCQQLVALEYGYAYQSLVRPLSQVLNCLLSVVVVGDYTYDDNQSRYRIRRSRRSVVSLCVVLVVTDDSVRSNRDNPDDRRVDRNSSSVVVVVVVPPDDDDDDDDDDDDPDGSDRPPPPPPDDDPPQWRDHSQWIWGADVVVRDIDIDGDARPSHDRVVRVVVRVVVVVVVVVVD

Solvent-accessible surface area (backbone atoms only — not comparable to full-atom values): 23582 Å² total; per-residue (Å²): 129,83,79,75,52,26,18,35,8,34,24,26,31,63,47,38,19,17,8,6,34,25,35,70,77,79,71,44,68,49,72,37,73,54,66,60,75,71,95,63,84,66,92,48,65,66,60,34,26,55,47,34,62,66,37,39,62,54,27,39,50,55,30,51,52,49,33,38,70,72,68,68,52,97,76,80,62,88,84,77,72,72,96,77,69,88,74,77,53,73,41,62,29,29,15,29,35,31,12,37,39,42,61,61,20,20,53,50,47,46,49,52,43,55,52,47,16,63,75,55,73,27,52,31,25,75,36,47,46,70,50,16,35,43,47,45,22,32,65,75,63,70,53,90,70,41,36,24,46,34,32,18,47,72,43,32,37,32,35,34,74,55,94,55,20,38,36,80,72,23,38,46,78,74,50,9,58,38,46,35,46,38,56,43,32,48,69,77,70,45,66,80,77,24,64,70,53,38,59,59,39,20,76,81,30,53,87,53,95,71,69,78,53,73,56,93,45,27,34,52,39,63,66,33,36,53,48,45,48,51,41,45,77,72,66,47,56,65,27,21,44,28,25,25,49,48,48,45,53,41,41,50,54,39,51,33,50,41,39,50,31,52,60,68,69,38,51,35,38,25,38,13,24,49,53,55,68,40,65,67,50,49,50,30,40,43,46,50,22,57,76,72,72,26,48,69,42,69,53,59,71,77,63,19,34,87,40,5,42,31,29,7,54,46,31,43,45,30,50,79,57,64,56,62,44,57,79,92,70,56,68,64,35,50,79,49,53,52,66,76,43,77,54,61,57,63,66,57,65,73,57,70,80,62,76,71,89,79,87,83,81,95,69,94,71,87,82,87,84,71,86,68,58,95,66,80,77,52,98,79,66,77,79,74,46,65,45,77,53,60,70,35,39,36,38,44,40,75,94,76,74,45,76,50,79,45,69,66,87,51,86,59,33,55,69,71,60,39,53,48,52,50,52,52,54,51,53,55,56,64,70,76,108

pLDDT: mean 87.52, std 19.3, range [26.92, 98.88]

Secondary structure (DSSP, 8-state):
-----EEEEEE-SSSEEEEEEEETTTTEEEEEEEE---SSSS--HHHHHHHHHHHHHHHHHHHHHHHHHHHS-TT--TTSS-S---PPPSSSEEEEEEESS-HHHHHHHHHHHHHHHHHHT--EEEEEHHHHHHHHHHHHHT-SS-EEEEE-SS-EEEEEEETTEEEEEEEBSSS-HHHHHHHHHHHTTPPSP-HHHHHHHGGGPPP------EETTEE--HHHHHHHHHHHHTT--HHHHHHHHHHHHHHHHHHHHHHHHHHHT--EEEEESGGGG-HHHHHHHHHHHHHHT-EEE---HHHHSS-HHHHHHHHHHHHHHT----GGG----TT--GGGS---TTTTHHHHSS-S-----------------S----TT----SEEE-SS-EEEEEGGGTEEEEE----TTS-HHHHHHHHHHHHHHHHT--

Nearest PDB structures (foldseek):
  3eno-assembly2_B  TM=9.660E-01  e=2.491E-38  Thermoplasma acidophilum
  5jmv-assembly1_A  TM=9.682E-01  e=9.227E-38  Methanocaldococcus jannaschii DSM 2661
  5jmv-assembly1_B  TM=9.701E-01  e=1.502E-36  Methanocaldococcus jannaschii DSM 2661
  8unk-assembly1_K  TM=9.548E-01  e=1.075E-34  Methanocaldococcus jannaschii
  8up5-assembly1_K  TM=9.513E-01  e=6.281E-34  Methanocaldococcus jannaschii

Sequence (433 aa):
MTDTVRILGIEGTAWAASAAVFDAETDDVFIETDAYQPESGGIHPREASEHMHDAIPRVVERALEHARETYDGPGTDVDERGSSGEQAAPVDAVAFSRGPGLGPCLRVVGTAARALSQALEVPLIGVNHMVAHLEIGRHSSGFDSPVCLNASGANAHLLAYRNGRYRVLGETMDTGVGNAIDKFTRHVGWSHPGGPKVEEAAKEGEYVDLPYVVKGMDFSFSGIMSAAKQAADAGTPVEDVCYSLQENVFGMLTEVSERALSLTGSDELVLGGGVGQNARLREMLAEMCAQRGAEFHAPEPRFLRDNAGMIAVLGAKMYEAGDTLALEDSRVDPDFRPDQVDVTWRARTERSEGLGTASGDGRNRERSDEPELAAERGAGAAAETHVRGAEAVVDIEPEVGRVTKRREEKTYRHPELDDRLRRERTTLEARLT